Protein 1B9M (pdb70)

Structure (mmCIF, N/CA/C/O backbone):
data_1B9M
#
_entry.id   1B9M
#
_cell.length_a   81.610
_cell.length_b   127.240
_cell.length_c   62.990
_cell.angle_alpha   90.00
_cell.angle_beta   90.00
_cell.angle_gamma   90.00
#
_symmetry.space_group_name_H-M   'P 21 21 2'
#
loop_
_entity.id
_entity.type
_entity.pdbx_description
1 polymer 'PROTEIN (MODE)'
2 non-polymer 'NICKEL (II) ION'
3 water water
#
loop_
_atom_site.group_PDB
_atom_site.id
_atom_site.type_symbol
_atom_site.label_atom_id
_atom_site.label_alt_id
_atom_site.label_comp_id
_atom_site.label_asym_id
_atom_site.label_entity_id
_atom_site.label_seq_id
_atom_site.pdbx_PDB_ins_code
_atom_site.Cartn_x
_atom_site.Cartn_y
_atom_site.Cartn_z
_atom_site.occupancy
_atom_site.B_iso_or_equiv
_atom_site.auth_seq_id
_atom_site.auth_comp_id
_atom_site.auth_asym_id
_atom_site.auth_atom_id
_atom_site.pdbx_PDB_model_num
ATOM 1 N N . HIS A 1 3 ? 37.720 10.702 39.260 1.00 69.16 -1 HIS A N 1
ATOM 2 C CA . HIS A 1 3 ? 37.242 9.953 38.062 1.00 68.76 -1 HIS A CA 1
ATOM 3 C C . HIS A 1 3 ? 37.549 8.474 38.198 1.00 66.75 -1 HIS A C 1
ATOM 4 O O . HIS A 1 3 ? 38.500 8.076 38.870 1.00 70.19 -1 HIS A O 1
ATOM 14 N N . GLN A 1 5 ? 36.876 5.746 35.084 1.00 47.68 2 GLN A N 1
ATOM 15 C CA . GLN A 1 5 ? 36.193 5.663 33.797 1.00 47.90 2 GLN A CA 1
ATOM 16 C C . GLN A 1 5 ? 35.474 4.321 33.654 1.00 42.81 2 GLN A C 1
ATOM 17 O O . GLN A 1 5 ? 35.999 3.293 34.084 1.00 41.00 2 GLN A O 1
ATOM 23 N N . ALA A 1 6 ? 34.228 4.345 33.177 1.00 39.19 3 ALA A N 1
ATOM 24 C CA . ALA A 1 6 ? 33.559 3.060 33.031 1.00 37.65 3 ALA A CA 1
ATOM 25 C C . ALA A 1 6 ? 33.959 2.442 31.689 1.00 38.29 3 ALA A C 1
ATOM 26 O O . ALA A 1 6 ? 34.212 3.169 30.727 1.00 38.78 3 ALA A O 1
ATOM 28 N N . GLU A 1 7 ? 33.943 1.120 31.685 1.00 34.71 4 GLU A N 1
ATOM 29 C CA . GLU A 1 7 ? 34.102 0.334 30.481 1.00 37.11 4 GLU A CA 1
ATOM 30 C C . GLU A 1 7 ? 32.688 0.003 29.950 1.00 34.44 4 GLU A C 1
ATOM 31 O O . GLU A 1 7 ? 31.824 -0.574 30.643 1.00 34.07 4 GLU A O 1
ATOM 37 N N . ILE A 1 8 ? 32.450 0.404 28.708 1.00 34.64 5 ILE A N 1
ATOM 38 C CA . ILE A 1 8 ? 31.130 0.278 28.081 1.00 34.29 5 ILE A CA 1
ATOM 39 C C . ILE A 1 8 ? 31.057 -0.886 27.112 1.00 32.72 5 ILE A C 1
ATOM 40 O O . ILE A 1 8 ? 31.862 -0.978 26.192 1.00 35.34 5 ILE A O 1
ATOM 45 N N . LEU A 1 9 ? 30.097 -1.750 27.305 1.00 30.66 6 LEU A N 1
ATOM 46 C CA . LEU A 1 9 ? 29.813 -2.871 26.441 1.00 30.75 6 LEU A CA 1
ATOM 47 C C . LEU A 1 9 ? 28.395 -2.764 25.910 1.00 29.72 6 LEU A C 1
ATOM 48 O O . LEU A 1 9 ? 27.443 -3.013 26.651 1.00 32.95 6 LEU A O 1
ATOM 53 N N . LEU A 1 10 ? 28.264 -2.501 24.611 1.00 29.06 7 LEU A N 1
ATOM 54 C CA . LEU A 1 10 ? 26.931 -2.479 24.015 1.00 28.61 7 LEU A CA 1
ATOM 55 C C . LEU A 1 10 ? 26.657 -3.718 23.147 1.00 27.01 7 LEU A C 1
ATOM 56 O O . LEU A 1 10 ? 27.558 -4.226 22.474 1.00 27.70 7 LEU A O 1
ATOM 61 N N . THR A 1 11 ? 25.403 -4.103 23.195 1.00 29.15 8 THR A N 1
ATOM 62 C CA . THR A 1 11 ? 24.928 -5.170 22.299 1.00 30.32 8 THR A CA 1
ATOM 63 C C . THR A 1 11 ? 23.791 -4.609 21.452 1.00 31.84 8 THR A C 1
ATOM 64 O O . THR A 1 11 ? 22.738 -4.247 21.978 1.00 32.86 8 THR A O 1
ATOM 68 N N . LEU A 1 12 ? 23.986 -4.585 20.109 1.00 34.02 9 LEU A N 1
ATOM 69 C CA . LEU A 1 12 ? 22.834 -4.113 19.291 1.00 31.51 9 LEU A CA 1
ATOM 70 C C . LEU A 1 12 ? 22.071 -5.359 18.801 1.00 31.34 9 LEU A C 1
ATOM 71 O O . LEU A 1 12 ? 22.715 -6.341 18.464 1.00 30.65 9 LEU A O 1
ATOM 76 N N . LYS A 1 13 ? 20.754 -5.383 18.901 1.00 32.78 10 LYS A N 1
ATOM 77 C CA . LYS A 1 13 ? 19.943 -6.478 18.401 1.00 31.37 10 LYS A CA 1
ATOM 78 C C . LYS A 1 13 ? 19.031 -5.990 17.267 1.00 33.01 10 LYS A C 1
ATOM 79 O O . LYS A 1 13 ? 18.524 -4.873 17.301 1.00 35.91 10 LYS A O 1
ATOM 85 N N . LEU A 1 14 ? 18.870 -6.822 16.250 1.00 32.97 11 LEU A N 1
ATOM 86 C CA . LEU A 1 14 ? 17.983 -6.565 15.123 1.00 34.64 11 LEU A CA 1
ATOM 87 C C . LEU A 1 14 ? 17.113 -7.816 14.937 1.00 36.14 11 LEU A C 1
ATOM 88 O O . LEU A 1 14 ? 17.621 -8.939 14.968 1.00 36.11 11 LEU A O 1
ATOM 93 N N . GLN A 1 15 ? 15.826 -7.618 14.788 1.00 39.89 12 GLN A N 1
ATOM 94 C CA . GLN A 1 15 ? 14.910 -8.765 14.567 1.00 43.90 12 GLN A CA 1
ATOM 95 C C . GLN A 1 15 ? 14.972 -9.761 15.704 1.00 43.90 12 GLN A C 1
ATOM 96 O O . GLN A 1 15 ? 14.949 -10.979 15.511 1.00 44.64 12 GLN A O 1
ATOM 102 N N . GLN A 1 16 ? 15.132 -9.295 16.945 1.00 44.20 13 GLN A N 1
ATOM 103 C CA . GLN A 1 16 ? 15.255 -10.156 18.115 1.00 44.86 13 GLN A CA 1
ATOM 104 C C . GLN A 1 16 ? 16.465 -11.050 18.121 1.00 44.22 13 GLN A C 1
ATOM 105 O O . GLN A 1 16 ? 16.512 -12.084 18.803 1.00 42.80 13 GLN A O 1
ATOM 111 N N . LYS A 1 17 ? 17.544 -10.684 17.379 1.00 41.32 14 LYS A N 1
ATOM 112 C CA . LYS A 1 17 ? 18.731 -11.516 17.320 1.00 38.69 14 LYS A CA 1
ATOM 113 C C . LYS A 1 17 ? 19.960 -10.671 17.626 1.00 36.34 14 LYS A C 1
ATOM 114 O O . LYS A 1 17 ? 19.931 -9.479 17.305 1.00 33.89 14 LYS A O 1
ATOM 122 N N . LEU A 1 18 ? 20.980 -11.273 18.187 1.00 36.20 15 LEU A N 1
ATOM 123 C CA . LEU A 1 18 ? 22.231 -10.502 18.444 1.00 35.32 15 LEU A CA 1
ATOM 124 C C . LEU A 1 18 ? 22.776 -10.079 17.082 1.00 34.15 15 LEU A C 1
ATOM 125 O O . LEU A 1 18 ? 22.996 -10.892 16.178 1.00 32.72 15 LEU A O 1
ATOM 130 N N . PHE A 1 19 ? 23.056 -8.788 16.960 1.00 31.79 16 PHE A N 1
ATOM 131 C CA . PHE A 1 19 ? 23.572 -8.235 15.708 1.00 29.06 16 PHE A CA 1
ATOM 132 C C . PHE A 1 19 ? 25.028 -7.795 15.892 1.00 28.47 16 PHE A C 1
ATOM 133 O O . PHE A 1 19 ? 25.898 -8.278 15.191 1.00 29.91 16 PHE A O 1
ATOM 141 N N . ALA A 1 20 ? 25.222 -6.868 16.851 1.00 28.74 17 ALA A N 1
ATOM 142 C CA . ALA A 1 20 ? 26.620 -6.455 17.044 1.00 29.49 17 ALA A CA 1
ATOM 143 C C . ALA A 1 20 ? 26.952 -6.395 18.524 1.00 30.56 17 ALA A C 1
ATOM 144 O O . ALA A 1 20 ? 26.345 -5.529 19.185 1.00 35.20 17 ALA A O 1
ATOM 146 N N . ASP A 1 21 ? 27.951 -7.087 19.009 1.00 31.23 18 ASP A N 1
ATOM 147 C CA . ASP A 1 21 ? 28.402 -6.965 20.398 1.00 29.86 18 ASP A CA 1
ATOM 148 C C . ASP A 1 21 ? 29.853 -6.559 20.394 1.00 30.40 18 ASP A C 1
ATOM 149 O O . ASP A 1 21 ? 30.454 -6.385 19.322 1.00 28.17 18 ASP A O 1
ATOM 154 N N . PRO A 1 22 ? 30.540 -6.498 21.526 1.00 29.90 19 PRO A N 1
ATOM 155 C CA . PRO A 1 22 ? 31.946 -6.065 21.555 1.00 30.32 19 PRO A CA 1
ATOM 156 C C . PRO A 1 22 ? 32.856 -6.887 20.653 1.00 28.89 19 PRO A C 1
ATOM 157 O O . PRO A 1 22 ? 33.728 -6.352 19.955 1.00 27.86 19 PRO A O 1
ATOM 161 N N . ARG A 1 23 ? 32.661 -8.217 20.691 1.00 29.43 20 ARG A N 1
ATOM 162 C CA . ARG A 1 23 ? 33.522 -9.128 19.919 1.00 30.56 20 ARG A CA 1
ATOM 163 C C . ARG A 1 23 ? 33.316 -8.932 18.422 1.00 28.90 20 ARG A C 1
ATOM 164 O O . ARG A 1 23 ? 34.319 -8.953 17.694 1.00 27.52 20 ARG A O 1
ATOM 179 N N . ARG A 1 24 ? 32.079 -8.723 17.997 1.00 26.92 21 ARG A N 1
ATOM 180 C CA . ARG A 1 24 ? 31.849 -8.573 16.533 1.00 28.76 21 ARG A CA 1
ATOM 181 C C . ARG A 1 24 ? 32.431 -7.251 16.026 1.00 28.98 21 ARG A C 1
ATOM 182 O O . ARG A 1 24 ? 32.976 -7.193 14.936 1.00 26.27 21 ARG A O 1
ATOM 190 N N . ILE A 1 25 ? 32.234 -6.218 16.872 1.00 28.56 22 ILE A N 1
ATOM 191 C CA . ILE A 1 25 ? 32.844 -4.908 16.461 1.00 25.32 22 ILE A CA 1
ATOM 192 C C . ILE A 1 25 ? 34.357 -4.977 16.472 1.00 23.60 22 ILE A C 1
ATOM 193 O O . ILE A 1 25 ? 35.036 -4.494 15.545 1.00 24.89 22 ILE A O 1
ATOM 198 N N . SER A 1 26 ? 34.973 -5.649 17.459 1.00 24.55 23 SER A N 1
ATOM 199 C CA . SER A 1 26 ? 36.403 -5.872 17.449 1.00 25.75 23 SER A CA 1
ATOM 200 C C . SER A 1 26 ? 36.839 -6.592 16.160 1.00 27.01 23 SER A C 1
ATOM 201 O O . SER A 1 26 ? 37.819 -6.261 15.492 1.00 25.93 23 SER A O 1
ATOM 204 N N . LEU A 1 27 ? 36.094 -7.682 15.792 1.00 25.80 24 LEU A N 1
ATOM 205 C CA . LEU A 1 27 ? 36.424 -8.358 14.541 1.00 25.81 24 LEU A CA 1
ATOM 206 C C . LEU A 1 27 ? 36.448 -7.397 13.338 1.00 25.72 24 LEU A C 1
ATOM 207 O O . LEU A 1 27 ? 37.410 -7.431 12.586 1.00 25.91 24 LEU A O 1
ATOM 212 N N . LEU A 1 28 ? 35.389 -6.597 13.176 1.00 25.57 25 LEU A N 1
ATOM 213 C CA . LEU A 1 28 ? 35.308 -5.650 12.081 1.00 26.11 25 LEU A CA 1
ATOM 214 C C . LEU A 1 28 ? 36.493 -4.673 12.143 1.00 27.66 25 LEU A C 1
ATOM 215 O O . LEU A 1 28 ? 37.090 -4.440 11.105 1.00 25.31 25 LEU A O 1
ATOM 220 N N . LYS A 1 29 ? 36.840 -4.172 13.315 1.00 27.39 26 LYS A N 1
ATOM 221 C CA . LYS A 1 29 ? 38.013 -3.280 13.382 1.00 27.35 26 LYS A CA 1
ATOM 222 C C . LYS A 1 29 ? 39.263 -3.962 12.929 1.00 25.87 26 LYS A C 1
ATOM 223 O O . LYS A 1 29 ? 40.064 -3.428 12.192 1.00 25.43 26 LYS A O 1
ATOM 229 N N . HIS A 1 30 ? 39.492 -5.219 13.392 1.00 25.39 27 HIS A N 1
ATOM 230 C CA . HIS A 1 30 ? 40.764 -5.886 13.069 1.00 25.70 27 HIS A CA 1
ATOM 231 C C . HIS A 1 30 ? 40.793 -6.214 11.575 1.00 28.11 27 HIS A C 1
ATOM 232 O O . HIS A 1 30 ? 41.870 -6.349 11.013 1.00 27.94 27 HIS A O 1
ATOM 239 N N . ILE A 1 31 ? 39.628 -6.476 10.977 1.00 26.65 28 ILE A N 1
ATOM 240 C CA . ILE A 1 31 ? 39.526 -6.658 9.534 1.00 27.93 28 ILE A CA 1
ATOM 241 C C . ILE A 1 31 ? 39.966 -5.343 8.822 1.00 28.97 28 ILE A C 1
ATOM 242 O O . ILE A 1 31 ? 40.854 -5.428 7.993 1.00 29.75 28 ILE A O 1
ATOM 247 N N . ALA A 1 32 ? 39.464 -4.222 9.300 1.00 28.39 29 ALA A N 1
ATOM 248 C CA . ALA A 1 32 ? 39.875 -2.907 8.754 1.00 27.29 29 ALA A CA 1
ATOM 249 C C . ALA A 1 32 ? 41.365 -2.710 8.944 1.00 27.99 29 ALA A C 1
ATOM 250 O O . ALA A 1 32 ? 42.022 -2.255 8.008 1.00 31.01 29 ALA A O 1
ATOM 252 N N . LEU A 1 33 ? 41.948 -3.004 10.107 1.00 27.29 30 LEU A N 1
ATOM 253 C CA . LEU A 1 33 ? 43.358 -2.772 10.301 1.00 26.63 30 LEU A CA 1
ATOM 254 C C . LEU A 1 33 ? 44.319 -3.740 9.564 1.00 29.59 30 LEU A C 1
ATOM 255 O O . LEU A 1 33 ? 45.465 -3.388 9.307 1.00 28.42 30 LEU A O 1
ATOM 260 N N . SER A 1 34 ? 43.860 -5.001 9.422 1.00 27.85 31 SER A N 1
ATOM 261 C CA . SER A 1 34 ? 44.762 -6.010 8.861 1.00 28.21 31 SER A CA 1
ATOM 262 C C . SER A 1 34 ? 44.595 -6.253 7.386 1.00 29.10 31 SER A C 1
ATOM 263 O O . SER A 1 34 ? 45.511 -6.773 6.743 1.00 32.50 31 SER A O 1
ATOM 266 N N . GLY A 1 35 ? 43.468 -5.910 6.811 1.00 29.62 32 GLY A N 1
ATOM 267 C CA . GLY A 1 35 ? 43.235 -6.163 5.401 1.00 32.01 32 GLY A CA 1
ATOM 268 C C . GLY A 1 35 ? 42.804 -7.586 5.117 1.00 33.90 32 GLY A C 1
ATOM 269 O O . GLY A 1 35 ? 42.769 -7.913 3.940 1.00 35.14 32 GLY A O 1
ATOM 270 N N . SER A 1 36 ? 42.526 -8.411 6.139 1.00 33.13 33 SER A N 1
ATOM 271 C CA . SER A 1 36 ? 42.042 -9.763 5.750 1.00 33.86 33 SER A CA 1
ATOM 272 C C . SER A 1 36 ? 41.119 -10.326 6.825 1.00 34.20 33 SER A C 1
ATOM 273 O O . SER A 1 36 ? 41.239 -10.079 8.021 1.00 33.61 33 SER A O 1
ATOM 276 N N . ILE A 1 37 ? 40.256 -11.263 6.394 1.00 34.46 34 ILE A N 1
ATOM 277 C CA . ILE A 1 37 ? 39.415 -11.950 7.373 1.00 33.73 34 ILE A CA 1
ATOM 278 C C . ILE A 1 37 ? 40.222 -12.902 8.204 1.00 31.76 34 ILE A C 1
ATOM 279 O O . ILE A 1 37 ? 40.032 -12.942 9.415 1.00 31.90 34 ILE A O 1
ATOM 284 N N . SER A 1 38 ? 41.168 -13.649 7.619 1.00 31.21 35 SER A N 1
ATOM 285 C CA . SER A 1 38 ? 41.921 -14.606 8.451 1.00 34.41 35 SER A CA 1
ATOM 286 C C . SER A 1 38 ? 42.827 -13.934 9.448 1.00 32.33 35 SER A C 1
ATOM 287 O O . SER A 1 38 ? 42.799 -14.301 10.610 1.00 33.15 35 SER A O 1
ATOM 290 N N . GLN A 1 39 ? 43.560 -12.894 9.056 1.00 31.86 36 GLN A N 1
ATOM 291 C CA . GLN A 1 39 ? 44.431 -12.204 10.021 1.00 32.34 36 GLN A CA 1
ATOM 292 C C . GLN A 1 39 ? 43.603 -11.364 10.996 1.00 29.07 36 GLN A C 1
ATOM 293 O O . GLN A 1 39 ? 43.884 -11.402 12.197 1.00 28.85 36 GLN A O 1
ATOM 299 N N . GLY A 1 40 ? 42.521 -10.801 10.554 1.00 29.85 37 GLY A N 1
ATOM 300 C CA . GLY A 1 40 ? 41.623 -10.024 11.412 1.00 30.41 37 GLY A CA 1
ATOM 301 C C . GLY A 1 40 ? 40.962 -10.884 12.498 1.00 29.07 37 GLY A C 1
ATOM 302 O O . GLY A 1 40 ? 40.929 -10.533 13.692 1.00 29.28 37 GLY A O 1
ATOM 303 N N . ALA A 1 41 ? 40.556 -12.101 12.083 1.00 30.25 38 ALA A N 1
ATOM 304 C CA . ALA A 1 41 ? 40.018 -13.028 13.096 1.00 30.20 38 ALA A CA 1
ATOM 305 C C . ALA A 1 41 ? 41.059 -13.389 14.119 1.00 27.41 38 ALA A C 1
ATOM 306 O O . ALA A 1 41 ? 40.755 -13.280 15.331 1.00 30.97 38 ALA A O 1
ATOM 308 N N . LYS A 1 42 ? 42.278 -13.689 13.673 1.00 30.66 39 LYS A N 1
ATOM 309 C CA . LYS A 1 42 ? 43.371 -14.060 14.561 1.00 33.94 39 LYS A CA 1
ATOM 310 C C . LYS A 1 42 ? 43.655 -12.890 15.493 1.00 32.84 39 LYS A C 1
ATOM 311 O O . LYS A 1 42 ? 43.632 -13.053 16.712 1.00 33.25 39 LYS A O 1
ATOM 317 N N . ASP A 1 43 ? 43.735 -11.668 14.913 1.00 31.27 40 ASP A N 1
ATOM 318 C CA . ASP A 1 43 ? 43.991 -10.481 15.740 1.00 32.22 40 ASP A CA 1
ATOM 319 C C . ASP A 1 43 ? 42.880 -10.154 16.731 1.00 32.37 40 ASP A C 1
ATOM 320 O O . ASP A 1 43 ? 43.166 -9.681 17.839 1.00 31.89 40 ASP A O 1
ATOM 325 N N . ALA A 1 44 ? 41.622 -10.523 16.481 1.00 32.53 41 ALA A N 1
ATOM 326 C CA . ALA A 1 44 ? 40.509 -10.283 17.325 1.00 33.07 41 ALA A CA 1
ATOM 327 C C . ALA A 1 44 ? 40.289 -11.462 18.302 1.00 34.75 41 ALA A C 1
ATOM 328 O O . ALA A 1 44 ? 39.464 -11.327 19.192 1.00 37.47 41 ALA A O 1
ATOM 330 N N . GLY A 1 45 ? 41.038 -12.514 18.147 1.00 35.75 42 GLY A N 1
ATOM 331 C CA . GLY A 1 45 ? 40.989 -13.693 19.021 1.00 39.24 42 GLY A CA 1
ATOM 332 C C . GLY A 1 45 ? 39.871 -14.642 18.665 1.00 40.47 42 GLY A C 1
ATOM 333 O O . GLY A 1 45 ? 39.194 -15.128 19.602 1.00 42.70 42 GLY A O 1
ATOM 334 N N . ILE A 1 46 ? 39.474 -14.745 17.395 1.00 39.69 43 ILE A N 1
ATOM 335 C CA . ILE A 1 46 ? 38.287 -15.602 17.129 1.00 40.03 43 ILE A CA 1
ATOM 336 C C . ILE A 1 46 ? 38.646 -16.516 15.971 1.00 39.22 43 ILE A C 1
ATOM 337 O O . ILE A 1 46 ? 39.525 -16.139 15.214 1.00 39.58 43 ILE A O 1
ATOM 342 N N . SER A 1 47 ? 37.978 -17.682 15.850 1.00 38.66 44 SER A N 1
ATOM 343 C CA . SER A 1 47 ? 38.400 -18.571 14.759 1.00 36.48 44 SER A CA 1
ATOM 344 C C . SER A 1 47 ? 37.939 -18.010 13.432 1.00 34.93 44 SER A C 1
ATOM 345 O O . SER A 1 47 ? 36.993 -17.232 13.395 1.00 34.34 44 SER A O 1
ATOM 348 N N . TYR A 1 48 ? 38.556 -18.501 12.367 1.00 35.76 45 TYR A N 1
ATOM 349 C CA . TYR A 1 48 ? 38.113 -18.107 11.028 1.00 37.92 45 TYR A CA 1
ATOM 350 C C . TYR A 1 48 ? 36.678 -18.439 10.783 1.00 37.76 45 TYR A C 1
ATOM 351 O O . TYR A 1 48 ? 35.921 -17.657 10.176 1.00 35.58 45 TYR A O 1
ATOM 360 N N . LYS A 1 49 ? 36.213 -19.634 11.211 1.00 37.84 46 LYS A N 1
ATOM 361 C CA . LYS A 1 49 ? 34.840 -20.040 10.970 1.00 37.00 46 LYS A CA 1
ATOM 362 C C . LYS A 1 49 ? 33.848 -19.156 11.692 1.00 34.81 46 LYS A C 1
ATOM 363 O O . LYS A 1 49 ? 32.824 -18.741 11.167 1.00 33.16 46 LYS A O 1
ATOM 369 N N . SER A 1 50 ? 34.127 -18.927 12.973 1.00 33.23 47 SER A N 1
ATOM 370 C CA . SER A 1 50 ? 33.283 -18.068 13.775 1.00 36.06 47 SER A CA 1
ATOM 371 C C . SER A 1 50 ? 33.314 -16.646 13.216 1.00 33.35 47 SER A C 1
ATOM 372 O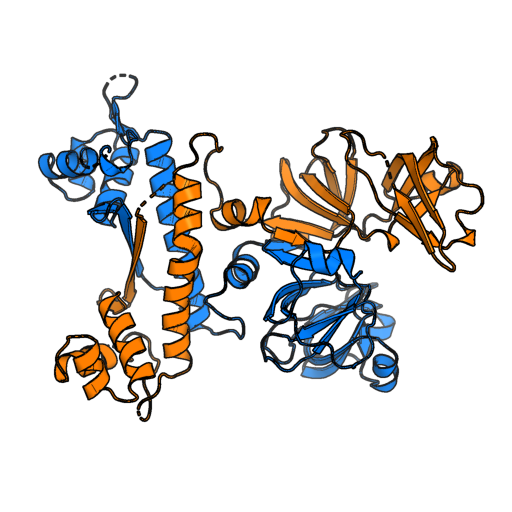 O . SER A 1 50 ? 32.251 -15.992 13.196 1.00 33.38 47 SER A O 1
ATOM 375 N N . ALA A 1 51 ? 34.416 -16.228 12.615 1.00 31.32 48 ALA A N 1
ATOM 376 C CA . ALA A 1 51 ? 34.426 -14.865 12.024 1.00 33.19 48 ALA A CA 1
ATOM 377 C C . ALA A 1 51 ? 33.421 -14.785 10.889 1.00 31.53 48 ALA A C 1
ATOM 378 O O . ALA A 1 51 ? 32.596 -13.886 10.756 1.00 30.70 48 ALA A O 1
ATOM 380 N N . TRP A 1 52 ? 33.490 -15.803 9.987 1.00 34.05 49 TRP A N 1
ATOM 381 C CA . TRP A 1 52 ? 32.544 -15.781 8.852 1.00 33.49 49 TRP A CA 1
ATOM 382 C C . TRP A 1 52 ? 31.108 -16.011 9.287 1.00 33.37 49 TRP A C 1
ATOM 383 O O . TRP A 1 52 ? 30.123 -15.484 8.757 1.00 31.62 49 TRP A O 1
ATOM 394 N N . ASP A 1 53 ? 30.899 -16.811 10.352 1.00 33.42 50 ASP A N 1
ATOM 395 C CA . ASP A 1 53 ? 29.566 -16.996 10.897 1.00 33.85 50 ASP A CA 1
ATOM 396 C C . ASP A 1 53 ? 28.984 -15.643 11.343 1.00 32.31 50 ASP A C 1
ATOM 397 O O . ASP A 1 53 ? 27.832 -15.330 11.045 1.00 32.39 50 ASP A O 1
ATOM 402 N N . ALA A 1 54 ? 29.794 -14.782 11.973 1.00 29.28 51 ALA A N 1
ATOM 403 C CA . ALA A 1 54 ? 29.330 -13.456 12.419 1.00 29.78 51 ALA A CA 1
ATOM 404 C C . ALA A 1 54 ? 29.026 -12.545 11.248 1.00 29.19 51 ALA A C 1
ATOM 405 O O . ALA A 1 54 ? 27.994 -11.860 11.233 1.00 29.60 51 ALA A O 1
ATOM 407 N N . ILE A 1 55 ? 29.984 -12.471 10.335 1.00 28.88 52 ILE A N 1
ATOM 408 C CA . ILE A 1 55 ? 29.862 -11.597 9.159 1.00 30.36 52 ILE A CA 1
ATOM 409 C C . ILE A 1 55 ? 28.621 -11.983 8.344 1.00 31.25 52 ILE A C 1
ATOM 410 O O . ILE A 1 55 ? 27.801 -11.111 8.027 1.00 31.24 52 ILE A O 1
ATOM 415 N N . ASN A 1 56 ? 28.504 -13.295 8.103 1.00 34.23 53 ASN A N 1
ATOM 416 C CA . ASN A 1 56 ? 27.262 -13.698 7.392 1.00 32.57 53 ASN A CA 1
ATOM 417 C C . ASN A 1 56 ? 25.973 -13.350 8.119 1.00 32.64 53 ASN A C 1
ATOM 418 O O . ASN A 1 56 ? 24.989 -12.966 7.544 1.00 31.70 53 ASN A O 1
ATOM 423 N N . GLU A 1 57 ? 25.891 -13.520 9.431 1.00 30.96 54 GLU A N 1
ATOM 424 C CA . GLU A 1 57 ? 24.684 -13.189 10.169 1.00 33.93 54 GLU A CA 1
ATOM 425 C C . GLU A 1 57 ? 24.460 -11.690 10.208 1.00 32.49 54 GLU A C 1
ATOM 426 O O . GLU A 1 57 ? 23.321 -11.215 10.063 1.00 32.47 54 GLU A O 1
ATOM 440 N N . ASN A 1 59 ? 25.347 -9.505 7.948 1.00 32.04 56 ASN A N 1
ATOM 441 C CA . ASN A 1 59 ? 24.868 -9.149 6.622 1.00 33.04 56 ASN A CA 1
ATOM 442 C C . ASN A 1 59 ? 23.366 -9.462 6.467 1.00 33.91 56 ASN A C 1
ATOM 443 O O . ASN A 1 59 ? 22.560 -8.603 6.078 1.00 34.27 56 ASN A O 1
ATOM 448 N N . GLN A 1 60 ? 23.014 -10.680 6.856 1.00 34.91 57 GLN A N 1
ATOM 449 C CA . GLN A 1 60 ? 21.582 -11.059 6.721 1.00 36.08 57 GLN A CA 1
ATOM 450 C C . GLN A 1 60 ? 20.682 -10.157 7.534 1.00 35.81 57 GLN A C 1
ATOM 451 O O . GLN A 1 60 ? 19.666 -9.637 7.055 1.00 35.96 57 GLN A O 1
ATOM 457 N N . LEU A 1 61 ? 20.982 -9.966 8.823 1.00 33.50 58 LEU A N 1
ATOM 458 C CA . LEU A 1 61 ? 20.137 -9.150 9.662 1.00 33.25 58 LEU A CA 1
ATOM 459 C C . LEU A 1 61 ? 19.997 -7.682 9.282 1.00 33.68 58 LEU A C 1
ATOM 460 O O . LEU A 1 61 ? 18.920 -7.057 9.407 1.00 33.89 58 LEU A O 1
ATOM 465 N N . SER A 1 62 ? 21.140 -7.110 8.865 1.00 31.18 59 SER A N 1
ATOM 466 C CA . SER A 1 62 ? 21.109 -5.694 8.538 1.00 33.78 59 SER A CA 1
ATOM 467 C C . SER A 1 62 ? 20.599 -5.489 7.125 1.00 34.07 59 SER A C 1
ATOM 468 O O . SER A 1 62 ? 20.283 -4.329 6.882 1.00 34.20 59 SER A O 1
ATOM 471 N N . GLU A 1 63 ? 20.613 -6.540 6.283 1.00 33.66 60 GLU A N 1
ATOM 472 C CA . GLU A 1 63 ? 20.225 -6.339 4.891 1.00 34.29 60 GLU A CA 1
ATOM 473 C C . GLU A 1 63 ? 21.255 -5.506 4.135 1.00 34.59 60 GLU A C 1
ATOM 474 O O . GLU A 1 63 ? 20.964 -4.919 3.095 1.00 35.98 60 GLU A O 1
ATOM 480 N N . HIS A 1 64 ? 22.497 -5.426 4.592 1.00 31.79 61 HIS A N 1
ATOM 481 C CA . HIS A 1 64 ? 23.583 -4.724 3.934 1.00 35.30 61 HIS A CA 1
ATOM 482 C C . HIS A 1 64 ? 24.799 -5.651 3.872 1.00 35.48 61 HIS A C 1
ATOM 483 O O . HIS A 1 64 ? 24.788 -6.744 4.481 1.00 36.15 61 HIS A O 1
ATOM 490 N N . ILE A 1 65 ? 25.855 -5.275 3.178 1.00 31.35 62 ILE A N 1
ATOM 491 C CA . ILE A 1 65 ? 27.078 -6.093 3.185 1.00 31.99 62 ILE A CA 1
ATOM 492 C C . ILE A 1 65 ? 28.095 -5.356 4.070 1.00 32.11 62 ILE A C 1
ATOM 493 O O . ILE A 1 65 ? 28.341 -4.186 3.732 1.00 31.75 62 ILE A O 1
ATOM 498 N N . LEU A 1 66 ? 28.710 -6.038 5.028 1.00 32.00 63 LEU A N 1
ATOM 499 C CA . LEU A 1 66 ? 29.629 -5.220 5.874 1.00 32.14 63 LEU A CA 1
ATOM 500 C C . LEU A 1 66 ? 31.038 -5.253 5.373 1.00 31.62 63 LEU A C 1
ATOM 501 O O . LEU A 1 66 ? 31.863 -4.398 5.776 1.00 30.41 63 LEU A O 1
ATOM 506 N N . VAL A 1 67 ? 31.494 -6.384 4.812 1.00 29.75 64 VAL A N 1
ATOM 507 C CA . VAL A 1 67 ? 32.875 -6.639 4.464 1.00 30.19 64 VAL A CA 1
ATOM 508 C C . VAL A 1 67 ? 32.908 -7.175 3.030 1.00 36.00 64 VAL A C 1
ATOM 509 O O . VAL A 1 67 ? 32.059 -7.996 2.645 1.00 35.54 64 VAL A O 1
ATOM 513 N N . GLU A 1 68 ? 33.861 -6.735 2.237 1.00 33.57 65 GLU A N 1
ATOM 514 C CA . GLU A 1 68 ? 33.972 -7.127 0.849 1.00 38.51 65 GLU A CA 1
ATOM 515 C C . GLU A 1 68 ? 35.421 -7.366 0.472 1.00 38.74 65 GLU A C 1
ATOM 516 O O . GLU A 1 68 ? 36.317 -6.868 1.166 1.00 35.83 65 GLU A O 1
ATOM 522 N N . ARG A 1 69 ? 35.620 -8.157 -0.599 1.00 39.25 66 ARG A N 1
ATOM 523 C CA . ARG A 1 69 ? 36.989 -8.273 -1.103 1.00 40.05 66 ARG A CA 1
ATOM 524 C C . ARG A 1 69 ? 37.378 -6.950 -1.793 1.00 41.68 66 ARG A C 1
ATOM 525 O O . ARG A 1 69 ? 36.553 -6.345 -2.462 1.00 41.53 66 ARG A O 1
ATOM 533 N N . ALA A 1 70 ? 38.627 -6.595 -1.583 1.00 46.72 67 ALA A N 1
ATOM 534 C CA . ALA A 1 70 ?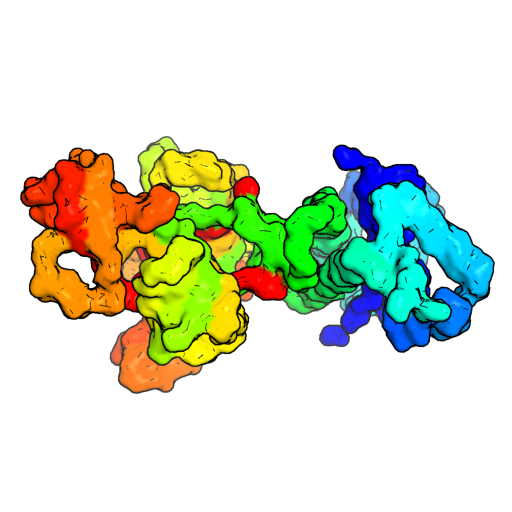 39.187 -5.376 -2.138 1.00 52.90 67 ALA A CA 1
ATOM 535 C C . ALA A 1 70 ? 39.705 -5.589 -3.557 1.00 56.15 67 ALA A C 1
ATOM 536 O O . ALA A 1 70 ? 40.094 -6.680 -3.948 1.00 55.93 67 ALA A O 1
ATOM 538 N N . THR A 1 71 ? 39.715 -4.492 -4.293 1.00 60.85 68 THR A N 1
ATOM 539 C CA . THR A 1 71 ? 40.217 -4.452 -5.654 1.00 63.91 68 THR A CA 1
ATOM 540 C C . THR A 1 71 ? 41.573 -3.754 -5.720 1.00 65.13 68 THR A C 1
ATOM 541 O O . THR A 1 71 ? 42.561 -4.234 -5.149 1.00 66.53 68 THR A O 1
ATOM 545 N N . GLY A 1 77 ? 43.330 -10.904 -3.166 1.00 61.92 74 GLY A N 1
ATOM 546 C CA . GLY A 1 77 ? 42.811 -9.575 -2.832 1.00 60.01 74 GLY A CA 1
ATOM 547 C C . GLY A 1 77 ? 42.521 -9.476 -1.337 1.00 58.88 74 GLY A C 1
ATOM 548 O O . GLY A 1 77 ? 42.244 -10.498 -0.692 1.00 60.41 74 GLY A O 1
ATOM 549 N N . GLY A 1 78 ? 42.509 -8.258 -0.800 1.00 55.37 75 GLY A N 1
ATOM 550 C CA . GLY A 1 78 ? 42.271 -8.119 0.637 1.00 50.22 75 GLY A CA 1
ATOM 551 C C . GLY A 1 78 ? 40.808 -7.898 0.979 1.00 46.35 75 GLY A C 1
ATOM 552 O O . GLY A 1 78 ? 39.968 -7.628 0.114 1.00 49.09 75 GLY A O 1
ATOM 553 N N . ALA A 1 79 ? 40.514 -7.912 2.262 1.00 38.31 76 ALA A N 1
ATOM 554 C CA . ALA A 1 79 ? 39.155 -7.620 2.717 1.00 34.67 76 ALA A CA 1
ATOM 555 C C . ALA A 1 79 ? 39.079 -6.166 3.166 1.00 32.00 76 ALA A C 1
ATOM 556 O O . ALA A 1 79 ? 40.074 -5.703 3.732 1.00 32.54 76 ALA A O 1
ATOM 558 N N . VAL A 1 80 ? 38.008 -5.471 2.849 1.00 32.69 77 VAL A N 1
ATOM 559 C CA . VAL A 1 80 ? 37.858 -4.077 3.303 1.00 32.33 77 VAL A CA 1
ATOM 560 C C . VAL A 1 80 ? 36.441 -4.020 3.868 1.00 33.06 77 VAL A C 1
ATOM 561 O O . VAL A 1 80 ? 35.523 -4.807 3.607 1.00 33.89 77 VAL A O 1
ATOM 565 N N . LEU A 1 81 ? 36.265 -3.065 4.765 1.00 29.46 78 LEU A N 1
ATOM 566 C CA . LEU A 1 81 ? 34.974 -2.661 5.297 1.00 31.89 78 LEU A CA 1
ATOM 567 C C . LEU A 1 81 ? 34.269 -1.797 4.241 1.00 32.20 78 LEU A C 1
ATOM 568 O O . LEU A 1 81 ? 34.896 -1.069 3.490 1.00 31.43 78 LEU A O 1
ATOM 573 N N . THR A 1 82 ? 32.975 -1.997 4.091 1.00 30.92 79 THR A N 1
ATOM 574 C CA . THR A 1 82 ? 32.170 -1.193 3.185 1.00 32.22 79 THR A CA 1
ATOM 575 C C . THR A 1 82 ? 31.761 0.078 3.892 1.00 29.30 79 THR A C 1
ATOM 576 O O . THR A 1 82 ? 32.016 0.203 5.102 1.00 30.21 79 THR A O 1
ATOM 580 N N . ARG A 1 83 ? 31.054 0.957 3.142 1.00 29.82 80 ARG A N 1
ATOM 581 C CA . ARG A 1 83 ? 30.475 2.169 3.730 1.00 31.18 80 ARG A CA 1
ATOM 582 C C . ARG A 1 83 ? 29.644 1.845 4.956 1.00 29.39 80 ARG A C 1
ATOM 583 O O . ARG A 1 83 ? 29.744 2.469 5.994 1.00 29.14 80 ARG A O 1
ATOM 591 N N . TYR A 1 84 ? 28.791 0.805 4.828 1.00 29.13 81 TYR A N 1
ATOM 592 C CA . TYR A 1 84 ? 27.979 0.389 5.949 1.00 30.02 81 TYR A CA 1
ATOM 593 C C . TYR A 1 84 ? 28.791 -0.224 7.093 1.00 27.37 81 TYR A C 1
ATOM 594 O O . TYR A 1 84 ? 28.454 0.103 8.238 1.00 27.84 81 TYR A O 1
ATOM 603 N N . GLY A 1 85 ? 29.783 -1.050 6.821 1.00 28.64 82 GLY A N 1
ATOM 604 C CA . GLY A 1 85 ? 30.672 -1.561 7.867 1.00 27.83 82 GLY A CA 1
ATOM 605 C C . GLY A 1 85 ? 31.302 -0.390 8.663 1.00 29.73 82 GLY A C 1
ATOM 606 O O . GLY A 1 85 ? 31.335 -0.355 9.881 1.00 26.82 82 GLY A O 1
ATOM 607 N N . GLN A 1 86 ? 31.786 0.623 7.942 1.00 28.23 83 GLN A N 1
ATOM 608 C CA . GLN A 1 86 ? 32.411 1.755 8.633 1.00 29.28 83 GLN A CA 1
ATOM 609 C C . GLN A 1 86 ? 31.414 2.595 9.415 1.00 28.45 83 GLN A C 1
ATOM 610 O O . GLN A 1 86 ? 31.706 3.050 10.518 1.00 28.16 83 GLN A O 1
ATOM 616 N N . ARG A 1 87 ? 30.200 2.708 8.921 1.00 28.04 84 ARG A N 1
ATOM 617 C CA . ARG A 1 87 ? 29.116 3.467 9.544 1.00 26.36 84 ARG A CA 1
ATOM 618 C C . ARG A 1 87 ? 28.693 2.723 10.836 1.00 28.04 84 ARG A C 1
ATOM 619 O O . ARG A 1 87 ? 28.446 3.337 11.868 1.00 27.78 84 ARG A O 1
ATOM 627 N N . LEU A 1 88 ? 28.650 1.372 10.784 1.00 27.45 85 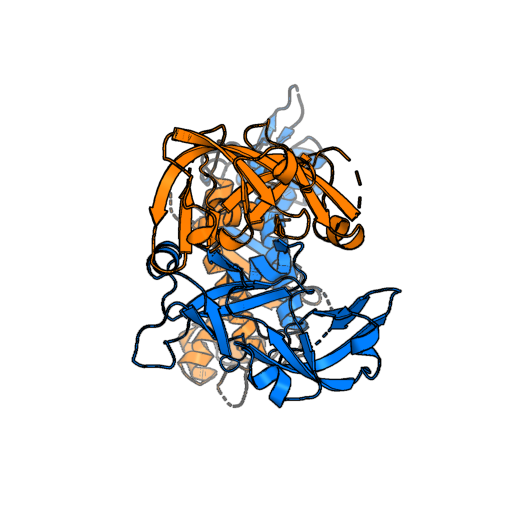LEU A N 1
ATOM 628 C CA . LEU A 1 88 ? 28.292 0.647 11.992 1.00 28.71 85 LEU A CA 1
ATOM 629 C C . LEU A 1 88 ? 29.327 0.847 13.109 1.00 28.58 85 LEU A C 1
ATOM 630 O O . LEU A 1 88 ? 28.915 1.105 14.230 1.00 28.82 85 LEU A O 1
ATOM 635 N N . ILE A 1 89 ? 30.585 0.659 12.803 1.00 28.70 86 ILE A N 1
ATOM 636 C CA . ILE A 1 89 ? 31.644 0.855 13.787 1.00 29.25 86 ILE A CA 1
ATOM 637 C C . ILE A 1 89 ? 31.518 2.267 14.378 1.00 27.59 86 ILE A C 1
ATOM 638 O O . ILE A 1 89 ? 31.586 2.442 15.585 1.00 25.99 86 ILE A O 1
ATOM 643 N N . GLN A 1 90 ? 31.397 3.282 13.510 1.00 27.56 87 GLN A N 1
ATOM 644 C CA . GLN A 1 90 ? 31.263 4.684 13.969 1.00 28.60 87 GLN A CA 1
ATOM 645 C C . GLN A 1 90 ? 30.017 4.909 14.807 1.00 26.94 87 GLN A C 1
ATOM 646 O O . GLN A 1 90 ? 30.153 5.465 15.915 1.00 28.70 87 GLN A O 1
ATOM 652 N N . LEU A 1 91 ? 28.851 4.369 14.404 1.00 27.50 88 LEU A N 1
ATOM 653 C CA . LEU A 1 91 ? 27.663 4.514 15.250 1.00 27.75 88 LEU A CA 1
ATOM 654 C C . LEU A 1 91 ? 27.875 3.860 16.608 1.00 27.96 88 LEU A C 1
ATOM 655 O O . LEU A 1 91 ? 27.556 4.435 17.663 1.00 26.17 88 LEU A O 1
ATOM 660 N N . TYR A 1 92 ? 28.406 2.595 16.560 1.00 26.98 89 TYR A N 1
ATOM 661 C CA . TYR A 1 92 ? 28.627 1.915 17.828 1.00 27.28 89 TYR A CA 1
ATOM 662 C C . TYR A 1 92 ? 29.565 2.673 18.729 1.00 26.51 89 TYR A C 1
ATOM 663 O O . TYR A 1 92 ? 29.251 2.834 19.922 1.00 27.77 89 TYR A O 1
ATOM 672 N N . ASP A 1 93 ? 30.703 3.128 18.270 1.00 25.52 90 ASP A N 1
ATOM 673 C CA . ASP A 1 93 ? 31.720 3.790 19.053 1.00 27.62 90 ASP A CA 1
ATOM 674 C C . ASP A 1 93 ? 31.197 5.166 19.554 1.00 26.18 90 ASP A C 1
ATOM 675 O O . ASP A 1 93 ? 31.462 5.495 20.717 1.00 26.71 90 ASP A O 1
ATOM 680 N N . LEU A 1 94 ? 30.387 5.822 18.723 1.00 27.30 91 LEU A N 1
ATOM 681 C CA . LEU A 1 94 ? 29.832 7.095 19.250 1.00 28.18 91 LEU A CA 1
ATOM 682 C C . LEU A 1 94 ? 28.813 6.906 20.345 1.00 28.30 91 LEU A C 1
ATOM 683 O O . LEU A 1 94 ? 28.660 7.683 21.302 1.00 30.99 91 LEU A O 1
ATOM 688 N N . LEU A 1 95 ? 27.956 5.893 20.207 1.00 27.97 92 LEU A N 1
ATOM 689 C CA . LEU A 1 95 ? 26.975 5.529 21.222 1.00 29.04 92 LEU A CA 1
ATOM 690 C C . LEU A 1 95 ? 27.742 5.145 22.494 1.00 26.06 92 LEU A C 1
ATOM 691 O O . LEU A 1 95 ? 27.343 5.508 23.585 1.00 27.54 92 LEU A O 1
ATOM 696 N N . ALA A 1 96 ? 28.800 4.330 22.369 1.00 27.94 93 ALA A N 1
ATOM 697 C CA . ALA A 1 96 ? 29.587 3.961 23.539 1.00 27.54 93 ALA A CA 1
ATOM 698 C C . ALA A 1 96 ? 30.149 5.236 24.230 1.00 28.62 93 ALA A C 1
ATOM 699 O O . ALA A 1 96 ? 30.136 5.321 25.457 1.00 28.53 93 ALA A O 1
ATOM 701 N N . GLN A 1 97 ? 30.643 6.191 23.444 1.00 25.75 94 GLN A N 1
ATOM 702 C CA . GLN A 1 97 ? 31.188 7.444 23.959 1.00 29.83 94 GLN A CA 1
ATOM 703 C C . GLN A 1 97 ? 30.115 8.256 24.682 1.00 28.47 94 GLN A C 1
ATOM 704 O O . GLN A 1 97 ? 30.400 8.846 25.752 1.00 30.93 94 GLN A O 1
ATOM 710 N N . ILE A 1 98 ? 28.882 8.259 24.191 1.00 28.03 95 ILE A N 1
ATOM 711 C CA . ILE A 1 98 ? 27.780 8.960 24.897 1.00 28.86 95 ILE A CA 1
ATOM 712 C C . ILE A 1 98 ? 27.543 8.320 26.268 1.00 31.26 95 ILE A C 1
ATOM 713 O O . ILE A 1 98 ? 27.431 9.016 27.286 1.00 29.02 95 ILE A O 1
ATOM 718 N N . GLN A 1 99 ? 27.593 6.969 26.352 1.00 31.33 96 GLN A N 1
ATOM 719 C CA . GLN A 1 99 ? 27.405 6.311 27.630 1.00 33.48 96 GLN A CA 1
ATOM 720 C C . GLN A 1 99 ? 28.530 6.569 28.618 1.00 27.48 96 GLN A C 1
ATOM 721 O O . GLN A 1 99 ? 28.299 6.723 29.831 1.00 28.98 96 GLN A O 1
ATOM 727 N N . GLN A 1 100 ? 29.756 6.616 28.100 1.00 29.77 97 GLN A N 1
ATOM 728 C CA . GLN A 1 100 ? 30.902 6.901 28.920 1.00 29.45 97 GLN A CA 1
ATOM 729 C C . GLN A 1 100 ? 30.774 8.340 29.483 1.00 30.61 97 GLN A C 1
ATOM 730 O O . GLN A 1 100 ? 31.033 8.610 30.627 1.00 27.92 97 GLN A O 1
ATOM 736 N N . LYS A 1 101 ? 30.393 9.282 28.609 1.00 28.74 98 LYS A N 1
ATOM 737 C CA . LYS A 1 101 ? 30.219 10.677 29.079 1.00 29.86 98 LYS A CA 1
ATOM 738 C C . LYS A 1 101 ? 29.096 10.764 30.072 1.00 26.99 98 LYS A C 1
ATOM 739 O O . LYS A 1 101 ? 29.188 11.486 31.094 1.00 29.13 98 LYS A O 1
ATOM 745 N N . ALA A 1 102 ? 27.974 10.071 29.832 1.00 27.34 99 ALA A N 1
ATOM 746 C CA . ALA A 1 102 ? 26.832 10.082 30.750 1.00 28.87 99 ALA A CA 1
ATOM 747 C C . ALA A 1 102 ? 27.294 9.499 32.084 1.00 29.48 99 ALA A C 1
ATOM 748 O O . ALA A 1 102 ? 26.918 9.926 33.171 1.00 28.03 99 ALA A O 1
ATOM 750 N N . PHE A 1 103 ? 28.129 8.399 32.039 1.00 30.09 100 PHE A N 1
ATOM 751 C CA . PHE A 1 103 ? 28.619 7.844 33.308 1.00 31.39 100 PHE A CA 1
ATOM 752 C C . PHE A 1 103 ? 29.467 8.874 34.065 1.00 30.98 100 PHE A C 1
ATOM 753 O O . PHE A 1 103 ? 29.397 8.915 35.296 1.00 32.93 100 PHE A O 1
ATOM 761 N N . ASP A 1 104 ? 30.328 9.609 33.385 1.00 29.98 101 ASP A N 1
ATOM 762 C CA . ASP A 1 104 ? 31.101 10.689 34.036 1.00 31.50 101 ASP A CA 1
ATOM 763 C C . ASP A 1 104 ? 30.161 11.666 34.725 1.00 32.06 101 ASP A C 1
ATOM 764 O O . ASP A 1 104 ? 30.465 12.092 35.842 1.00 33.45 101 ASP A O 1
ATOM 769 N N . VAL A 1 105 ? 29.021 11.998 34.119 1.00 31.48 102 VAL A N 1
ATOM 770 C CA . VAL A 1 105 ? 28.057 12.926 34.731 1.00 33.37 102 VAL A CA 1
ATOM 771 C C . VAL A 1 105 ? 27.388 12.339 35.946 1.00 34.22 102 VAL A C 1
ATOM 772 O O . VAL A 1 105 ? 27.147 13.001 36.953 1.00 33.60 102 VAL A O 1
ATOM 776 N N . LEU A 1 106 ? 27.178 11.016 35.959 1.00 33.91 103 LEU A N 1
ATOM 777 C CA . LEU A 1 106 ? 26.629 10.344 37.129 1.00 37.70 103 LEU A CA 1
ATOM 778 C C . LEU A 1 106 ? 27.626 10.501 38.275 1.00 39.61 103 LEU A C 1
ATOM 779 O O . LEU A 1 106 ? 27.329 10.804 39.442 1.00 38.12 103 LEU A O 1
ATOM 784 N N . SER A 1 107 ? 28.890 10.244 37.945 1.00 40.76 104 SER A N 1
ATOM 785 C CA . SER A 1 107 ? 29.987 10.216 38.891 1.00 42.39 104 SER A CA 1
ATOM 786 C C . SER A 1 107 ? 30.218 11.588 39.516 1.00 46.38 104 SER A C 1
ATOM 787 O O . SER A 1 107 ? 30.327 11.662 40.747 1.00 43.75 104 SER A O 1
ATOM 790 N N . ASP A 1 108 ? 30.321 12.655 38.724 1.00 49.81 105 ASP A N 1
ATOM 791 C CA . ASP A 1 108 ? 30.562 13.957 39.339 1.00 51.91 105 ASP A CA 1
ATOM 792 C C . ASP A 1 108 ? 29.272 14.704 39.694 1.00 52.10 105 ASP A C 1
ATOM 793 O O . ASP A 1 108 ? 29.373 15.739 40.343 1.00 51.18 105 ASP A O 1
ATOM 798 N N . ASP A 1 109 ? 28.130 14.264 39.239 1.00 52.69 106 ASP A N 1
ATOM 799 C CA . ASP A 1 109 ? 26.837 14.847 39.466 1.00 50.91 106 ASP A CA 1
ATOM 800 C C . ASP A 1 109 ? 26.555 16.181 38.783 1.00 50.52 106 ASP A C 1
ATOM 801 O O . ASP A 1 109 ? 27.446 16.951 38.462 1.00 50.54 106 ASP A O 1
ATOM 806 N N . ASP A 1 110 ? 25.275 16.472 38.597 1.00 46.94 107 ASP A N 1
ATOM 807 C CA . ASP A 1 110 ? 24.775 17.728 38.025 1.00 44.17 107 ASP A CA 1
ATOM 808 C C . ASP A 1 110 ? 23.273 17.729 38.230 1.00 42.06 107 ASP A C 1
ATOM 809 O O . ASP A 1 110 ? 22.787 16.668 38.668 1.00 42.43 107 ASP A O 1
ATOM 814 N N . ALA A 1 111 ? 22.540 18.849 38.089 1.00 39.24 108 ALA A N 1
ATOM 815 C CA . ALA A 1 111 ? 21.101 18.831 38.343 1.00 39.66 108 ALA A CA 1
ATOM 816 C C . ALA A 1 111 ? 20.235 18.479 37.144 1.00 37.80 108 ALA A C 1
ATOM 817 O O . ALA A 1 111 ? 19.001 18.231 37.283 1.00 38.68 108 ALA A O 1
ATOM 819 N N . LEU A 1 112 ? 20.846 18.377 35.960 1.00 33.95 109 LEU A N 1
ATOM 820 C CA . LEU A 1 112 ? 20.005 18.053 34.797 1.00 34.57 109 LEU A CA 1
ATOM 821 C C . LEU A 1 112 ? 19.607 16.585 34.782 1.00 34.65 109 LEU A C 1
ATOM 822 O O . LEU A 1 112 ? 20.398 15.721 35.208 1.00 33.94 109 LEU A O 1
ATOM 827 N N . PRO A 1 113 ? 18.451 16.265 34.249 1.00 34.20 110 PRO A N 1
ATOM 828 C CA . PRO A 1 113 ? 18.031 14.878 34.120 1.00 34.22 110 PRO A CA 1
ATOM 829 C C . PRO A 1 113 ? 19.042 14.148 33.244 1.00 33.06 110 PRO A C 1
ATOM 830 O O . PRO A 1 113 ? 19.387 14.633 32.156 1.00 29.25 110 PRO A O 1
ATOM 834 N N . LEU A 1 114 ? 19.459 12.935 33.655 1.00 31.69 111 LEU A N 1
ATOM 835 C CA . LEU A 1 114 ? 20.340 12.159 32.790 1.00 30.98 111 LEU A CA 1
ATOM 836 C C . LEU A 1 114 ? 19.599 11.330 31.760 1.00 32.27 111 LEU A C 1
ATOM 837 O O . LEU A 1 114 ? 20.285 10.954 30.812 1.00 35.46 111 LEU A O 1
ATOM 842 N N . ASN A 1 115 ? 18.285 11.173 31.824 1.00 31.09 112 ASN A N 1
ATOM 843 C CA . ASN A 1 115 ? 17.563 10.459 30.796 1.00 33.42 112 ASN A CA 1
ATOM 844 C C . ASN A 1 115 ? 17.170 11.361 29.624 1.00 35.12 112 ASN A C 1
ATOM 845 O O . ASN A 1 115 ? 16.546 10.838 28.716 1.00 39.71 112 ASN A O 1
ATOM 850 N N . SER A 1 116 ? 17.512 12.640 29.696 1.00 32.75 113 SER A N 1
ATOM 851 C CA . SER A 1 116 ? 17.043 13.566 28.657 1.00 32.62 113 SER A CA 1
ATOM 852 C C . SER A 1 116 ? 17.977 13.777 27.478 1.00 30.38 113 SER A C 1
ATOM 853 O O . SER A 1 116 ? 19.159 14.097 27.677 1.00 27.98 113 SER A O 1
ATOM 856 N N . LEU A 1 117 ? 17.404 13.578 26.304 1.00 29.19 114 LEU A N 1
ATOM 857 C CA . LEU A 1 117 ? 18.112 13.808 25.049 1.00 30.65 114 LEU A CA 1
ATOM 858 C C . LEU A 1 117 ? 18.570 15.256 24.937 1.00 29.69 114 LEU A C 1
ATOM 859 O O . LEU A 1 117 ? 19.705 15.481 24.515 1.00 28.55 114 LEU A O 1
ATOM 864 N N . LEU A 1 118 ? 17.663 16.211 25.172 1.00 29.92 115 LEU A N 1
ATOM 865 C CA . LEU A 1 118 ? 18.119 17.615 25.069 1.00 28.31 115 LEU A CA 1
ATOM 866 C C . LEU A 1 118 ? 19.254 17.864 26.037 1.00 29.09 115 LEU A C 1
ATOM 867 O O . LEU A 1 118 ? 20.212 18.595 25.789 1.00 26.99 115 LEU A O 1
ATOM 872 N N . ALA A 1 119 ? 19.149 17.357 27.312 1.00 29.60 116 ALA A N 1
ATOM 873 C CA . ALA A 1 119 ? 20.263 17.607 28.230 1.00 28.11 116 ALA A CA 1
ATOM 874 C C . ALA A 1 119 ? 21.588 16.946 27.775 1.00 27.66 116 ALA A C 1
ATOM 875 O O . ALA A 1 119 ? 22.663 17.529 27.965 1.00 27.32 116 ALA A O 1
ATOM 877 N N . ALA A 1 120 ? 21.500 15.809 27.075 1.00 27.22 117 ALA A N 1
ATOM 878 C CA . ALA A 1 120 ? 22.732 15.171 26.561 1.00 29.13 117 ALA A CA 1
ATOM 879 C C . ALA A 1 120 ? 23.319 16.041 25.451 1.00 27.56 117 ALA A C 1
ATOM 880 O O . ALA A 1 120 ? 24.505 16.259 25.343 1.00 28.93 117 ALA A O 1
ATOM 882 N N . ILE A 1 121 ? 22.380 16.602 24.643 1.00 28.12 118 ILE A N 1
ATOM 883 C CA . ILE A 1 121 ? 22.814 17.440 23.517 1.00 29.70 118 ILE A CA 1
ATOM 884 C C . ILE A 1 121 ? 23.512 18.690 24.060 1.00 29.92 118 ILE A C 1
ATOM 885 O O . ILE A 1 121 ? 24.617 19.091 23.594 1.00 31.08 118 ILE A O 1
ATOM 890 N N . SER A 1 122 ? 22.863 19.294 25.072 1.00 28.89 119 SER A N 1
ATOM 891 C CA . SER A 1 122 ? 23.481 20.455 25.682 1.00 28.44 119 SER A CA 1
ATOM 892 C C . SER A 1 122 ? 24.836 20.180 26.323 1.00 28.91 119 SER A C 1
ATOM 893 O O . SER A 1 122 ? 25.748 20.974 26.199 1.00 29.57 119 SER A O 1
ATOM 896 N N . ARG A 1 123 ? 24.950 19.109 27.110 1.00 29.24 120 ARG A N 1
ATOM 897 C CA . ARG A 1 123 ? 26.220 18.837 27.795 1.00 28.41 120 ARG A CA 1
ATOM 898 C C . ARG A 1 123 ? 27.328 18.399 26.865 1.00 29.47 120 ARG A C 1
ATOM 899 O O . ARG A 1 123 ? 28.490 18.768 27.104 1.00 28.76 120 ARG A O 1
ATOM 907 N N . PHE A 1 124 ? 27.024 17.589 25.859 1.00 29.66 121 PHE A N 1
ATOM 908 C CA . PHE A 1 124 ? 28.080 16.959 25.047 1.00 30.90 121 PHE A CA 1
ATOM 909 C C . PHE A 1 124 ? 28.216 17.364 23.610 1.00 31.27 121 PHE A C 1
ATOM 910 O O . PHE A 1 124 ? 29.132 16.876 22.921 1.00 31.10 121 PHE A O 1
ATOM 918 N N . SER A 1 125 ? 27.309 18.206 23.071 1.00 29.55 122 SER A N 1
ATOM 919 C CA . SER A 1 125 ? 27.416 18.499 21.634 1.00 31.76 122 SER A CA 1
ATOM 920 C C . SER A 1 125 ? 27.294 19.973 21.262 1.00 30.52 122 SER A C 1
ATOM 921 O O . SER A 1 125 ? 28.138 20.530 20.575 1.00 28.64 122 SER A O 1
ATOM 924 N N . LEU A 1 126 ? 26.208 20.556 21.781 1.00 30.26 123 LEU A N 1
ATOM 925 C CA . LEU A 1 126 ? 25.907 21.956 21.429 1.00 30.35 123 LEU A CA 1
ATOM 926 C C . LEU A 1 126 ? 26.782 22.986 22.093 1.00 31.75 123 LEU A C 1
ATOM 927 O O . LEU A 1 126 ? 26.990 23.004 23.303 1.00 30.28 123 LEU A O 1
ATOM 932 N N . GLN A 1 127 ? 27.350 23.871 21.270 1.00 32.14 124 GLN A N 1
ATOM 933 C CA . GLN A 1 127 ? 28.123 25.003 21.783 1.00 31.40 124 GLN A CA 1
ATOM 934 C C . GLN A 1 127 ? 27.579 26.256 21.061 1.00 30.50 124 GLN A C 1
ATOM 935 O O . GLN A 1 127 ? 27.518 26.249 19.834 1.00 33.18 124 GLN A O 1
ATOM 941 N N . THR A 1 128 ? 27.314 27.255 21.858 1.00 31.34 125 THR A N 1
ATOM 942 C CA . THR A 1 128 ? 26.805 28.490 21.243 1.00 31.13 125 THR A CA 1
ATOM 943 C C . THR A 1 128 ? 27.694 29.679 21.570 1.00 30.06 125 THR A C 1
ATOM 944 O O . THR A 1 128 ? 28.264 29.699 22.677 1.00 30.16 125 THR A O 1
ATOM 948 N N . SER A 1 129 ? 27.720 30.732 20.709 1.00 30.00 126 SER A N 1
ATOM 949 C CA . SER A 1 129 ? 28.588 31.896 21.065 1.00 31.62 126 SER A CA 1
ATOM 950 C C . SER A 1 129 ? 28.117 32.627 22.284 1.00 36.28 126 SER A C 1
ATOM 951 O O . SER A 1 129 ? 28.783 33.308 23.087 1.00 41.06 126 SER A O 1
ATOM 954 N N . ALA A 1 130 ? 26.801 32.604 22.547 1.00 35.50 127 ALA A N 1
ATOM 955 C CA . ALA A 1 130 ? 26.191 33.154 23.740 1.00 37.17 127 ALA A CA 1
ATOM 956 C C . ALA A 1 130 ? 26.813 32.300 24.840 1.00 39.04 127 ALA A C 1
ATOM 957 O O . ALA A 1 130 ? 26.864 31.067 24.762 1.00 39.02 127 ALA A O 1
ATOM 959 N N . ARG A 1 131 ? 27.263 32.899 25.925 1.00 40.23 128 ARG A N 1
ATOM 960 C CA . ARG A 1 131 ? 27.955 32.125 26.969 1.00 37.97 128 ARG A CA 1
ATOM 961 C C . ARG A 1 131 ? 27.018 31.512 27.966 1.00 37.58 128 ARG A C 1
ATOM 962 O O . ARG A 1 131 ? 27.453 30.835 28.871 1.00 40.15 128 ARG A O 1
ATOM 970 N N . ASN A 1 132 ? 25.691 31.647 27.915 1.00 32.77 129 ASN A N 1
ATOM 971 C CA . ASN A 1 132 ? 24.723 30.987 28.729 1.00 30.00 129 ASN A CA 1
ATOM 972 C C . ASN A 1 132 ? 23.881 30.031 27.889 1.00 30.44 129 ASN A C 1
ATOM 973 O O . ASN A 1 132 ? 23.329 30.391 26.820 1.00 28.94 129 ASN A O 1
ATOM 978 N N . GLN A 1 133 ? 23.781 28.814 28.354 1.00 29.74 130 GLN A N 1
ATOM 979 C CA . GLN A 1 133 ? 23.013 27.780 27.658 1.00 30.19 130 GLN A CA 1
ATOM 980 C C . GLN A 1 133 ? 22.434 26.955 28.785 1.00 34.10 130 GLN A C 1
ATOM 981 O O . GLN A 1 133 ? 23.129 26.039 29.305 1.00 38.25 130 GLN A O 1
ATOM 987 N N . TRP A 1 134 ? 21.288 27.306 29.330 1.00 29.69 131 TRP A N 1
ATOM 988 C CA . TRP A 1 134 ? 20.748 26.671 30.508 1.00 28.05 131 TRP A CA 1
ATOM 989 C C . TRP A 1 134 ? 19.612 25.726 30.163 1.00 31.24 131 TRP A C 1
ATOM 990 O O . TRP A 1 134 ? 18.640 26.134 29.522 1.00 32.95 131 TRP A O 1
ATOM 1001 N N . PHE A 1 135 ? 19.618 24.557 30.774 1.00 28.32 132 PHE A N 1
ATOM 1002 C CA . PHE A 1 135 ? 18.487 23.626 30.621 1.00 28.17 132 PHE A CA 1
ATOM 1003 C C . PHE A 1 135 ? 17.365 24.029 31.547 1.00 29.22 132 PHE A C 1
ATOM 1004 O O . PHE A 1 135 ? 17.552 24.410 32.720 1.00 29.64 132 PHE A O 1
ATOM 1012 N N . GLY A 1 136 ? 16.126 23.881 31.107 1.00 29.14 133 GLY A N 1
ATOM 1013 C CA . GLY A 1 136 ? 14.980 24.076 31.975 1.00 27.81 133 GLY A CA 1
ATOM 1014 C C . GLY A 1 136 ? 13.740 23.384 31.381 1.00 27.99 133 GLY A C 1
ATOM 1015 O O . GLY A 1 136 ? 13.806 22.726 30.340 1.00 27.77 133 GLY A O 1
ATOM 1016 N N . THR A 1 137 ? 12.574 23.623 31.986 1.00 28.32 134 THR A N 1
ATOM 1017 C CA . THR A 1 137 ? 11.330 23.074 31.463 1.00 28.81 134 THR A CA 1
ATOM 1018 C C . THR A 1 137 ? 10.202 24.139 31.477 1.00 28.15 134 THR A C 1
ATOM 1019 O O . THR A 1 137 ? 10.189 24.886 32.464 1.00 30.85 134 THR A O 1
ATOM 1023 N N . ILE A 1 138 ? 9.376 24.094 30.464 1.00 28.16 135 ILE A N 1
ATOM 1024 C CA . ILE A 1 138 ? 8.194 24.998 30.470 1.00 29.07 135 ILE A CA 1
ATOM 1025 C C . ILE A 1 138 ? 7.312 24.601 31.647 1.00 32.89 135 ILE A C 1
ATOM 1026 O O . ILE A 1 138 ? 7.036 23.397 31.878 1.00 30.77 135 ILE A O 1
ATOM 1031 N N . THR A 1 139 ? 6.782 25.618 32.352 1.00 33.80 136 THR A N 1
ATOM 1032 C CA . THR A 1 139 ? 5.895 25.357 33.483 1.00 33.03 136 THR A CA 1
ATOM 1033 C C . THR A 1 139 ? 4.588 26.136 33.246 1.00 33.59 136 THR A C 1
ATOM 1034 O O . THR A 1 139 ? 4.422 26.756 32.182 1.00 31.69 136 THR A O 1
ATOM 1038 N N . ALA A 1 140 ? 3.614 25.803 34.119 1.00 34.59 137 ALA A N 1
ATOM 1039 C CA . ALA A 1 140 ? 2.291 26.457 33.972 1.00 37.91 137 ALA A CA 1
ATOM 1040 C C . ALA A 1 140 ? 2.439 27.966 34.058 1.00 37.97 137 ALA A C 1
ATOM 1041 O O . ALA A 1 140 ? 3.334 28.407 34.778 1.00 38.58 137 ALA A O 1
ATOM 1043 N N . ARG A 1 141 ? 1.577 28.764 33.378 1.00 37.74 138 ARG A N 1
ATOM 1044 C CA . ARG A 1 141 ? 1.831 30.207 33.524 1.00 38.48 138 ARG A CA 1
ATOM 1045 C C . ARG A 1 141 ? 1.514 30.500 34.990 1.00 38.46 138 ARG A C 1
ATOM 1046 O O . ARG A 1 141 ? 0.623 29.816 35.556 1.00 38.08 138 ARG A O 1
ATOM 1054 N N . ASP A 1 142 ? 2.155 31.497 35.513 1.00 35.79 139 ASP A N 1
ATOM 1055 C CA . ASP A 1 142 ? 2.049 31.931 36.888 1.00 38.58 139 ASP A CA 1
ATOM 1056 C C . ASP A 1 142 ? 1.030 33.043 37.115 1.00 38.64 139 ASP A C 1
ATOM 1057 O O . ASP A 1 142 ? 1.122 33.815 38.074 1.00 40.54 139 ASP A O 1
ATOM 1062 N N . HIS A 1 143 ? 0.073 33.186 36.181 1.00 36.55 140 HIS A N 1
ATOM 1063 C CA . HIS A 1 143 ? -0.977 34.224 36.250 1.00 36.32 140 HIS A CA 1
ATOM 1064 C C . HIS A 1 143 ? -2.148 33.708 35.424 1.00 35.72 140 HIS A C 1
ATOM 1065 O O . HIS A 1 143 ? -1.903 33.105 34.382 1.00 33.00 140 HIS A O 1
ATOM 1072 N N . ASP A 1 144 ? -3.414 33.991 35.752 1.00 32.25 141 ASP A N 1
ATOM 1073 C CA . ASP A 1 144 ? -4.564 33.490 35.037 1.00 34.70 141 ASP A CA 1
ATOM 1074 C C . ASP A 1 144 ? -4.751 34.202 33.715 1.00 35.04 141 ASP A C 1
ATOM 1075 O O . ASP A 1 144 ? -5.383 33.701 32.791 1.00 37.51 141 ASP A O 1
ATOM 1080 N N . ASP A 1 145 ? -4.235 35.443 33.603 1.00 34.14 142 ASP A N 1
ATOM 1081 C CA . ASP A 1 145 ? -4.365 36.133 32.334 1.00 37.89 142 ASP A CA 1
ATOM 1082 C C . ASP A 1 145 ? -3.238 35.642 31.416 1.00 36.60 142 ASP A C 1
ATOM 1083 O O . ASP A 1 145 ? -2.118 35.389 31.858 1.00 37.71 142 ASP A O 1
ATOM 1088 N N . VAL A 1 146 ? -3.529 35.668 30.128 1.00 37.12 143 VAL A N 1
ATOM 1089 C CA . VAL A 1 146 ? -2.530 35.261 29.131 1.00 36.39 143 VAL A CA 1
ATOM 1090 C C . VAL A 1 146 ? -1.639 36.464 28.855 1.00 35.92 143 VAL A C 1
ATOM 1091 O O . VAL A 1 146 ? -2.095 37.585 28.592 1.00 35.15 143 VAL A O 1
ATOM 1095 N N . GLN A 1 147 ? -0.330 36.249 28.879 1.00 34.21 144 GLN A N 1
ATOM 1096 C CA . GLN A 1 147 ? 0.673 37.290 28.606 1.00 35.33 144 GLN A CA 1
ATOM 1097 C C . GLN A 1 147 ? 1.605 36.757 27.524 1.00 34.27 144 GLN A C 1
ATOM 1098 O O . GLN A 1 147 ? 1.651 35.541 27.215 1.00 34.06 144 GLN A O 1
ATOM 1104 N N . GLN A 1 148 ? 2.403 37.613 26.886 1.00 32.32 145 GLN A N 1
ATOM 1105 C CA . GLN A 1 148 ? 3.171 37.180 25.728 1.00 36.32 145 GLN A CA 1
ATOM 1106 C C . GLN A 1 148 ? 4.562 36.653 26.080 1.00 34.42 145 GLN A C 1
ATOM 1107 O O . GLN A 1 148 ? 5.602 37.103 25.566 1.00 34.02 145 GLN A O 1
ATOM 1113 N N . HIS A 1 149 ? 4.563 35.672 26.960 1.00 33.82 146 HIS A N 1
ATOM 1114 C CA . HIS A 1 149 ? 5.835 35.011 27.301 1.00 32.07 146 HIS A CA 1
ATOM 1115 C C . HIS A 1 149 ? 5.518 33.605 27.798 1.00 31.39 146 HIS A C 1
ATOM 1116 O O . HIS A 1 149 ? 4.343 33.305 28.091 1.00 29.97 146 HIS A O 1
ATOM 1123 N N . VAL A 1 150 ? 6.542 32.755 27.869 1.00 30.54 147 VAL A N 1
ATOM 1124 C CA . VAL A 1 150 ? 6.357 31.450 28.510 1.00 31.15 147 VAL A CA 1
ATOM 1125 C C . VAL A 1 150 ? 7.124 31.517 29.822 1.00 33.11 147 VAL A C 1
ATOM 1126 O O . VAL A 1 150 ? 8.141 32.248 29.923 1.00 32.43 147 VAL A O 1
ATOM 1130 N N . ASP A 1 151 ? 6.726 30.719 30.793 1.00 30.64 148 ASP A N 1
ATOM 1131 C CA . ASP A 1 151 ? 7.369 30.588 32.070 1.00 31.30 148 ASP A CA 1
ATOM 1132 C C . ASP A 1 151 ? 8.221 29.294 32.095 1.00 32.43 148 ASP A C 1
ATOM 1133 O O . ASP A 1 151 ? 7.754 28.243 31.594 1.00 32.36 148 ASP A O 1
ATOM 1138 N N . VAL A 1 152 ? 9.458 29.415 32.565 1.00 31.40 149 VAL A N 1
ATOM 1139 C CA . VAL A 1 152 ? 10.418 28.305 32.563 1.00 33.92 149 VAL A CA 1
ATOM 1140 C C . VAL A 1 152 ? 11.014 27.993 33.939 1.00 35.02 149 VAL A C 1
ATOM 1141 O O . VAL A 1 152 ? 11.283 28.948 34.679 1.00 36.62 149 VAL A O 1
ATOM 1145 N N . LEU A 1 153 ? 11.081 26.721 34.344 1.00 33.19 150 LEU A N 1
ATOM 1146 C CA . LEU A 1 153 ? 11.739 26.374 35.587 1.00 32.83 150 LEU A CA 1
ATOM 1147 C C . LEU A 1 153 ? 13.155 25.831 35.266 1.00 33.01 150 LEU A C 1
ATOM 1148 O O . LEU A 1 153 ? 13.265 25.029 34.338 1.00 33.12 150 LEU A O 1
ATOM 1153 N N . LEU A 1 154 ? 14.096 26.234 36.097 1.00 32.87 151 LEU A N 1
ATOM 1154 C CA . LEU A 1 154 ? 15.454 25.677 35.933 1.00 35.38 151 LEU A CA 1
ATOM 1155 C C . LEU A 1 154 ? 15.463 24.256 36.446 1.00 35.82 151 LEU A C 1
ATOM 1156 O O . LEU A 1 154 ? 14.434 23.727 36.861 1.00 36.55 151 LEU A O 1
ATOM 1161 N N . ALA A 1 155 ? 16.668 23.613 36.463 1.00 37.44 152 ALA A N 1
ATOM 1162 C CA . ALA A 1 155 ? 16.716 22.199 36.851 1.00 37.16 152 ALA A CA 1
ATOM 1163 C C . ALA A 1 155 ? 16.504 21.888 38.322 1.00 41.13 152 ALA A C 1
ATOM 1164 O O . ALA A 1 155 ? 16.391 20.693 38.658 1.00 41.79 152 ALA A O 1
ATOM 1166 N N . ASP A 1 156 ? 16.391 22.897 39.188 1.00 39.05 153 ASP A N 1
ATOM 1167 C CA . ASP A 1 156 ? 15.991 22.626 40.566 1.00 41.07 153 ASP A CA 1
ATOM 1168 C C . ASP A 1 156 ? 14.482 22.497 40.655 1.00 41.54 153 ASP A C 1
ATOM 1169 O O . ASP A 1 156 ? 13.907 22.358 41.751 1.00 43.11 153 ASP A O 1
ATOM 1174 N N . GLY A 1 157 ? 13.743 22.750 39.578 1.00 41.25 154 GLY A N 1
ATOM 1175 C CA . GLY A 1 157 ? 12.287 22.747 39.569 1.00 44.13 154 GLY A CA 1
ATOM 1176 C C . GLY A 1 157 ? 11.688 23.877 40.405 1.00 44.45 154 GLY A C 1
ATOM 1177 O O . GLY A 1 157 ? 10.506 23.804 40.768 1.00 44.27 154 GLY A O 1
ATOM 1178 N N . LYS A 1 158 ? 12.476 24.919 40.685 1.00 46.31 155 LYS A N 1
ATOM 1179 C CA . LYS A 1 158 ? 12.044 26.032 41.515 1.00 47.81 155 LYS A CA 1
ATOM 1180 C C . LYS A 1 158 ? 12.354 27.415 40.923 1.00 47.18 155 LYS A C 1
ATOM 1181 O O . LYS A 1 158 ? 11.539 28.321 41.089 1.00 47.98 155 LYS A O 1
ATOM 1187 N N . THR A 1 159 ? 13.559 27.612 40.409 1.00 46.22 156 THR A N 1
ATOM 1188 C CA . THR A 1 159 ? 13.993 28.899 39.899 1.00 45.23 156 THR A CA 1
ATOM 1189 C C . THR A 1 159 ? 13.304 29.259 38.588 1.00 44.58 156 THR A C 1
ATOM 1190 O O . THR A 1 159 ? 13.392 28.593 37.564 1.00 40.64 156 THR A O 1
ATOM 1194 N N . ARG A 1 160 ? 12.511 30.329 38.633 1.00 43.54 157 ARG A N 1
ATOM 1195 C CA . ARG A 1 160 ? 11.712 30.804 37.518 1.00 44.58 157 ARG A CA 1
ATOM 1196 C C . ARG A 1 160 ? 12.310 31.907 36.666 1.00 43.12 157 ARG A C 1
ATOM 1197 O O . ARG A 1 160 ? 13.154 32.752 37.052 1.00 42.46 157 ARG A O 1
ATOM 1205 N N . LEU A 1 161 ? 12.009 31.785 35.360 1.00 39.79 158 LEU A N 1
ATOM 1206 C CA . LEU A 1 161 ? 12.471 32.748 34.368 1.00 38.28 158 LEU A CA 1
ATOM 1207 C C . LEU A 1 161 ? 11.313 33.003 33.397 1.00 35.65 158 LEU A C 1
ATOM 1208 O O . LEU A 1 161 ? 10.522 32.059 33.154 1.00 33.67 158 LEU A O 1
ATOM 1213 N N . LYS A 1 162 ? 11.179 34.198 32.807 1.00 33.73 159 LYS A N 1
ATOM 1214 C CA . LYS A 1 162 ? 10.188 34.385 31.782 1.00 32.59 159 LYS A CA 1
ATOM 1215 C C . LYS A 1 162 ? 10.879 34.718 30.475 1.00 31.18 159 LYS A C 1
ATOM 1216 O O . LYS A 1 162 ? 11.913 35.438 30.485 1.00 32.06 159 LYS A O 1
ATOM 1222 N N . VAL A 1 163 ? 10.336 34.186 29.391 1.00 29.93 160 VAL A N 1
ATOM 1223 C CA . VAL A 1 163 ? 10.889 34.356 28.057 1.00 31.90 160 VAL A CA 1
ATOM 1224 C C . VAL A 1 163 ? 9.805 34.867 27.107 1.00 33.22 160 VAL A C 1
ATOM 1225 O O . VAL A 1 163 ? 8.776 34.226 26.876 1.00 32.03 160 VAL A O 1
ATOM 1229 N N . ALA A 1 164 ? 10.140 35.942 26.405 1.00 33.10 161 ALA A N 1
ATOM 1230 C CA . ALA A 1 164 ? 9.150 36.553 25.507 1.00 33.70 161 ALA A CA 1
ATOM 1231 C C . ALA A 1 164 ? 8.978 35.736 24.251 1.00 33.57 161 ALA A C 1
ATOM 1232 O O . ALA A 1 164 ? 9.967 35.394 23.592 1.00 35.67 161 ALA A O 1
ATOM 1234 N N . ILE A 1 165 ? 7.710 35.438 23.940 1.00 34.19 162 ILE A N 1
ATOM 1235 C CA . ILE A 1 165 ? 7.469 34.648 22.720 1.00 35.14 162 ILE A CA 1
ATOM 1236 C C . ILE A 1 165 ? 5.981 34.773 22.379 1.00 36.53 162 ILE A C 1
ATOM 1237 O O . ILE A 1 165 ? 5.141 34.959 23.260 1.00 35.76 162 ILE A O 1
ATOM 1242 N N . THR A 1 166 ? 5.728 34.560 21.110 1.00 38.05 163 THR A N 1
ATOM 1243 C CA . THR A 1 166 ? 4.328 34.747 20.585 1.00 43.18 163 THR A CA 1
ATOM 1244 C C . THR A 1 166 ? 3.529 33.498 20.788 1.00 42.91 163 THR A C 1
ATOM 1245 O O . THR A 1 166 ? 4.160 32.422 20.899 1.00 41.57 163 THR A O 1
ATOM 1249 N N . ALA A 1 167 ? 2.189 33.480 20.852 1.00 43.03 164 ALA A N 1
ATOM 1250 C CA . ALA A 1 167 ? 1.471 32.224 21.043 1.00 43.49 164 ALA A CA 1
ATOM 1251 C C . ALA A 1 167 ? 1.757 31.258 19.895 1.00 44.09 164 ALA A C 1
ATOM 1252 O O . ALA A 1 167 ? 1.950 30.046 20.005 1.00 44.47 164 ALA A O 1
ATOM 1254 N N . GLN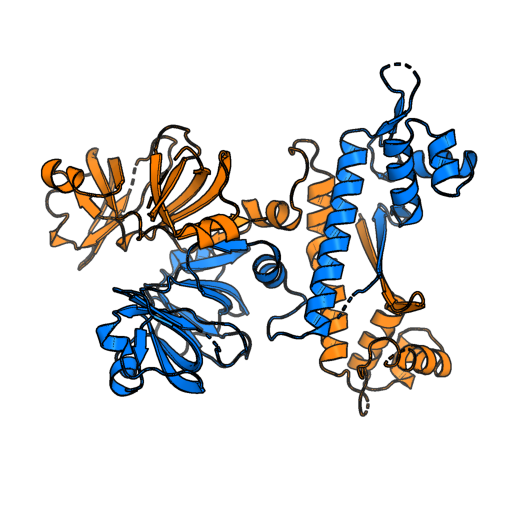 A 1 168 ? 1.769 31.792 18.689 1.00 44.63 165 GLN A N 1
ATOM 1255 C CA . GLN A 1 168 ? 2.058 31.081 17.466 1.00 47.56 165 GLN A CA 1
ATOM 1256 C C . GLN A 1 168 ? 3.446 30.408 17.518 1.00 45.06 165 GLN A C 1
ATOM 1257 O O . GLN A 1 168 ? 3.572 29.239 17.141 1.00 43.76 165 GLN A O 1
ATOM 1263 N N . SER A 1 169 ? 4.449 31.172 17.937 1.00 42.16 166 SER A N 1
ATOM 1264 C CA . SER A 1 169 ? 5.818 30.660 18.037 1.00 42.26 166 SER A CA 1
ATOM 1265 C C . SER A 1 169 ? 5.874 29.530 19.059 1.00 40.46 166 SER A C 1
ATOM 1266 O O . SER A 1 169 ? 6.449 28.463 18.824 1.00 41.09 166 SER A O 1
ATOM 1269 N N . GLY A 1 170 ? 5.252 29.755 20.205 1.00 36.30 167 GLY A N 1
ATOM 1270 C CA . GLY A 1 170 ? 5.151 28.819 21.282 1.00 38.59 167 GLY A CA 1
ATOM 1271 C C . GLY A 1 170 ? 4.461 27.532 20.792 1.00 40.92 167 GLY A C 1
ATOM 1272 O O . GLY A 1 170 ? 4.924 26.426 21.114 1.00 36.07 167 GLY A O 1
ATOM 1273 N N . ALA A 1 171 ? 3.415 27.667 19.970 1.00 39.22 168 ALA A N 1
ATOM 1274 C CA . ALA A 1 171 ? 2.706 26.464 19.494 1.00 41.53 168 ALA A CA 1
ATOM 1275 C C . ALA A 1 171 ? 3.520 25.627 18.529 1.00 41.61 168 ALA A C 1
ATOM 1276 O O . ALA A 1 171 ? 3.554 24.380 18.614 1.00 41.93 168 ALA A O 1
ATOM 1278 N N . ARG A 1 172 ? 4.252 26.266 17.629 1.00 41.72 169 ARG A N 1
ATOM 1279 C CA . ARG A 1 172 ? 5.116 25.599 16.658 1.00 43.05 169 ARG A CA 1
ATOM 1280 C C . ARG A 1 172 ? 6.219 24.788 17.335 1.00 40.78 169 ARG A C 1
ATOM 1281 O O . ARG A 1 172 ? 6.638 23.711 16.898 1.00 41.38 169 ARG A O 1
ATOM 1289 N N . LEU A 1 173 ? 6.734 25.368 18.419 1.00 37.51 170 LEU A N 1
ATOM 1290 C CA . LEU A 1 173 ? 7.830 24.698 19.162 1.00 33.95 170 LEU A CA 1
ATOM 1291 C C . LEU A 1 173 ? 7.316 23.718 20.213 1.00 34.34 170 LEU A C 1
ATOM 1292 O O . LEU A 1 173 ? 8.064 23.094 20.959 1.00 31.25 170 LEU A O 1
ATOM 1297 N N . GLY A 1 174 ? 5.993 23.567 20.386 1.00 34.68 171 GLY A N 1
ATOM 1298 C CA . GLY A 1 174 ? 5.447 22.607 21.345 1.00 34.00 171 GLY A CA 1
ATOM 1299 C C . GLY A 1 174 ? 5.641 23.049 22.773 1.00 33.81 171 GLY A C 1
ATOM 1300 O O . GLY A 1 174 ? 5.792 22.160 23.633 1.00 33.48 171 GLY A O 1
ATOM 1301 N N . LEU A 1 175 ? 5.670 24.340 23.059 1.00 32.53 172 LEU A N 1
ATOM 1302 C CA . LEU A 1 175 ? 5.969 24.809 24.416 1.00 33.64 172 LEU A CA 1
ATOM 1303 C C . LEU A 1 175 ? 4.811 24.708 25.399 1.00 38.78 172 LEU A C 1
ATOM 1304 O O . LEU A 1 175 ? 4.301 25.747 25.899 1.00 41.37 172 LEU A O 1
ATOM 1309 N N . ASP A 1 176 ? 4.409 23.478 25.700 1.00 39.23 173 ASP A N 1
ATOM 1310 C CA . ASP A 1 176 ? 3.410 23.363 26.761 1.00 41.35 173 ASP A CA 1
ATOM 1311 C C . ASP A 1 176 ? 4.105 22.846 28.008 1.00 38.48 173 ASP A C 1
ATOM 1312 O O . ASP A 1 176 ? 5.313 22.596 27.969 1.00 32.80 173 ASP A O 1
ATOM 1317 N N . GLU A 1 177 ? 3.370 22.840 29.116 1.00 35.26 174 GLU A N 1
ATOM 1318 C CA . GLU A 1 177 ? 3.964 22.434 30.377 1.00 34.83 174 GLU A CA 1
ATOM 1319 C C . GLU A 1 177 ? 4.756 21.116 30.287 1.00 32.85 174 GLU A C 1
ATOM 1320 O O . GLU A 1 177 ? 4.244 20.098 29.857 1.00 36.06 174 GLU A O 1
ATOM 1326 N N . GLY A 1 178 ? 5.986 21.128 30.760 1.00 31.01 175 GLY A N 1
ATOM 1327 C CA . GLY A 1 178 ? 6.890 19.992 30.777 1.00 32.96 175 GLY A CA 1
ATOM 1328 C C . GLY A 1 178 ? 7.859 19.889 29.616 1.00 33.08 175 GLY A C 1
ATOM 1329 O O . GLY A 1 178 ? 8.860 19.121 29.674 1.00 31.16 175 GLY A O 1
ATOM 1330 N N . LYS A 1 179 ? 7.602 20.630 28.538 1.00 30.81 176 LYS A N 1
ATOM 1331 C CA . LYS A 1 179 ? 8.543 20.610 27.403 1.00 29.99 176 LYS A CA 1
ATOM 1332 C C . LYS A 1 179 ? 9.920 21.063 27.816 1.00 28.84 176 LYS A C 1
ATOM 1333 O O . LYS A 1 179 ? 10.081 22.090 28.494 1.00 28.31 176 LYS A O 1
ATOM 1339 N N . GLU A 1 180 ? 10.947 20.258 27.495 1.00 28.70 177 GLU A N 1
ATOM 1340 C CA . GLU A 1 180 ? 12.292 20.654 27.878 1.00 27.80 177 GLU A CA 1
ATOM 1341 C C . GLU A 1 180 ? 12.777 21.710 26.896 1.00 25.56 177 GLU A C 1
ATOM 1342 O O . GLU A 1 180 ? 12.623 21.555 25.656 1.00 26.80 177 GLU A O 1
ATOM 1348 N N . VAL A 1 181 ? 13.549 22.678 27.403 1.00 27.42 178 VAL A N 1
ATOM 1349 C CA . VAL A 1 181 ? 14.167 23.705 26.582 1.00 25.10 178 VAL A CA 1
ATOM 1350 C C . VAL A 1 181 ? 15.574 24.072 27.068 1.00 25.50 178 VAL A C 1
ATOM 1351 O O . VAL A 1 181 ? 15.946 23.807 28.224 1.00 26.32 178 VAL A O 1
ATOM 1355 N N . LEU A 1 182 ? 16.316 24.750 26.191 1.00 23.86 179 LEU A N 1
ATOM 1356 C CA . LEU A 1 182 ? 17.558 25.425 26.543 1.00 24.26 179 LEU A CA 1
ATOM 1357 C C . LEU A 1 182 ? 17.332 26.971 26.428 1.00 27.18 179 LEU A C 1
ATOM 1358 O O . LEU A 1 182 ? 16.722 27.403 25.435 1.00 28.91 179 LEU A O 1
ATOM 1363 N N . ILE A 1 183 ? 17.888 27.682 27.363 1.00 26.71 180 ILE A N 1
ATOM 1364 C CA . ILE A 1 183 ? 17.854 29.154 27.416 1.00 28.27 180 ILE A CA 1
ATOM 1365 C C . ILE A 1 183 ? 19.184 29.696 26.910 1.00 28.15 180 ILE A C 1
ATOM 1366 O O . ILE A 1 183 ? 20.228 29.413 27.517 1.00 29.66 180 ILE A O 1
ATOM 1371 N N . LEU A 1 184 ? 19.196 30.345 25.756 1.00 26.82 181 LEU A N 1
ATOM 1372 C CA . LEU A 1 184 ? 20.404 30.893 25.173 1.00 26.71 181 LEU A CA 1
ATOM 1373 C C . LEU A 1 184 ? 20.406 32.407 25.380 1.00 27.69 181 LEU A C 1
ATOM 1374 O O . LEU A 1 184 ? 19.400 33.072 25.044 1.00 30.40 181 LEU A O 1
ATOM 1379 N N . LEU A 1 185 ? 21.438 32.915 26.074 1.00 29.26 182 LEU A N 1
ATOM 1380 C CA . LEU A 1 185 ? 21.387 34.335 26.469 1.00 30.86 182 LEU A CA 1
ATOM 1381 C C . LEU A 1 185 ? 22.760 34.966 26.409 1.00 32.69 182 LEU A C 1
ATOM 1382 O O . LEU A 1 185 ? 23.621 34.363 27.076 1.00 31.69 182 LEU A O 1
ATOM 1387 N N . LYS A 1 186 ? 22.979 36.004 25.607 1.00 32.10 183 LYS A N 1
ATOM 1388 C CA . LYS A 1 186 ? 24.350 36.552 25.555 1.00 35.39 183 LYS A CA 1
ATOM 1389 C C . LYS A 1 186 ? 24.700 37.216 26.869 1.00 36.05 183 LYS A C 1
ATOM 1390 O O . LYS A 1 186 ? 23.980 37.980 27.525 1.00 33.88 183 LYS A O 1
ATOM 1396 N N . ALA A 1 187 ? 25.990 37.075 27.220 1.00 36.37 184 ALA A N 1
ATOM 1397 C CA . ALA A 1 187 ? 26.540 37.607 28.443 1.00 35.16 184 ALA A CA 1
ATOM 1398 C C . ALA A 1 187 ? 26.509 39.117 28.585 1.00 34.10 184 ALA A C 1
ATOM 1399 O O . ALA A 1 187 ? 26.193 39.545 29.695 1.00 33.58 184 ALA A O 1
ATOM 1401 N N . PRO A 1 188 ? 26.669 39.926 27.561 1.00 33.72 185 PRO A N 1
ATOM 1402 C CA . PRO A 1 188 ? 26.637 41.379 27.711 1.00 33.84 185 PRO A CA 1
ATOM 1403 C C . PRO A 1 188 ? 25.225 41.870 28.027 1.00 34.56 185 PRO A C 1
ATOM 1404 O O . PRO A 1 188 ? 24.952 43.033 28.344 1.00 36.52 185 PRO A O 1
ATOM 1408 N N . TRP A 1 189 ? 24.236 40.944 27.940 1.00 33.64 186 TRP A N 1
ATOM 1409 C CA . TRP A 1 189 ? 22.827 41.307 28.160 1.00 38.01 186 TRP A CA 1
ATOM 1410 C C . TRP A 1 189 ? 22.322 40.924 29.521 1.00 35.85 186 TRP A C 1
ATOM 1411 O O . TRP A 1 189 ? 21.115 40.874 29.855 1.00 31.66 186 TRP A O 1
ATOM 1422 N N . VAL A 1 190 ? 23.258 40.519 30.361 1.00 32.14 187 VAL A N 1
ATOM 1423 C CA . VAL A 1 190 ? 22.971 40.104 31.722 1.00 30.69 187 VAL A CA 1
ATOM 1424 C C . VAL A 1 190 ? 23.617 41.105 32.675 1.00 33.20 187 VAL A C 1
ATOM 1425 O O . VAL A 1 190 ? 24.828 41.338 32.608 1.00 32.89 187 VAL A O 1
ATOM 1429 N N . GLY A 1 191 ? 22.823 41.795 33.489 1.00 33.26 188 GLY A N 1
ATOM 1430 C CA . GLY A 1 191 ? 23.440 42.699 34.469 1.00 34.82 188 GLY A CA 1
ATOM 1431 C C . GLY A 1 191 ? 23.714 41.942 35.752 1.00 35.82 188 GLY A C 1
ATOM 1432 O O . GLY A 1 191 ? 23.219 40.832 36.043 1.00 35.89 188 GLY A O 1
ATOM 1433 N N . ILE A 1 192 ? 24.608 42.505 36.581 1.00 33.01 189 ILE A N 1
ATOM 1434 C CA . ILE A 1 192 ? 24.921 41.936 37.879 1.00 34.19 189 ILE A CA 1
ATOM 1435 C C . ILE A 1 192 ? 24.801 43.080 38.901 1.00 36.98 189 ILE A C 1
ATOM 1436 O O . ILE A 1 192 ? 25.514 44.078 38.774 1.00 38.47 189 ILE A O 1
ATOM 1441 N N . THR A 1 193 ? 24.102 42.822 39.988 1.00 37.04 190 THR A N 1
ATOM 1442 C CA . THR A 1 193 ? 23.960 43.871 40.973 1.00 37.04 190 THR A CA 1
ATOM 1443 C C . THR A 1 193 ? 23.898 43.383 42.394 1.00 37.22 190 THR A C 1
ATOM 1444 O O . THR A 1 193 ? 23.529 42.266 42.676 1.00 36.04 190 THR A O 1
ATOM 1448 N N . GLN A 1 194 ? 24.335 44.278 43.300 1.00 37.72 191 GLN A N 1
ATOM 1449 C CA . GLN A 1 194 ? 24.218 44.053 44.728 1.00 41.69 191 GLN A CA 1
ATOM 1450 C C . GLN A 1 194 ? 22.992 44.851 45.206 1.00 42.74 191 GLN A C 1
ATOM 1451 O O . GLN A 1 194 ? 22.684 44.871 46.386 1.00 46.46 191 GLN A O 1
ATOM 1457 N N . ASP A 1 195 ? 22.284 45.472 44.273 1.00 41.07 192 ASP A N 1
ATOM 1458 C CA . ASP A 1 195 ? 21.117 46.314 44.632 1.00 42.03 192 ASP A CA 1
ATOM 1459 C C . ASP A 1 195 ? 19.868 45.649 44.096 1.00 42.49 192 ASP A C 1
ATOM 1460 O O . ASP A 1 195 ? 19.544 45.729 42.921 1.00 43.12 192 ASP A O 1
ATOM 1465 N N . GLU A 1 196 ? 19.183 44.892 44.938 1.00 45.82 193 GLU A N 1
ATOM 1466 C CA . GLU A 1 196 ? 17.935 44.224 44.632 1.00 49.33 193 GLU A CA 1
ATOM 1467 C C . GLU A 1 196 ? 16.931 45.147 43.946 1.00 47.01 193 GLU A C 1
ATOM 1468 O O . GLU A 1 196 ? 16.347 44.654 42.972 1.00 44.55 193 GLU A O 1
ATOM 1474 N N . ALA A 1 197 ? 16.811 46.416 44.342 1.00 45.05 194 ALA A N 1
ATOM 1475 C CA . ALA A 1 197 ? 15.855 47.326 43.704 1.00 44.24 194 ALA A CA 1
ATOM 1476 C C . ALA A 1 197 ? 16.123 47.527 42.227 1.00 42.32 194 ALA A C 1
ATOM 1477 O O . ALA A 1 197 ? 15.212 47.584 41.414 1.00 43.56 194 ALA A O 1
ATOM 1479 N N . VAL A 1 198 ? 17.421 47.587 41.869 1.00 41.76 195 VAL A N 1
ATOM 1480 C CA . VAL A 1 198 ? 17.851 47.703 40.495 1.00 43.24 195 VAL A CA 1
ATOM 1481 C C . VAL A 1 198 ? 17.470 46.446 39.733 1.00 44.52 195 VAL A C 1
ATOM 1482 O O . VAL A 1 198 ? 17.034 46.550 38.592 1.00 46.38 195 VAL A O 1
ATOM 1486 N N . ALA A 1 199 ? 17.644 45.274 40.350 1.00 46.13 196 ALA A N 1
ATOM 1487 C CA . ALA A 1 199 ? 17.300 44.044 39.644 1.00 47.85 196 ALA A CA 1
ATOM 1488 C C . ALA A 1 199 ? 15.771 43.958 39.589 1.00 51.29 196 ALA A C 1
ATOM 1489 O O . ALA A 1 199 ? 15.257 43.501 38.572 1.00 50.24 196 ALA A O 1
ATOM 1491 N N . GLN A 1 200 ? 15.115 44.380 40.671 1.00 54.11 197 GLN A N 1
ATOM 1492 C CA . GLN A 1 200 ? 13.670 44.283 40.783 1.00 57.56 197 GLN A CA 1
ATOM 1493 C C . GLN A 1 200 ? 12.858 45.037 39.761 1.00 57.88 197 GLN A C 1
ATOM 1494 O O . GLN A 1 200 ? 11.661 44.753 39.612 1.00 59.14 197 GLN A O 1
ATOM 1500 N N . ASN A 1 201 ? 13.433 45.878 38.928 1.00 58.47 198 ASN A N 1
ATOM 1501 C CA . ASN A 1 201 ? 12.736 46.535 37.841 1.00 59.78 198 ASN A CA 1
ATOM 1502 C C . ASN A 1 201 ? 13.002 45.818 36.524 1.00 58.45 198 ASN A C 1
ATOM 1503 O O . ASN A 1 201 ? 12.552 46.246 35.449 1.00 59.10 198 ASN A O 1
ATOM 1508 N N . ALA A 1 202 ? 13.671 44.653 36.600 1.00 53.65 199 ALA A N 1
ATOM 1509 C CA . ALA A 1 202 ? 13.948 43.839 35.428 1.00 46.61 199 ALA A CA 1
ATOM 1510 C C . ALA A 1 202 ? 12.916 42.744 35.298 1.00 39.55 199 ALA A C 1
ATOM 1511 O O . ALA A 1 202 ? 12.346 42.279 36.281 1.00 39.09 199 ALA A O 1
ATOM 1513 N N . ASP A 1 203 ? 12.783 42.166 34.108 1.00 38.13 200 ASP A N 1
ATOM 1514 C CA . ASP A 1 203 ? 11.834 41.058 33.957 1.00 36.74 200 ASP A CA 1
ATOM 1515 C C . ASP A 1 203 ? 12.226 39.835 34.772 1.00 39.22 200 ASP A C 1
ATOM 1516 O O . ASP A 1 203 ? 11.419 39.123 35.340 1.00 38.80 200 ASP A O 1
ATOM 1521 N N . ASN A 1 204 ? 13.516 39.469 34.706 1.00 35.19 201 ASN A N 1
ATOM 1522 C CA . ASN A 1 204 ? 14.051 38.284 35.376 1.00 35.68 201 ASN A CA 1
ATOM 1523 C C . ASN A 1 204 ? 15.117 38.580 36.390 1.00 33.42 201 ASN A C 1
ATOM 1524 O O . ASN A 1 204 ? 16.003 39.412 36.125 1.00 33.74 201 ASN A O 1
ATOM 1529 N N . GLN A 1 205 ? 15.094 38.008 37.572 1.00 35.73 202 GLN A N 1
ATOM 1530 C CA . GLN A 1 205 ? 16.079 38.224 38.624 1.00 39.30 202 GLN A CA 1
ATOM 1531 C C . GLN A 1 205 ? 16.614 36.868 39.075 1.00 41.71 202 GLN A C 1
ATOM 1532 O O . GLN A 1 205 ? 15.798 36.023 39.435 1.00 38.80 202 GLN A O 1
ATOM 1538 N N . LEU A 1 206 ? 17.916 36.608 38.985 1.00 40.19 203 LEU A N 1
ATOM 1539 C CA . LEU A 1 206 ? 18.426 35.271 39.339 1.00 42.01 203 LEU A CA 1
ATOM 1540 C C . LEU A 1 206 ? 19.544 35.451 40.349 1.00 43.75 203 LEU A C 1
ATOM 1541 O O . LEU A 1 206 ? 20.606 36.040 40.082 1.00 41.26 203 LEU A O 1
ATOM 1546 N N . PRO A 1 207 ? 19.269 35.100 41.591 1.00 47.17 204 PRO A N 1
ATOM 1547 C CA . PRO A 1 207 ? 20.212 35.236 42.688 1.00 49.53 204 PRO A CA 1
ATOM 1548 C C . PRO A 1 207 ? 21.254 34.115 42.593 1.00 49.89 204 PRO A C 1
ATOM 1549 O O . PRO A 1 207 ? 20.968 33.076 41.989 1.00 48.38 204 PRO A O 1
ATOM 1553 N N . GLY A 1 208 ? 22.437 34.410 43.098 1.00 50.18 205 GLY A N 1
ATOM 1554 C CA . GLY A 1 208 ? 23.543 33.456 43.068 1.00 52.47 205 GLY A CA 1
ATOM 1555 C C . GLY A 1 208 ? 24.744 34.036 43.822 1.00 52.95 205 GLY A C 1
ATOM 1556 O O . GLY A 1 208 ? 24.698 35.049 44.504 1.00 52.49 205 GLY A O 1
ATOM 1557 N N . ILE A 1 209 ? 25.867 33.309 43.687 1.00 54.83 206 ILE A N 1
ATOM 1558 C CA . ILE A 1 209 ? 27.119 33.683 44.328 1.00 54.49 206 ILE A CA 1
ATOM 1559 C C . ILE A 1 209 ? 28.222 33.730 43.269 1.00 53.31 206 ILE A C 1
ATOM 1560 O O . ILE A 1 209 ? 28.326 32.813 42.451 1.00 53.42 206 ILE A O 1
ATOM 1565 N N . ILE A 1 210 ? 29.009 34.787 43.295 1.00 52.14 207 ILE A N 1
ATOM 1566 C CA . ILE A 1 210 ? 30.082 34.881 42.307 1.00 53.65 207 ILE A CA 1
ATOM 1567 C C . ILE A 1 210 ? 31.095 33.751 42.497 1.00 53.28 207 ILE A C 1
ATOM 1568 O O . ILE A 1 210 ? 31.663 33.600 43.570 1.00 53.68 207 ILE A O 1
ATOM 1573 N N . SER A 1 211 ? 31.366 33.069 41.402 1.00 53.61 208 SER A N 1
ATOM 1574 C CA . SER A 1 211 ? 32.355 32.003 41.344 1.00 53.58 208 SER A CA 1
ATOM 1575 C C . SER A 1 211 ? 33.647 32.459 40.687 1.00 53.95 208 SER A C 1
ATOM 1576 O O . SER A 1 211 ? 34.707 31.841 40.925 1.00 55.80 208 SER A O 1
ATOM 1579 N N . HIS A 1 212 ? 33.655 33.541 39.899 1.00 50.32 209 HIS A N 1
ATOM 1580 C CA . HIS A 1 212 ? 34.887 33.944 39.235 1.00 48.30 209 HIS A CA 1
ATOM 1581 C C . HIS A 1 212 ? 34.743 35.324 38.611 1.00 48.00 209 HIS A C 1
ATOM 1582 O O . HIS A 1 212 ? 33.682 35.692 38.080 1.00 42.88 209 HIS A O 1
ATOM 1589 N N . ILE A 1 213 ? 35.805 36.126 38.701 1.00 45.92 210 ILE A N 1
ATOM 1590 C CA . ILE A 1 213 ? 35.805 37.451 38.099 1.00 47.06 210 ILE A CA 1
ATOM 1591 C C . ILE A 1 213 ? 37.062 37.657 37.252 1.00 49.12 210 ILE A C 1
ATOM 1592 O O . ILE A 1 213 ? 38.123 37.224 37.717 1.00 49.61 210 ILE A O 1
ATOM 1597 N N . GLU A 1 214 ? 36.950 38.406 36.156 1.00 47.75 211 GLU A N 1
ATOM 1598 C CA . GLU A 1 214 ? 38.112 38.665 35.318 1.00 48.70 211 GLU A CA 1
ATOM 1599 C C . GLU A 1 214 ? 37.923 40.052 34.707 1.00 49.43 211 GLU A C 1
ATOM 1600 O O . GLU A 1 214 ? 36.917 40.234 33.998 1.00 44.66 211 GLU A O 1
ATOM 1606 N N . ARG A 1 215 ? 38.822 40.995 35.017 1.00 49.48 212 ARG A N 1
ATOM 1607 C CA . ARG A 1 215 ? 38.653 42.326 34.445 1.00 52.43 212 ARG A CA 1
ATOM 1608 C C . ARG A 1 215 ? 39.676 42.639 33.366 1.00 53.91 212 ARG A C 1
ATOM 1609 O O . ARG A 1 215 ? 40.871 42.401 33.508 1.00 52.93 212 ARG A O 1
ATOM 1617 N N . GLY A 1 216 ? 39.185 43.217 32.279 1.00 54.96 213 GLY A N 1
ATOM 1618 C CA . GLY A 1 216 ? 39.959 43.670 31.135 1.00 54.52 213 GLY A CA 1
ATOM 1619 C C . GLY A 1 216 ? 39.898 45.208 31.146 1.00 56.74 213 GLY A C 1
ATOM 1620 O O . GLY A 1 216 ? 39.624 45.770 32.213 1.00 56.55 213 GLY A O 1
ATOM 1621 N N . ALA A 1 217 ? 40.111 45.852 30.007 1.00 55.87 214 ALA A N 1
ATOM 1622 C CA . ALA A 1 217 ? 40.164 47.299 29.984 1.00 58.93 214 ALA A CA 1
ATOM 1623 C C . ALA A 1 217 ? 38.804 47.985 29.947 1.00 60.07 214 ALA A C 1
ATOM 1624 O O . ALA A 1 217 ? 38.669 49.116 30.424 1.00 59.45 214 ALA A O 1
ATOM 1626 N N . GLU A 1 218 ? 37.850 47.369 29.249 1.00 60.42 215 GLU A N 1
ATOM 1627 C CA . GLU A 1 218 ? 36.541 48.000 29.112 1.00 60.54 215 GLU A CA 1
ATOM 1628 C C . GLU A 1 218 ? 35.451 47.170 29.781 1.00 59.20 215 GLU A C 1
ATOM 1629 O O . GLU A 1 218 ? 34.515 47.733 30.364 1.00 57.34 215 GLU A O 1
ATOM 1635 N N . GLN A 1 219 ? 35.602 45.849 29.710 1.00 55.39 216 GLN A N 1
ATOM 1636 C CA . GLN A 1 219 ? 34.592 44.947 30.228 1.00 55.01 216 GLN A CA 1
ATOM 1637 C C . GLN A 1 219 ? 35.060 44.017 31.330 1.00 52.31 216 GLN A C 1
ATOM 1638 O O . GLN A 1 219 ? 36.213 43.587 31.314 1.00 52.29 216 GLN A O 1
ATOM 1644 N N . CYS A 1 220 ? 34.155 43.621 32.224 1.00 47.89 217 CYS A N 1
ATOM 1645 C CA . CYS A 1 220 ? 34.490 42.662 33.274 1.00 42.77 217 CYS A CA 1
ATOM 1646 C C . CYS A 1 220 ? 33.627 41.412 33.190 1.00 43.53 217 CYS A C 1
ATOM 1647 O O . CYS A 1 220 ? 32.398 41.560 33.129 1.00 38.48 217 CYS A O 1
ATOM 1650 N N . GLU A 1 221 ? 34.220 40.236 33.188 1.00 39.76 218 GLU A N 1
ATOM 1651 C CA . GLU A 1 221 ? 33.402 39.022 33.094 1.00 38.59 218 GLU A CA 1
ATOM 1652 C C . GLU A 1 221 ? 33.103 38.468 34.471 1.00 38.32 218 GLU A C 1
ATOM 1653 O O . GLU A 1 221 ? 34.039 38.333 35.242 1.00 39.93 218 GLU A O 1
ATOM 1659 N N . VAL A 1 222 ? 31.858 38.113 34.802 1.00 35.31 219 VAL A N 1
ATOM 1660 C CA . VAL A 1 222 ? 31.446 37.547 36.070 1.00 33.93 219 VAL A CA 1
ATOM 1661 C C . VAL A 1 222 ? 30.828 36.162 35.835 1.00 37.44 219 VAL A C 1
ATOM 1662 O O . VAL A 1 222 ? 29.819 36.090 35.098 1.00 35.59 219 VAL A O 1
ATOM 1666 N N . LEU A 1 223 ? 31.254 35.107 36.504 1.00 38.13 220 LEU A N 1
ATOM 1667 C CA . LEU A 1 223 ? 30.635 33.793 36.407 1.00 39.13 220 LEU A CA 1
ATOM 1668 C C . LEU A 1 223 ? 29.924 33.589 37.740 1.00 40.54 220 LEU A C 1
ATOM 1669 O O . LEU A 1 223 ? 30.542 34.113 38.678 1.00 40.24 220 LEU A O 1
ATOM 1682 N N . ALA A 1 225 ? 27.263 30.833 39.995 1.00 41.63 222 ALA A N 1
ATOM 1683 C CA . ALA A 1 225 ? 26.559 29.583 40.074 1.00 42.38 222 ALA A CA 1
ATOM 1684 C C . ALA A 1 225 ? 25.071 29.915 40.226 1.00 41.40 222 ALA A C 1
ATOM 1685 O O . ALA A 1 225 ? 24.746 30.690 41.117 1.00 41.22 222 ALA A O 1
ATOM 1687 N N . LEU A 1 226 ? 24.230 29.308 39.434 1.00 41.06 223 LEU A N 1
ATOM 1688 C CA . LEU A 1 226 ? 22.783 29.464 39.603 1.00 39.12 223 LEU A CA 1
ATOM 1689 C C . LEU A 1 226 ? 22.412 28.470 40.705 1.00 42.84 223 LEU A C 1
ATOM 1690 O O . LEU A 1 226 ? 23.201 27.580 41.069 1.00 40.60 223 LEU A O 1
ATOM 1695 N N . PRO A 1 227 ? 21.196 28.541 41.237 1.00 43.27 224 PRO A N 1
ATOM 1696 C CA . PRO A 1 227 ? 20.768 27.742 42.354 1.00 44.95 224 PRO A CA 1
ATOM 1697 C C . PRO A 1 227 ? 20.679 26.247 42.075 1.00 46.47 224 PRO A C 1
ATOM 1698 O O . PRO A 1 227 ? 20.552 25.467 43.028 1.00 47.50 224 PRO A O 1
ATOM 1702 N N . ASP A 1 228 ? 20.718 25.857 40.807 1.00 45.34 225 ASP A N 1
ATOM 1703 C CA . ASP A 1 228 ? 20.657 24.482 40.367 1.00 44.05 225 ASP A CA 1
ATOM 1704 C C . ASP A 1 228 ? 22.019 23.987 39.933 1.00 43.61 225 ASP A C 1
ATOM 1705 O O . ASP A 1 228 ? 22.069 22.887 39.382 1.00 44.50 225 ASP A O 1
ATOM 1710 N N . GLY A 1 229 ? 23.110 24.750 40.068 1.00 41.98 226 GLY A N 1
ATOM 1711 C CA . GLY A 1 229 ? 24.428 24.282 39.691 1.00 40.46 226 GLY A CA 1
ATOM 1712 C C . GLY A 1 229 ? 24.876 24.681 38.309 1.00 38.79 226 GLY A C 1
ATOM 1713 O O . GLY A 1 229 ? 26.059 24.612 37.968 1.00 41.23 226 GLY A O 1
ATOM 1714 N N . GLN A 1 230 ? 23.931 25.159 37.468 1.00 36.71 227 GLN A N 1
ATOM 1715 C CA . GLN A 1 230 ? 24.271 25.650 36.142 1.00 34.66 227 GLN A CA 1
ATOM 1716 C C . GLN A 1 230 ? 25.055 26.947 36.265 1.00 33.03 227 GLN A C 1
ATOM 1717 O O . GLN A 1 230 ? 25.036 27.553 37.324 1.00 38.51 227 GLN A O 1
ATOM 1723 N N . THR A 1 231 ? 25.812 27.346 35.264 1.00 33.60 228 THR A N 1
ATOM 1724 C CA . THR A 1 231 ? 26.608 28.559 35.371 1.00 34.53 228 THR A CA 1
ATOM 1725 C C . THR A 1 231 ? 26.080 29.722 34.568 1.00 33.80 228 THR A C 1
ATOM 1726 O O . THR A 1 231 ? 25.852 29.629 33.375 1.00 32.38 228 THR A O 1
ATOM 1730 N N . LEU A 1 232 ? 26.000 30.875 35.223 1.00 34.89 229 LEU A N 1
ATOM 1731 C CA . LEU A 1 232 ? 25.643 32.133 34.484 1.00 33.51 229 LEU A CA 1
ATOM 1732 C C . LEU A 1 232 ? 26.855 32.933 34.126 1.00 33.45 229 LEU A C 1
ATOM 1733 O O . LEU A 1 232 ? 27.817 33.048 34.903 1.00 34.30 229 LEU A O 1
ATOM 1738 N N . CYS A 1 233 ? 26.920 33.521 32.918 1.00 33.82 230 CYS A N 1
ATOM 1739 C CA . CYS A 1 233 ? 28.059 34.358 32.533 1.00 35.03 230 CYS A CA 1
ATOM 1740 C C . CYS A 1 233 ? 27.565 35.739 32.149 1.00 35.62 230 CYS A C 1
ATOM 1741 O O . CYS A 1 233 ? 26.557 35.834 31.406 1.00 34.02 230 CYS A O 1
ATOM 1744 N N . ALA A 1 234 ? 28.083 36.797 32.754 1.00 31.62 231 ALA A N 1
ATOM 1745 C CA . ALA A 1 234 ? 27.678 38.165 32.466 1.00 33.57 231 ALA A CA 1
ATOM 1746 C C . ALA A 1 234 ? 28.921 39.020 32.148 1.00 33.79 231 ALA A C 1
ATOM 1747 O O . ALA A 1 234 ? 29.929 38.752 32.763 1.00 33.73 231 ALA A O 1
ATOM 1749 N N . THR A 1 235 ? 28.788 39.877 31.164 1.00 34.26 232 THR A N 1
ATOM 1750 C CA . THR A 1 235 ? 29.880 40.815 30.859 1.00 38.54 232 THR A CA 1
ATOM 1751 C C . THR A 1 235 ? 29.440 42.195 31.284 1.00 38.24 232 THR A C 1
ATOM 1752 O O . THR A 1 235 ? 28.427 42.621 30.714 1.00 35.49 232 THR A O 1
ATOM 1756 N N . VAL A 1 236 ? 30.108 42.899 32.198 1.00 37.42 233 VAL A N 1
ATOM 1757 C CA . VAL A 1 236 ? 29.625 44.228 32.602 1.00 39.61 233 VAL A CA 1
ATOM 1758 C C . VAL A 1 236 ? 30.721 45.275 32.419 1.00 43.04 233 VAL A C 1
ATOM 1759 O O . VAL A 1 236 ? 31.900 44.906 32.488 1.00 40.69 233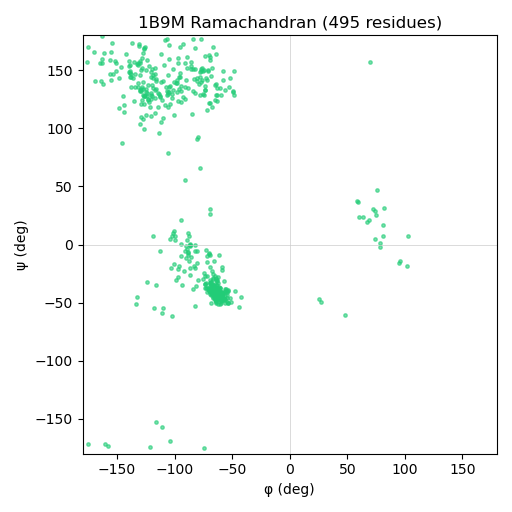 VAL A O 1
ATOM 1763 N N . PRO A 1 237 ? 30.393 46.517 32.151 1.00 47.50 234 PRO A N 1
ATOM 1764 C CA . PRO A 1 237 ? 31.400 47.575 32.002 1.00 51.41 234 PRO A CA 1
ATOM 1765 C C . PRO A 1 237 ? 32.326 47.625 33.199 1.00 55.26 234 PRO A C 1
ATOM 1766 O O . PRO A 1 237 ? 31.820 47.520 34.326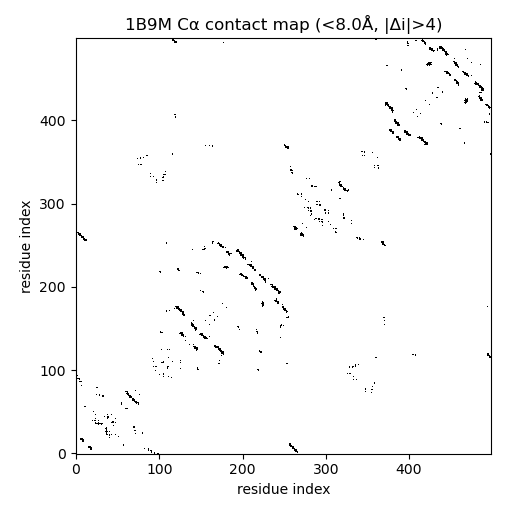 1.00 55.00 234 PRO A O 1
ATOM 1770 N N . VAL A 1 238 ? 33.651 47.757 33.033 1.00 60.07 235 VAL A N 1
ATOM 1771 C CA . VAL A 1 238 ? 34.543 47.757 34.190 1.00 64.86 235 VAL A CA 1
ATOM 1772 C C . VAL A 1 238 ? 34.208 48.769 35.279 1.00 67.80 235 VAL A C 1
ATOM 1773 O O . VAL A 1 238 ? 34.308 48.416 36.461 1.00 67.09 235 VAL A O 1
ATOM 1777 N N . ASN A 1 239 ? 33.796 49.980 34.940 1.00 72.67 236 ASN A N 1
ATOM 1778 C CA . ASN A 1 239 ? 33.423 50.967 35.948 1.00 77.84 236 ASN A CA 1
ATOM 1779 C C . ASN A 1 239 ? 32.328 50.454 36.878 1.00 80.17 236 ASN A C 1
ATOM 1780 O O . ASN A 1 239 ? 32.364 50.747 38.082 1.00 80.31 236 ASN A O 1
ATOM 1785 N N . GLU A 1 240 ? 31.353 49.701 36.364 1.00 81.72 237 GLU A N 1
ATOM 1786 C CA . GLU A 1 240 ? 30.276 49.176 37.182 1.00 83.52 237 GLU A CA 1
ATOM 1787 C C . GLU A 1 240 ? 30.683 47.920 37.944 1.00 84.15 237 GLU A C 1
ATOM 1788 O O . GLU A 1 240 ? 29.973 47.575 38.899 1.00 84.49 237 GLU A O 1
ATOM 1794 N N . ALA A 1 241 ? 31.778 47.262 37.579 1.00 84.27 238 ALA A N 1
ATOM 1795 C CA . ALA A 1 241 ? 32.178 46.058 38.308 1.00 84.61 238 ALA A CA 1
ATOM 1796 C C . ALA A 1 241 ? 33.187 46.361 39.404 1.00 84.79 238 ALA A C 1
ATOM 1797 O O . ALA A 1 241 ? 33.621 45.459 40.122 1.00 84.24 238 ALA A O 1
ATOM 1799 N N . THR A 1 242 ? 33.560 47.619 39.575 1.00 85.78 239 THR A N 1
ATOM 1800 C CA . THR A 1 242 ? 34.549 48.077 40.530 1.00 86.51 239 THR A CA 1
ATOM 1801 C C . THR A 1 242 ? 34.497 47.455 41.912 1.00 86.41 239 THR A C 1
ATOM 1802 O O . THR A 1 242 ? 35.566 47.093 42.422 1.00 86.10 239 THR A O 1
ATOM 1806 N N . SER A 1 243 ? 33.332 47.314 42.529 1.00 86.15 240 SER A N 1
ATOM 1807 C CA . SER A 1 243 ? 33.255 46.707 43.849 1.00 86.33 240 SER A CA 1
ATOM 1808 C C . SER A 1 243 ? 33.149 45.190 43.820 1.00 85.77 240 SER A C 1
ATOM 1809 O O . SER A 1 243 ? 33.433 44.561 44.844 1.00 85.80 240 SER A O 1
ATOM 1812 N N . LEU A 1 244 ? 32.733 44.589 42.713 1.00 85.07 241 LEU A N 1
ATOM 1813 C CA . LEU A 1 244 ? 32.524 43.147 42.646 1.00 84.38 241 LEU A CA 1
ATOM 1814 C C . LEU A 1 244 ? 33.729 42.343 43.117 1.00 84.46 241 LEU A C 1
ATOM 1815 O O . LEU A 1 244 ? 34.879 42.654 42.818 1.00 84.04 241 LEU A O 1
ATOM 1820 N N . GLN A 1 245 ? 33.469 41.230 43.794 1.00 84.76 242 GLN A N 1
ATOM 1821 C CA . GLN A 1 245 ? 34.472 40.315 44.287 1.00 84.72 242 GLN A CA 1
ATOM 1822 C C . GLN A 1 245 ? 33.928 38.896 44.475 1.00 84.46 242 GLN A C 1
ATOM 1823 O O . GLN A 1 245 ? 32.820 38.665 44.940 1.00 83.77 242 GLN A O 1
ATOM 1829 N N . GLN A 1 246 ? 34.769 37.922 44.141 1.00 84.15 243 GLN A N 1
ATOM 1830 C CA . GLN A 1 246 ? 34.489 36.508 44.262 1.00 83.64 243 GLN A CA 1
ATOM 1831 C C . GLN A 1 246 ? 33.925 36.167 45.634 1.00 82.83 243 GLN A C 1
ATOM 1832 O O . GLN A 1 246 ? 34.183 36.819 46.637 1.00 82.90 243 GLN A O 1
ATOM 1838 N N . GLY A 1 247 ? 33.084 35.137 45.664 1.00 81.63 244 GLY A N 1
ATOM 1839 C CA . GLY A 1 247 ? 32.447 34.669 46.871 1.00 80.25 244 GLY A CA 1
ATOM 1840 C C . GLY A 1 247 ? 31.327 35.524 47.430 1.00 78.23 244 GLY A C 1
ATOM 1841 O O . GLY A 1 247 ? 30.819 35.159 48.499 1.00 79.12 244 GLY A O 1
ATOM 1842 N N . GLN A 1 248 ? 30.906 36.598 46.782 1.00 76.27 245 GLN A N 1
ATOM 1843 C CA . GLN A 1 248 ? 29.852 37.427 47.354 1.00 74.32 245 GLN A CA 1
ATOM 1844 C C . GLN A 1 248 ? 28.486 37.278 46.692 1.00 72.22 245 GLN A C 1
ATOM 1845 O O . GLN A 1 248 ? 28.317 36.756 45.594 1.00 71.36 245 GLN A O 1
ATOM 1851 N N . ASN A 1 249 ? 27.466 37.690 47.447 1.00 68.87 246 ASN A N 1
ATOM 1852 C CA . ASN A 1 249 ? 26.070 37.593 47.061 1.00 65.93 246 ASN A CA 1
ATOM 1853 C C . ASN A 1 249 ? 25.712 38.617 45.998 1.00 61.94 246 ASN A C 1
ATOM 1854 O O . ASN A 1 249 ? 26.146 39.767 46.055 1.00 62.41 246 ASN A O 1
ATOM 1859 N N . VAL A 1 250 ? 24.960 38.168 44.997 1.00 56.74 247 VAL A N 1
ATOM 1860 C CA . VAL A 1 250 ? 24.669 39.071 43.857 1.00 51.23 247 VAL A CA 1
ATOM 1861 C C . VAL A 1 250 ? 23.402 38.636 43.169 1.00 47.77 247 VAL A C 1
ATOM 1862 O O . VAL A 1 250 ? 22.963 37.474 43.314 1.00 46.30 247 VAL A O 1
ATOM 1866 N N . THR A 1 251 ? 22.746 39.543 42.422 1.00 43.49 248 THR A N 1
ATOM 1867 C CA . THR A 1 251 ? 21.596 39.083 41.635 1.00 41.21 248 THR A CA 1
ATOM 1868 C C . THR A 1 251 ? 21.826 39.484 40.182 1.00 38.68 248 THR A C 1
ATOM 1869 O O . THR A 1 251 ? 22.272 40.597 39.898 1.00 35.32 248 THR A O 1
ATOM 1873 N N . ALA A 1 252 ? 21.697 38.479 39.300 1.00 33.74 249 ALA A N 1
ATOM 1874 C CA . ALA A 1 252 ? 21.803 38.727 37.882 1.00 32.08 249 ALA A CA 1
ATOM 1875 C C . ALA A 1 252 ? 20.442 39.157 37.351 1.00 32.18 249 ALA A C 1
ATOM 1876 O O . ALA A 1 252 ? 19.442 38.609 37.843 1.00 35.46 249 ALA A O 1
ATOM 1878 N N . TYR A 1 253 ? 20.406 39.974 36.286 1.00 32.57 250 TYR A N 1
ATOM 1879 C CA . TYR A 1 253 ? 19.073 40.357 35.819 1.00 31.81 250 TYR A CA 1
ATOM 1880 C C . TYR A 1 253 ? 19.100 40.631 34.341 1.00 32.53 250 TYR A C 1
ATOM 1881 O O . TYR A 1 253 ? 20.190 40.886 33.799 1.00 36.42 250 TYR A O 1
ATOM 1890 N N . PHE A 1 254 ? 17.971 40.361 33.690 1.00 31.53 251 PHE A N 1
ATOM 1891 C CA . PHE A 1 254 ? 17.907 40.492 32.243 1.00 30.89 251 PHE A CA 1
ATOM 1892 C C . PHE A 1 254 ? 16.446 40.584 31.791 1.00 31.77 251 PHE A C 1
ATOM 1893 O O . PHE A 1 254 ? 15.576 40.256 32.572 1.00 32.20 251 PHE A O 1
ATOM 1901 N N . ASN A 1 255 ? 16.276 41.019 30.568 1.00 31.19 252 ASN A N 1
ATOM 1902 C CA . ASN A 1 255 ? 14.910 41.134 30.057 1.00 34.97 252 ASN A CA 1
ATOM 1903 C C . ASN A 1 255 ? 14.453 39.843 29.405 1.00 34.35 252 ASN A C 1
ATOM 1904 O O . ASN A 1 255 ? 15.165 39.089 28.738 1.00 35.53 252 ASN A O 1
ATOM 1909 N N . ALA A 1 256 ? 13.121 39.649 29.464 1.00 33.06 253 ALA A N 1
ATOM 1910 C CA . ALA A 1 256 ? 12.517 38.463 28.878 1.00 32.56 253 ALA A CA 1
ATOM 1911 C C . ALA A 1 256 ? 12.735 38.380 27.387 1.00 32.17 253 ALA A C 1
ATOM 1912 O O . ALA A 1 256 ? 12.846 37.264 26.856 1.00 32.68 253 ALA A O 1
ATOM 1914 N N . ASP A 1 257 ? 12.897 39.514 26.672 1.00 29.43 254 ASP A N 1
ATOM 1915 C CA . ASP A 1 257 ? 13.105 39.470 25.238 1.00 30.00 254 ASP A CA 1
ATOM 1916 C C . ASP A 1 257 ? 14.563 39.325 24.819 1.00 32.87 254 ASP A C 1
ATOM 1917 O O . ASP A 1 257 ? 14.832 39.307 23.621 1.00 31.23 254 ASP A O 1
ATOM 1922 N N . SER A 1 258 ? 15.465 39.099 25.763 1.00 32.79 255 SER A N 1
ATOM 1923 C CA . SER A 1 258 ? 16.864 38.872 25.463 1.00 33.95 255 SER A CA 1
ATOM 1924 C C . SER A 1 258 ? 17.179 37.392 25.177 1.00 32.45 255 SER A C 1
ATOM 1925 O O . SER A 1 258 ? 18.275 37.102 24.728 1.00 33.23 255 SER A O 1
ATOM 1928 N N . VAL A 1 259 ? 16.269 36.524 25.515 1.00 31.23 256 VAL A N 1
ATOM 1929 C CA . VAL A 1 259 ? 16.497 35.057 25.452 1.00 32.13 256 VAL A CA 1
ATOM 1930 C C . VAL A 1 259 ? 16.002 34.439 24.153 1.00 31.95 256 VAL A C 1
ATOM 1931 O O . VAL A 1 259 ? 14.956 34.843 23.595 1.00 31.40 256 VAL A O 1
ATOM 1935 N N . ILE A 1 260 ? 16.756 33.429 23.682 1.00 29.97 257 ILE A N 1
ATOM 1936 C CA . ILE A 1 260 ? 16.291 32.581 22.614 1.00 30.58 257 ILE A CA 1
ATOM 1937 C C . ILE A 1 260 ? 16.118 31.175 23.227 1.00 31.11 257 ILE A C 1
ATOM 1938 O O . ILE A 1 260 ? 17.062 30.716 23.883 1.00 28.33 257 ILE A O 1
ATOM 1943 N N . ILE A 1 261 ? 14.941 30.570 22.991 1.00 26.70 258 ILE A N 1
ATOM 1944 C CA . ILE A 1 261 ? 14.702 29.197 23.446 1.00 28.43 258 ILE A CA 1
ATOM 1945 C C . ILE A 1 261 ? 15.124 28.273 22.354 1.00 28.22 258 ILE A C 1
ATOM 1946 O O . ILE A 1 261 ? 14.871 28.452 21.141 1.00 27.57 258 ILE A O 1
ATOM 1951 N N . ALA A 1 262 ? 15.737 27.120 22.742 1.00 28.53 259 ALA A N 1
ATOM 1952 C CA . ALA A 1 262 ? 16.007 26.012 21.849 1.00 27.76 259 ALA A CA 1
ATOM 1953 C C . ALA A 1 262 ? 15.287 24.747 22.391 1.00 27.15 259 ALA A C 1
ATOM 1954 O O . ALA A 1 262 ? 15.222 24.626 23.619 1.00 27.27 259 ALA A O 1
ATOM 1956 N N . THR A 1 263 ? 14.787 23.901 21.513 1.00 28.60 260 THR A N 1
ATOM 1957 C CA . THR A 1 263 ? 13.988 22.741 22.047 1.00 27.79 260 THR A CA 1
ATOM 1958 C C . THR A 1 263 ? 13.897 21.723 20.930 1.00 28.90 260 THR A C 1
ATOM 1959 O O . THR A 1 263 ? 14.200 22.087 19.789 1.00 30.04 260 THR A O 1
ATOM 1963 N N . LEU A 1 264 ? 13.612 20.430 21.217 1.00 29.05 261 LEU A N 1
ATOM 1964 C CA . LEU A 1 264 ? 13.539 19.448 20.143 1.00 29.95 261 LEU A CA 1
ATOM 1965 C C . LEU A 1 264 ? 12.097 19.348 19.604 1.00 30.17 261 LEU A C 1
ATOM 1966 O O . LEU A 1 264 ? 11.231 19.158 20.441 1.00 32.42 261 LEU A O 1
ATOM 1971 N N . CYS A 1 265 ? 11.968 19.312 18.308 1.00 31.63 262 CYS A N 1
ATOM 1972 C CA . CYS A 1 265 ? 10.601 19.211 17.756 1.00 35.72 262 CYS A CA 1
ATOM 1973 C C . CYS A 1 265 ? 10.447 17.997 16.832 1.00 39.89 262 CYS A C 1
ATOM 1974 O O . CYS A 1 265 ? 11.530 17.546 16.329 1.00 39.81 262 CYS A O 1
ATOM 1977 N N . HIS B 1 3 ? 10.369 -0.050 9.648 1.00 67.57 -1 HIS B N 1
ATOM 1978 C CA . HIS B 1 3 ? 11.720 -0.485 10.092 1.00 65.71 -1 HIS B CA 1
ATOM 1979 C C . HIS B 1 3 ? 11.603 -1.631 11.098 1.00 64.60 -1 HIS B C 1
ATOM 1980 O O . HIS B 1 3 ? 10.675 -1.773 11.882 1.00 66.07 -1 HIS B O 1
ATOM 1990 N N . GLN B 1 5 ? 12.478 -4.494 14.131 1.00 51.60 2 GLN B N 1
ATOM 1991 C CA . GLN B 1 5 ? 12.533 -4.478 15.590 1.00 50.08 2 GLN B CA 1
ATOM 1992 C C . GLN B 1 5 ? 14.028 -4.293 15.939 1.00 46.69 2 GLN B C 1
ATOM 1993 O O . GLN B 1 5 ? 14.855 -4.955 15.282 1.00 44.35 2 GLN B O 1
ATOM 1999 N N . ALA B 1 6 ? 14.328 -3.358 16.819 1.00 41.62 3 ALA B N 1
ATOM 2000 C CA . ALA B 1 6 ? 15.765 -3.100 17.109 1.00 39.12 3 ALA B CA 1
ATOM 2001 C C . ALA B 1 6 ? 15.929 -2.654 18.549 1.00 37.53 3 ALA B C 1
ATOM 2002 O O . ALA B 1 6 ? 15.097 -1.932 19.085 1.00 38.70 3 ALA B O 1
ATOM 2004 N N . GLU B 1 7 ? 17.022 -3.070 1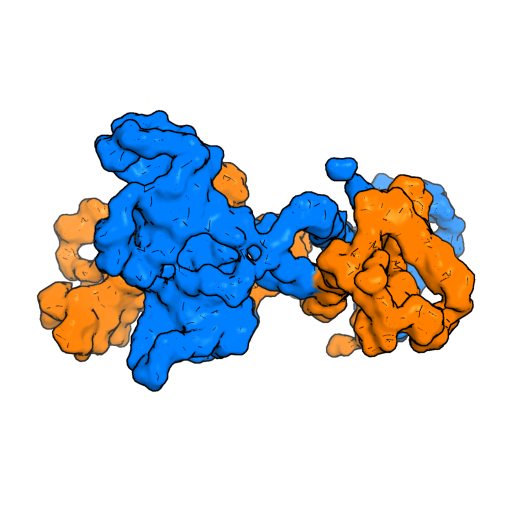9.219 1.00 34.43 4 GLU B N 1
ATOM 2005 C CA . GLU B 1 7 ? 17.176 -2.720 20.626 1.00 35.61 4 GLU B CA 1
ATOM 2006 C C . GLU B 1 7 ? 18.681 -2.665 20.948 1.00 33.01 4 GLU B C 1
ATOM 2007 O O . GLU B 1 7 ? 19.492 -3.235 20.212 1.00 31.80 4 GLU B O 1
ATOM 2013 N N . ILE B 1 8 ? 18.999 -1.928 22.010 1.00 32.28 5 ILE B N 1
ATOM 2014 C CA . ILE B 1 8 ? 20.392 -1.795 22.413 1.00 32.46 5 ILE B CA 1
ATOM 2015 C C . ILE B 1 8 ? 20.474 -2.180 23.893 1.00 33.39 5 ILE B C 1
ATOM 2016 O O . ILE B 1 8 ? 19.592 -1.798 24.678 1.00 34.15 5 ILE B O 1
ATOM 2021 N N . LEU B 1 9 ? 21.378 -3.097 24.226 1.00 30.91 6 LEU B N 1
ATOM 2022 C CA . LEU B 1 9 ? 21.539 -3.514 25.608 1.00 32.44 6 LEU B CA 1
ATOM 2023 C C . LEU B 1 9 ? 22.889 -2.981 26.120 1.00 31.54 6 LEU B C 1
ATOM 2024 O O . LEU B 1 9 ? 23.852 -3.158 25.399 1.00 33.52 6 LEU B O 1
ATOM 2029 N N . LEU B 1 10 ? 22.925 -2.535 27.350 1.00 30.55 7 LEU B N 1
ATOM 2030 C CA . LEU B 1 10 ? 24.129 -1.952 27.903 1.00 30.27 7 LEU B CA 1
ATOM 2031 C C . LEU B 1 10 ? 24.610 -2.642 29.184 1.00 28.69 7 LEU B C 1
ATOM 2032 O O . LEU B 1 10 ? 23.827 -2.823 30.098 1.00 28.06 7 LEU B O 1
ATOM 2037 N N . THR B 1 11 ? 25.910 -2.948 29.139 1.00 30.02 8 THR B N 1
ATOM 2038 C CA . THR B 1 11 ? 26.601 -3.435 30.326 1.00 30.59 8 THR B CA 1
ATOM 2039 C C . THR B 1 11 ? 27.729 -2.470 30.674 1.00 30.68 8 THR B C 1
ATOM 2040 O O . THR B 1 11 ? 28.475 -2.045 29.792 1.00 29.92 8 THR B O 1
ATOM 2044 N N . LEU B 1 12 ? 27.896 -2.160 31.958 1.00 31.04 9 LEU B N 1
ATOM 2045 C CA . LEU B 1 12 ? 28.971 -1.300 32.400 1.00 28.75 9 LEU B CA 1
ATOM 2046 C C . LEU B 1 12 ? 29.929 -2.103 33.320 1.00 29.19 9 LEU B C 1
ATOM 2047 O O . LEU B 1 12 ? 29.377 -2.822 34.140 1.00 29.55 9 LEU B O 1
ATOM 2052 N N . LYS B 1 13 ? 31.213 -1.974 33.075 1.00 31.78 10 LYS B N 1
ATOM 2053 C CA . LYS B 1 13 ? 32.174 -2.603 33.962 1.00 31.95 10 LYS B CA 1
ATOM 2054 C C . LYS B 1 13 ? 33.057 -1.553 34.637 1.00 33.77 10 LYS B C 1
ATOM 2055 O O . LYS B 1 13 ? 33.335 -0.501 34.059 1.00 35.64 10 LYS B O 1
ATOM 2061 N N . LEU B 1 14 ? 33.439 -1.863 35.873 1.00 31.09 11 LEU B N 1
ATOM 2062 C CA . LEU B 1 14 ? 34.317 -0.962 36.616 1.00 33.85 11 LEU B CA 1
ATOM 2063 C C . LEU B 1 14 ? 35.401 -1.830 37.255 1.00 36.51 11 LEU B C 1
ATOM 2064 O O . LEU B 1 14 ? 35.008 -2.901 37.714 1.00 35.07 11 LEU B O 1
ATOM 2069 N N . GLN B 1 15 ? 36.662 -1.406 37.178 1.00 40.37 12 GLN B N 1
ATOM 2070 C CA . GLN B 1 15 ? 37.742 -2.189 37.790 1.00 43.15 12 GLN B CA 1
ATOM 2071 C C . GLN B 1 15 ? 37.822 -3.592 37.236 1.00 42.61 12 GLN B C 1
ATOM 2072 O O . GLN B 1 15 ? 38.016 -4.619 37.900 1.00 40.97 12 GLN B O 1
ATOM 2078 N N . GLN B 1 16 ? 37.572 -3.694 35.933 1.00 42.43 13 GLN B N 1
ATOM 2079 C CA . GLN B 1 16 ? 37.568 -4.942 35.177 1.00 43.77 13 GLN B CA 1
ATOM 2080 C C . GLN B 1 16 ? 36.541 -5.900 35.722 1.00 44.16 13 GLN B C 1
ATOM 2081 O O . GLN B 1 16 ? 36.524 -7.128 35.499 1.00 45.60 13 GLN B O 1
ATOM 2087 N N . LYS B 1 17 ? 35.468 -5.437 36.428 1.00 42.82 14 LYS B N 1
ATOM 2088 C CA . LYS B 1 17 ? 34.408 -6.284 36.930 1.00 39.73 14 LYS B CA 1
ATOM 2089 C C . LYS B 1 17 ? 32.992 -5.800 36.539 1.00 38.37 14 LYS B C 1
ATOM 2090 O O . LYS B 1 17 ? 32.885 -4.580 36.350 1.00 34.86 14 LYS B O 1
ATOM 2096 N N . LEU B 1 18 ? 32.019 -6.705 36.612 1.00 35.21 15 LEU B N 1
ATOM 2097 C CA . LEU B 1 18 ? 30.630 -6.316 36.304 1.00 37.48 15 LEU B CA 1
ATOM 2098 C C . LEU B 1 18 ? 30.026 -5.304 37.274 1.00 35.94 15 LEU B C 1
ATOM 2099 O O . LEU B 1 18 ? 29.959 -5.609 38.464 1.00 35.43 15 LEU B O 1
ATOM 2104 N N . PHE B 1 19 ? 29.541 -4.173 36.739 1.00 34.52 16 PHE B N 1
ATOM 2105 C CA . PHE B 1 19 ? 28.916 -3.150 37.578 1.00 30.88 16 PHE B CA 1
ATOM 2106 C C . PHE B 1 19 ? 27.435 -3.091 37.315 1.00 28.91 16 PHE B C 1
ATOM 2107 O O . PHE B 1 19 ? 26.586 -3.376 38.203 1.00 32.70 16 PHE B O 1
ATOM 2115 N N . ALA B 1 20 ? 27.032 -2.917 36.065 1.00 29.54 17 ALA B N 1
ATOM 2116 C CA . ALA B 1 20 ? 25.608 -2.867 35.722 1.00 31.41 17 ALA B CA 1
ATOM 2117 C C . ALA B 1 20 ? 25.277 -3.616 34.438 1.00 30.47 17 ALA B C 1
ATOM 2118 O O . ALA B 1 20 ? 26.096 -3.616 33.537 1.00 29.20 17 ALA B O 1
ATOM 2120 N N . ASP B 1 21 ? 24.095 -4.205 34.349 1.00 32.85 18 ASP B N 1
ATOM 2121 C CA . ASP B 1 21 ? 23.667 -4.908 33.123 1.00 32.35 18 ASP B CA 1
ATOM 2122 C C . ASP B 1 21 ? 22.169 -4.872 33.150 1.00 31.05 18 ASP B C 1
ATOM 2123 O O . ASP B 1 21 ? 21.618 -4.398 34.160 1.00 30.62 18 ASP B O 1
ATOM 2128 N N . PRO B 1 22 ? 21.449 -5.300 32.128 1.00 31.11 19 PRO B N 1
ATOM 2129 C CA . PRO B 1 22 ? 20.008 -5.166 32.150 1.00 31.12 19 PRO B CA 1
ATOM 2130 C C . PRO B 1 22 ? 19.329 -5.795 33.367 1.00 31.46 19 PRO B C 1
ATOM 2131 O O . PRO B 1 22 ? 18.304 -5.274 33.833 1.00 30.93 19 PRO B O 1
ATOM 2135 N N . ARG B 1 23 ? 19.860 -6.948 33.785 1.00 32.08 20 ARG B N 1
ATOM 2136 C CA . ARG B 1 23 ? 19.263 -7.650 34.917 1.00 32.92 20 ARG B CA 1
ATOM 2137 C C . ARG B 1 23 ? 19.402 -6.867 36.212 1.00 29.68 20 ARG B C 1
ATOM 2138 O O . ARG B 1 23 ? 18.435 -6.799 36.959 1.00 30.12 20 ARG B O 1
ATOM 2146 N N . ARG B 1 24 ? 20.554 -6.233 36.438 1.00 28.37 21 ARG B N 1
ATOM 2147 C CA . ARG B 1 24 ? 20.724 -5.440 37.648 1.00 29.48 21 ARG B CA 1
ATOM 2148 C C . ARG B 1 24 ? 19.860 -4.180 37.586 1.00 31.33 21 ARG B C 1
ATOM 2149 O O . ARG B 1 24 ? 19.329 -3.823 38.634 1.00 30.74 21 ARG B O 1
ATOM 2157 N N . ILE B 1 25 ? 19.732 -3.589 36.397 1.00 30.72 22 ILE B N 1
ATOM 2158 C CA . ILE B 1 25 ? 18.839 -2.404 36.279 1.00 31.10 22 ILE B CA 1
ATOM 2159 C C . ILE B 1 25 ? 17.399 -2.817 36.511 1.00 31.35 22 ILE B C 1
ATOM 2160 O O . ILE B 1 25 ? 16.707 -2.121 37.268 1.00 33.57 22 ILE B O 1
ATOM 2165 N N . SER B 1 26 ? 16.940 -3.973 36.009 1.00 31.48 23 SER B N 1
ATOM 2166 C CA . SER B 1 26 ? 15.598 -4.490 36.326 1.00 32.83 23 SER B CA 1
ATOM 2167 C C . SER B 1 26 ? 15.429 -4.626 37.831 1.00 32.36 23 SER B C 1
ATOM 2168 O O . SER B 1 26 ? 14.392 -4.287 38.420 1.00 32.93 23 SER B O 1
ATOM 2171 N N . LEU B 1 27 ? 16.405 -5.215 38.521 1.00 32.38 24 LEU B N 1
ATOM 2172 C CA . LEU B 1 27 ? 16.354 -5.382 39.970 1.00 32.44 24 LEU B CA 1
ATOM 2173 C C . LEU B 1 27 ? 16.107 -4.028 40.648 1.00 33.22 24 LEU B C 1
ATOM 2174 O O . LEU B 1 27 ? 15.204 -3.848 41.466 1.00 32.76 24 LEU B O 1
ATOM 2179 N N . LEU B 1 28 ? 16.924 -3.034 40.250 1.00 29.86 25 LEU B N 1
ATOM 2180 C CA . LEU B 1 28 ? 16.750 -1.702 40.823 1.00 33.27 25 LEU B CA 1
ATOM 2181 C C . LEU B 1 28 ? 15.363 -1.150 40.597 1.00 33.87 25 LEU B C 1
ATOM 2182 O O . LEU B 1 28 ? 14.728 -0.611 41.543 1.00 36.35 25 LEU B O 1
ATOM 2187 N N . LYS B 1 29 ? 14.847 -1.255 39.385 1.00 34.26 26 LYS B N 1
ATOM 2188 C CA . LYS B 1 29 ? 13.502 -0.752 39.100 1.00 37.54 26 LYS B CA 1
ATOM 2189 C C . LYS B 1 29 ? 12.450 -1.506 39.932 1.00 38.60 26 LYS B C 1
ATOM 2190 O O . LYS B 1 29 ? 11.503 -0.865 40.379 1.00 38.89 26 LYS B O 1
ATOM 2196 N N . HIS B 1 30 ? 12.613 -2.819 40.062 1.00 36.74 27 HIS B N 1
ATOM 2197 C CA . HIS B 1 30 ? 11.620 -3.552 40.853 1.00 38.24 27 HIS B CA 1
ATOM 2198 C C . HIS B 1 30 ? 11.751 -3.170 42.319 1.00 38.61 27 HIS B C 1
ATOM 2199 O O . HIS B 1 30 ? 10.721 -3.188 43.007 1.00 42.31 27 HIS B O 1
ATOM 2206 N N . ILE B 1 31 ? 12.935 -2.878 42.823 1.00 36.86 28 ILE B N 1
ATOM 2207 C CA . ILE B 1 31 ? 13.107 -2.485 44.208 1.00 37.68 28 ILE B CA 1
ATOM 2208 C C . ILE B 1 31 ? 12.350 -1.164 44.406 1.00 40.15 28 ILE B C 1
ATOM 2209 O O . ILE B 1 31 ? 11.579 -1.037 45.364 1.00 40.95 28 ILE B O 1
ATOM 2214 N N . ALA B 1 32 ? 12.556 -0.223 43.477 1.00 39.78 29 ALA B N 1
ATOM 2215 C CA . ALA B 1 32 ? 11.851 1.057 43.608 1.00 41.35 29 ALA B CA 1
ATOM 2216 C C . ALA B 1 32 ? 10.340 0.880 43.651 1.00 42.36 29 ALA B C 1
ATOM 2217 O O . ALA B 1 32 ? 9.657 1.581 44.431 1.00 43.90 29 ALA B O 1
ATOM 2219 N N . LEU B 1 33 ? 9.795 0.078 42.747 1.00 40.40 30 LEU B N 1
ATOM 2220 C CA . LEU B 1 33 ? 8.364 -0.106 42.652 1.00 42.77 30 LEU B CA 1
ATOM 2221 C C . LEU B 1 33 ? 7.727 -0.827 43.833 1.00 44.35 30 LEU B C 1
ATOM 2222 O O . LEU B 1 33 ? 6.598 -0.520 44.218 1.00 43.55 30 LEU B O 1
ATOM 2227 N N . SER B 1 34 ? 8.373 -1.885 44.307 1.00 44.12 31 SER B N 1
ATOM 2228 C CA . SER B 1 34 ? 7.828 -2.749 45.340 1.00 45.22 31 SER B CA 1
ATOM 2229 C C . SER B 1 34 ? 8.158 -2.222 46.719 1.00 45.89 31 SER B C 1
ATOM 2230 O O . SER B 1 34 ? 7.440 -2.544 47.655 1.00 49.17 31 SER B O 1
ATOM 2233 N N . GLY B 1 35 ? 9.225 -1.475 46.858 1.00 47.05 32 GLY B N 1
ATOM 2234 C CA . GLY B 1 35 ? 9.665 -0.895 48.116 1.00 46.18 32 GLY B CA 1
ATOM 2235 C C . GLY B 1 35 ? 10.428 -1.886 48.983 1.00 45.49 32 GLY B C 1
ATOM 2236 O O . GLY B 1 35 ? 10.688 -1.609 50.154 1.00 45.30 32 GLY B O 1
ATOM 2237 N N . SER B 1 36 ? 10.896 -2.996 48.378 1.00 43.14 33 SER B N 1
ATOM 2238 C CA . SER B 1 36 ? 11.663 -3.945 49.171 1.00 41.43 33 SER B CA 1
ATOM 2239 C C . SER B 1 36 ? 12.639 -4.756 48.300 1.00 38.57 33 SER B C 1
ATOM 2240 O O . SER B 1 36 ? 12.356 -5.043 47.151 1.00 37.23 33 SER B O 1
ATOM 2243 N N . ILE B 1 37 ? 13.762 -5.085 48.912 1.00 39.33 34 ILE B N 1
ATOM 2244 C CA . ILE B 1 37 ? 14.796 -5.902 48.251 1.00 38.29 34 ILE B CA 1
ATOM 2245 C C . ILE B 1 37 ? 14.271 -7.307 48.001 1.00 38.10 34 ILE B C 1
ATOM 2246 O O . ILE B 1 37 ? 14.369 -7.910 46.915 1.00 38.62 34 ILE B O 1
ATOM 2251 N N . SER B 1 38 ? 13.620 -7.894 49.006 1.00 39.51 35 SER B N 1
ATOM 2252 C CA . SER B 1 38 ? 13.136 -9.279 48.784 1.00 39.26 35 SER B CA 1
ATOM 2253 C C . SER B 1 38 ? 12.057 -9.347 47.745 1.00 38.28 35 SER B C 1
ATOM 2254 O O . SER B 1 38 ? 12.084 -10.221 46.863 1.00 39.51 35 SER B O 1
ATOM 2257 N N . GLN B 1 39 ? 11.069 -8.420 47.716 1.00 39.35 36 GLN B N 1
ATOM 2258 C CA . GLN B 1 39 ? 10.037 -8.479 46.691 1.00 39.69 36 GLN B CA 1
ATOM 2259 C C . GLN B 1 39 ? 10.631 -8.074 45.352 1.00 38.50 36 GLN B C 1
ATOM 2260 O O . GLN B 1 39 ? 10.298 -8.646 44.326 1.00 37.43 36 GLN B O 1
ATOM 2266 N N . GLY B 1 40 ? 11.539 -7.093 45.385 1.00 38.22 37 GLY B N 1
ATOM 2267 C CA . GLY B 1 40 ? 12.206 -6.676 44.154 1.00 38.85 37 GLY B CA 1
ATOM 2268 C C . GLY B 1 40 ? 12.962 -7.836 43.500 1.00 38.29 37 GLY B C 1
ATOM 2269 O O . GLY B 1 40 ? 12.973 -7.917 42.266 1.00 38.24 37 GLY B O 1
ATOM 2270 N N . ALA B 1 41 ? 13.635 -8.642 44.321 1.00 37.63 38 ALA B N 1
ATOM 2271 C CA . ALA B 1 41 ? 14.372 -9.797 43.772 1.00 37.18 38 ALA B CA 1
ATOM 2272 C C . ALA B 1 41 ? 13.348 -10.774 43.156 1.00 38.77 38 ALA B C 1
ATOM 2273 O O . ALA B 1 41 ? 13.578 -11.188 42.027 1.00 38.41 38 ALA B O 1
ATOM 2275 N N . LYS B 1 42 ? 12.261 -11.034 43.872 1.00 39.67 39 LYS B N 1
ATOM 2276 C CA . LYS B 1 42 ? 11.222 -11.939 43.374 1.00 43.61 39 LYS B CA 1
ATOM 2277 C C . LYS B 1 42 ? 10.652 -11.429 42.061 1.00 45.95 39 LYS B C 1
ATOM 2278 O O . LYS B 1 42 ? 10.665 -12.122 41.041 1.00 45.75 39 LYS B O 1
ATOM 2284 N N . ASP B 1 43 ? 10.304 -10.122 42.078 1.00 45.23 40 ASP B N 1
ATOM 2285 C CA . ASP B 1 43 ? 9.765 -9.522 40.855 1.00 46.80 40 ASP B CA 1
ATOM 2286 C C . ASP B 1 43 ? 10.752 -9.545 39.714 1.00 47.35 40 ASP B C 1
ATOM 2287 O O . ASP B 1 43 ? 10.340 -9.644 38.555 1.00 50.71 40 ASP B O 1
ATOM 2292 N N . ALA B 1 44 ? 12.057 -9.427 39.963 1.00 46.03 41 ALA B N 1
ATOM 2293 C CA . ALA B 1 44 ? 13.043 -9.434 38.899 1.00 45.20 41 ALA B CA 1
ATOM 2294 C C . ALA B 1 44 ? 13.486 -10.849 38.528 1.00 43.52 41 ALA B C 1
ATOM 2295 O O . ALA B 1 44 ? 14.285 -11.003 37.616 1.00 44.87 41 ALA B O 1
ATOM 2297 N N . GLY B 1 45 ? 12.970 -11.870 39.169 1.00 44.52 42 GLY B N 1
ATOM 2298 C CA . GLY B 1 45 ? 13.316 -13.254 38.863 1.00 43.29 42 GLY B CA 1
ATOM 2299 C C . GLY B 1 45 ? 14.701 -13.686 39.338 1.00 44.92 42 GLY B C 1
ATOM 2300 O O . GLY B 1 45 ? 15.289 -14.610 38.741 1.00 44.05 42 GLY B O 1
ATOM 2301 N N . ILE B 1 46 ? 15.239 -13.098 40.409 1.00 41.14 43 ILE B N 1
ATOM 2302 C CA . ILE B 1 46 ? 16.542 -13.525 40.945 1.00 41.07 43 ILE B CA 1
ATOM 2303 C C . ILE B 1 46 ? 16.378 -13.895 42.415 1.00 37.60 43 ILE B C 1
ATOM 2304 O O . ILE B 1 46 ? 15.397 -13.512 43.073 1.00 36.59 43 ILE B O 1
ATOM 2309 N N . SER B 1 47 ? 17.310 -14.703 42.947 1.00 36.44 44 SER B N 1
ATOM 2310 C CA . SER B 1 47 ? 17.203 -15.043 44.358 1.00 34.83 44 SER B CA 1
ATOM 2311 C C . SER B 1 47 ? 17.489 -13.851 45.270 1.00 34.82 44 SER B C 1
ATOM 2312 O O . SER B 1 47 ? 18.123 -12.882 44.911 1.00 32.97 44 SER B O 1
ATOM 2315 N N . TYR B 1 48 ? 17.053 -13.944 46.518 1.00 35.00 45 TYR B N 1
ATOM 2316 C CA . TYR B 1 48 ? 17.258 -12.880 47.505 1.00 34.82 45 TYR B CA 1
ATOM 2317 C C . TYR B 1 48 ? 18.753 -12.685 47.724 1.00 35.99 45 TYR B C 1
ATOM 2318 O O . TYR B 1 48 ? 19.274 -11.569 47.617 1.00 35.94 45 TYR B O 1
ATOM 2327 N N . LYS B 1 49 ? 19.489 -13.790 47.999 1.00 32.47 46 LYS B N 1
ATOM 2328 C CA . LYS B 1 49 ? 20.954 -13.582 48.192 1.00 34.17 46 LYS B CA 1
ATOM 2329 C C . LYS B 1 49 ? 21.634 -13.069 46.953 1.00 35.38 46 LYS B C 1
ATOM 2330 O O . LYS B 1 49 ? 22.573 -12.245 47.068 1.00 34.67 46 LYS B O 1
ATOM 2336 N N . SER B 1 50 ? 21.195 -13.404 45.741 1.00 33.99 47 SER B N 1
ATOM 2337 C CA . SER B 1 50 ? 21.762 -12.818 44.528 1.00 36.93 47 SER B CA 1
ATOM 2338 C C . SER B 1 50 ? 21.457 -11.323 44.410 1.00 34.67 47 SER B C 1
ATOM 2339 O O . SER B 1 50 ? 22.315 -10.579 43.908 1.00 30.98 47 SER B O 1
ATOM 2342 N N . ALA B 1 51 ? 20.293 -10.919 44.861 1.00 34.70 48 ALA B N 1
ATOM 2343 C CA . ALA B 1 51 ? 19.987 -9.468 44.888 1.00 34.67 48 ALA B CA 1
ATOM 2344 C C . ALA B 1 51 ? 20.903 -8.693 45.821 1.00 36.65 48 ALA B C 1
ATOM 2345 O O . ALA B 1 51 ? 21.450 -7.613 45.466 1.00 36.08 48 ALA B O 1
ATOM 2347 N N . TRP B 1 52 ? 21.171 -9.242 47.021 1.00 34.38 49 TRP B N 1
ATOM 2348 C CA . TRP B 1 52 ? 22.163 -8.580 47.888 1.00 36.77 49 TRP B CA 1
ATOM 2349 C C . TRP B 1 52 ? 23.561 -8.623 47.305 1.00 35.42 49 TRP B C 1
ATOM 2350 O O . TRP B 1 52 ? 24.360 -7.678 47.478 1.00 37.38 49 TRP B O 1
ATOM 2361 N N . ASP B 1 53 ? 23.971 -9.745 46.666 1.00 37.16 50 ASP B N 1
ATOM 2362 C CA . ASP B 1 53 ? 25.294 -9.799 46.060 1.00 36.64 50 ASP B CA 1
ATOM 2363 C C . ASP B 1 53 ? 25.453 -8.652 45.047 1.00 36.28 50 ASP B C 1
ATOM 2364 O O . ASP B 1 53 ? 26.507 -7.991 45.055 1.00 35.94 50 ASP B O 1
ATOM 2369 N N . ALA B 1 54 ? 24.443 -8.491 44.195 1.00 33.82 51 ALA B N 1
ATOM 2370 C CA . ALA B 1 54 ? 24.501 -7.438 43.167 1.00 35.17 51 ALA B CA 1
ATOM 2371 C C . ALA B 1 54 ? 24.530 -6.061 43.827 1.00 34.65 51 ALA B C 1
ATOM 2372 O O . ALA B 1 54 ? 25.402 -5.245 43.481 1.00 33.47 51 ALA B O 1
ATOM 2374 N N . ILE B 1 55 ? 23.637 -5.822 44.797 1.00 36.07 52 ILE B N 1
ATOM 2375 C CA . ILE B 1 55 ? 23.661 -4.478 45.438 1.00 36.91 52 ILE B CA 1
ATOM 2376 C C . ILE B 1 55 ? 24.978 -4.183 46.107 1.00 35.73 52 ILE B C 1
ATOM 2377 O O . ILE B 1 55 ? 25.593 -3.080 46.001 1.00 34.04 52 ILE B O 1
ATOM 2382 N N . ASN B 1 56 ? 25.515 -5.180 46.850 1.00 35.46 53 ASN B N 1
ATOM 2383 C CA . ASN B 1 56 ? 26.773 -4.963 47.525 1.00 37.06 53 ASN B CA 1
ATOM 2384 C C . ASN B 1 56 ? 27.920 -4.707 46.555 1.00 36.47 53 ASN B C 1
ATOM 2385 O O . ASN B 1 56 ? 28.788 -3.861 46.848 1.00 36.87 53 ASN B O 1
ATOM 2390 N N . GLU B 1 57 ? 27.955 -5.403 45.438 1.00 36.32 54 GLU B N 1
ATOM 2391 C CA . GLU B 1 57 ? 29.014 -5.227 44.449 1.00 37.27 54 GLU B CA 1
ATOM 2392 C C . GLU B 1 57 ? 28.899 -3.853 43.760 1.00 35.85 54 GLU B C 1
ATOM 2393 O O . GLU B 1 57 ? 29.928 -3.192 43.565 1.00 35.90 54 GLU B O 1
ATOM 2407 N N . ASN B 1 59 ? 27.531 -1.107 45.025 1.00 35.15 56 ASN B N 1
ATOM 2408 C CA . ASN B 1 59 ? 27.990 -0.139 46.021 1.00 37.96 56 ASN B CA 1
ATOM 2409 C C . ASN B 1 59 ? 29.508 -0.083 46.124 1.00 38.68 56 ASN B C 1
ATOM 2410 O O . ASN B 1 59 ? 30.150 0.994 46.169 1.00 39.32 56 ASN B O 1
ATOM 2415 N N . GLN B 1 60 ? 30.129 -1.269 46.190 1.00 37.67 57 GLN B N 1
ATOM 2416 C CA . GLN B 1 60 ? 31.586 -1.303 46.363 1.00 39.50 57 GLN B CA 1
ATOM 2417 C C . GLN B 1 60 ? 32.333 -0.753 45.161 1.00 37.98 57 GLN B C 1
ATOM 2418 O O . GLN B 1 60 ? 33.312 -0.033 45.312 1.00 36.78 57 GLN B O 1
ATOM 2424 N N . LEU B 1 61 ? 31.974 -1.141 43.935 1.00 37.80 58 LEU B N 1
ATOM 2425 C CA . LEU B 1 61 ? 32.730 -0.749 42.759 1.00 37.89 58 LEU B CA 1
ATOM 2426 C C . LEU B 1 61 ? 32.497 0.731 42.420 1.00 39.17 58 LEU B C 1
ATOM 2427 O O . LEU B 1 61 ? 33.428 1.373 41.934 1.00 39.94 58 LEU B O 1
ATOM 2432 N N . SER B 1 62 ? 31.295 1.210 42.681 1.00 38.51 59 SER B N 1
ATOM 2433 C CA . SER B 1 62 ? 30.964 2.590 42.373 1.00 40.80 59 SER B CA 1
ATOM 2434 C C . SER B 1 62 ? 31.483 3.568 43.425 1.00 43.09 59 SER B C 1
ATOM 2435 O O . SER B 1 62 ? 31.693 4.736 43.092 1.00 40.84 59 SER B O 1
ATOM 2438 N N . GLU B 1 63 ? 31.573 3.109 44.683 1.00 43.34 60 GLU B N 1
ATOM 2439 C CA . GLU B 1 63 ? 31.938 3.942 45.812 1.00 45.48 60 GLU B CA 1
ATOM 2440 C C . GLU B 1 63 ? 30.773 4.837 46.190 1.00 45.04 60 GLU B C 1
ATOM 2441 O O . GLU B 1 63 ? 30.920 5.912 46.770 1.00 44.21 60 GLU B O 1
ATOM 2447 N N . HIS B 1 64 ? 29.531 4.469 45.894 1.00 44.18 61 HIS B N 1
ATOM 2448 C CA . HIS B 1 64 ? 28.301 5.136 46.220 1.00 43.78 61 HIS B CA 1
ATOM 2449 C C . HIS B 1 64 ? 27.332 4.106 46.829 1.00 44.90 61 HIS B C 1
ATOM 2450 O O . HIS B 1 64 ? 27.654 2.921 46.817 1.00 46.28 61 HIS B O 1
ATOM 2457 N N . ILE B 1 65 ? 26.220 4.554 47.361 1.00 42.64 62 ILE B N 1
ATOM 2458 C CA . ILE B 1 65 ? 25.182 3.666 47.878 1.00 43.72 62 ILE B CA 1
ATOM 2459 C C . ILE B 1 65 ? 24.037 3.710 46.884 1.00 42.88 62 ILE B C 1
ATOM 2460 O O . ILE B 1 65 ? 23.601 4.817 46.541 1.00 43.59 62 ILE B O 1
ATOM 2465 N N . LEU B 1 66 ? 23.524 2.576 46.406 1.00 41.33 63 LEU B N 1
ATOM 2466 C CA . LEU B 1 66 ? 22.448 2.645 45.427 1.00 40.59 63 LEU B CA 1
ATOM 2467 C C . LEU B 1 66 ? 21.051 2.489 46.008 1.00 41.15 63 LEU B C 1
ATOM 2468 O O . LEU B 1 66 ? 20.058 2.898 45.409 1.00 39.00 63 LEU B O 1
ATOM 2473 N N . VAL B 1 67 ? 20.975 1.768 47.118 1.00 40.95 64 VAL B N 1
ATOM 2474 C CA . VAL B 1 67 ? 19.735 1.441 47.799 1.00 44.17 64 VAL B CA 1
ATOM 2475 C C . VAL B 1 67 ? 19.855 1.824 49.274 1.00 44.96 64 VAL B C 1
ATOM 2476 O O . VAL B 1 67 ? 20.877 1.600 49.904 1.00 44.90 64 VAL B O 1
ATOM 2480 N N . GLU B 1 68 ? 18.798 2.446 49.785 1.00 48.33 65 GLU B N 1
ATOM 2481 C CA . GLU B 1 68 ? 18.747 2.927 51.156 1.00 52.10 65 GLU B CA 1
ATOM 2482 C C . GLU B 1 68 ? 17.506 2.374 51.863 1.00 53.66 65 GLU B C 1
ATOM 2483 O O . GLU B 1 68 ? 16.541 1.935 51.239 1.00 52.43 65 GLU B O 1
ATOM 2489 N N . ARG B 1 69 ? 17.497 2.578 53.169 1.00 56.61 66 ARG B N 1
ATOM 2490 C CA . ARG B 1 69 ? 16.336 2.224 53.995 1.00 58.83 66 ARG B CA 1
ATOM 2491 C C . ARG B 1 69 ? 15.346 3.388 53.945 1.00 60.08 66 ARG B C 1
ATOM 2492 O O . ARG B 1 69 ? 15.793 4.550 53.845 1.00 61.55 66 ARG B O 1
ATOM 2494 N N . ALA B 1 79 ? 12.685 -0.197 51.382 1.00 45.56 76 ALA B N 1
ATOM 2495 C CA . ALA B 1 79 ? 13.828 0.306 50.624 1.00 45.24 76 ALA B CA 1
ATOM 2496 C C . ALA B 1 79 ? 13.429 1.327 49.566 1.00 43.62 76 ALA B C 1
ATOM 2497 O O . ALA B 1 79 ? 12.347 1.303 49.003 1.00 42.70 76 ALA B O 1
ATOM 2499 N N . VAL B 1 80 ? 14.343 2.237 49.253 1.00 43.77 77 VAL B N 1
ATOM 2500 C CA . VAL B 1 80 ? 14.195 3.224 48.203 1.00 42.59 77 VAL B CA 1
ATOM 2501 C C . VAL B 1 80 ? 15.542 3.329 47.476 1.00 40.95 77 VAL B C 1
ATOM 2502 O O . VAL B 1 80 ? 16.585 3.083 48.071 1.00 41.57 77 VAL B O 1
ATOM 2506 N N . LEU B 1 81 ? 15.522 3.743 46.214 1.00 39.88 78 LEU B N 1
ATOM 2507 C CA . LEU B 1 81 ? 16.799 4.009 45.537 1.00 39.14 78 LEU B CA 1
ATOM 2508 C C . LEU B 1 81 ? 17.336 5.349 46.023 1.00 39.67 78 LEU B C 1
ATOM 2509 O O . LEU B 1 81 ? 16.495 6.248 46.244 1.00 40.22 78 LEU B O 1
ATOM 2514 N N . THR B 1 82 ? 18.638 5.477 46.053 1.00 38.34 79 THR B N 1
ATOM 2515 C CA . THR B 1 82 ? 19.265 6.770 46.330 1.00 39.36 79 THR B CA 1
ATOM 2516 C C . THR B 1 82 ? 19.155 7.604 45.051 1.00 37.67 79 THR B C 1
ATOM 2517 O O . THR B 1 82 ? 18.748 7.117 43.986 1.00 35.29 79 THR B O 1
ATOM 2521 N N . ARG B 1 83 ? 19.630 8.859 45.140 1.00 38.99 80 ARG B N 1
ATOM 2522 C CA . ARG B 1 83 ? 19.621 9.675 43.929 1.00 39.01 80 ARG B CA 1
ATOM 2523 C C . ARG B 1 83 ? 20.579 9.065 42.908 1.00 36.57 80 ARG B C 1
ATOM 2524 O O . ARG B 1 83 ? 20.318 9.174 41.713 1.00 36.08 80 ARG B O 1
ATOM 2532 N N . TYR B 1 84 ? 21.715 8.550 43.363 1.00 34.95 81 TYR B N 1
ATOM 2533 C CA . TYR B 1 84 ? 22.711 7.949 42.480 1.00 32.78 81 TYR B CA 1
ATOM 2534 C C . TYR B 1 84 ? 22.065 6.736 41.795 1.00 32.58 81 TYR B C 1
ATOM 2535 O O . TYR B 1 84 ? 22.174 6.542 40.569 1.00 32.19 81 TYR B O 1
ATOM 2544 N N . GLY B 1 85 ? 21.358 5.911 42.580 1.00 31.25 82 GLY B N 1
ATOM 2545 C CA . GLY B 1 85 ? 20.653 4.770 41.935 1.00 33.09 82 GLY B CA 1
ATOM 2546 C C . GLY B 1 85 ? 19.621 5.210 40.915 1.00 32.17 82 GLY B C 1
ATOM 2547 O O . GLY B 1 85 ? 19.434 4.603 39.833 1.00 31.63 82 GLY B O 1
ATOM 2548 N N . GLN B 1 86 ? 18.832 6.248 41.241 1.00 32.69 83 GLN B N 1
ATOM 2549 C CA . GLN B 1 86 ? 17.814 6.730 40.315 1.00 33.55 83 GLN B CA 1
ATOM 2550 C C . GLN B 1 86 ? 18.516 7.267 39.035 1.00 31.00 83 GLN B C 1
ATOM 2551 O O . GLN B 1 86 ? 17.995 7.087 37.937 1.00 31.75 83 GLN B O 1
ATOM 2557 N N . ARG B 1 87 ? 19.654 7.904 39.264 1.00 30.63 84 ARG B N 1
ATOM 2558 C CA . ARG B 1 87 ? 20.343 8.496 38.121 1.00 31.26 84 ARG B CA 1
ATOM 2559 C C . ARG B 1 87 ? 20.998 7.423 37.251 1.00 31.51 84 ARG B C 1
ATOM 2560 O O . ARG B 1 87 ? 21.171 7.616 36.042 1.00 29.87 84 ARG B O 1
ATOM 2571 N N . LEU B 1 88 ? 21.350 6.277 37.860 1.00 30.25 85 LEU B N 1
ATOM 2572 C CA . LEU B 1 88 ? 21.907 5.194 37.026 1.00 28.50 85 LEU B CA 1
ATOM 2573 C C . LEU B 1 88 ? 20.841 4.610 36.126 1.00 29.07 85 LEU B C 1
ATOM 2574 O O . LEU B 1 88 ? 21.018 4.352 34.927 1.00 27.42 85 LEU B O 1
ATOM 2579 N N . ILE B 1 89 ? 19.605 4.456 36.631 1.00 28.96 86 ILE B N 1
ATOM 2580 C CA . ILE B 1 89 ? 18.448 4.074 35.859 1.00 30.01 86 ILE B CA 1
ATOM 2581 C C . ILE B 1 89 ? 18.228 5.151 34.775 1.00 31.14 86 ILE B C 1
ATOM 2582 O O . ILE B 1 89 ? 18.018 4.781 33.608 1.00 30.19 86 ILE B O 1
ATOM 2587 N N . GLN B 1 90 ? 18.376 6.448 35.115 1.00 30.49 87 GLN B N 1
ATOM 2588 C CA . GLN B 1 90 ? 18.208 7.463 34.041 1.00 31.13 87 GLN B CA 1
ATOM 2589 C C . GLN B 1 90 ? 19.216 7.315 32.910 1.00 29.56 87 GLN B C 1
ATOM 2590 O O . GLN B 1 90 ? 18.868 7.433 31.754 1.00 29.96 87 GLN B O 1
ATOM 2596 N N . LEU B 1 91 ? 20.449 6.937 33.276 1.00 30.30 88 LEU B N 1
ATOM 2597 C CA . LEU B 1 91 ? 21.467 6.696 32.219 1.00 32.19 88 LEU B CA 1
ATOM 2598 C C . LEU B 1 91 ? 21.001 5.566 31.331 1.00 31.56 88 LEU B C 1
ATOM 2599 O O . LEU B 1 91 ? 21.130 5.743 30.103 1.00 29.71 88 LEU B O 1
ATOM 2604 N N . TYR B 1 92 ? 20.429 4.485 31.865 1.00 31.08 89 TYR B N 1
ATOM 2605 C CA . TYR B 1 92 ? 19.889 3.403 31.044 1.00 32.38 89 TYR B CA 1
ATOM 2606 C C . TYR B 1 92 ? 18.704 3.901 30.196 1.00 32.39 89 TYR B C 1
ATOM 2607 O O . TYR B 1 92 ? 18.535 3.520 29.036 1.00 31.32 89 TYR B O 1
ATOM 2616 N N . ASP B 1 93 ? 17.852 4.752 30.808 1.00 32.52 90 ASP B N 1
ATOM 2617 C CA . ASP B 1 93 ? 16.717 5.298 30.084 1.00 33.77 90 ASP B CA 1
ATOM 2618 C C . ASP B 1 93 ? 17.155 6.244 28.941 1.00 32.72 90 ASP B C 1
ATOM 2619 O O . ASP B 1 93 ? 16.491 6.146 27.911 1.00 32.92 90 ASP B O 1
ATOM 2624 N N . LEU B 1 94 ? 18.273 6.948 29.008 1.00 34.77 91 LEU B N 1
ATOM 2625 C CA . LEU B 1 94 ? 18.773 7.802 27.911 1.00 32.62 91 LEU B CA 1
ATOM 2626 C C . LEU B 1 94 ? 18.984 6.934 26.670 1.00 33.17 91 LEU B C 1
ATOM 2627 O O . LEU B 1 94 ? 18.617 7.231 25.538 1.00 31.55 91 LEU B O 1
ATOM 2632 N N . LEU B 1 95 ? 19.637 5.785 26.882 1.00 31.95 92 LEU B N 1
ATOM 2633 C CA . LEU B 1 95 ? 19.897 4.878 25.768 1.00 31.37 92 LEU B CA 1
ATOM 2634 C C . LEU B 1 95 ? 18.647 4.312 25.168 1.00 31.09 92 LEU B C 1
ATOM 2635 O O . LEU B 1 95 ? 18.501 4.246 23.930 1.00 31.83 92 LEU B O 1
ATOM 2640 N N . ALA B 1 96 ? 17.654 3.996 25.967 1.00 32.75 93 ALA B N 1
ATOM 2641 C CA . ALA B 1 96 ? 16.365 3.465 25.472 1.00 35.36 93 ALA B CA 1
ATOM 2642 C C . ALA B 1 96 ? 15.695 4.580 24.661 1.00 37.67 93 ALA B C 1
ATOM 2643 O O . ALA B 1 96 ? 15.046 4.290 23.666 1.00 40.20 93 ALA B O 1
ATOM 2645 N N . GLN B 1 97 ? 15.862 5.819 25.079 1.00 39.58 94 GLN B N 1
ATOM 2646 C CA . GLN B 1 97 ? 15.314 6.964 24.369 1.00 43.24 94 GLN B CA 1
ATOM 2647 C C . GLN B 1 97 ? 15.920 7.278 23.006 1.00 41.74 94 GLN B C 1
ATOM 2648 O O . GLN B 1 97 ? 15.200 7.832 22.170 1.00 43.40 94 GLN B O 1
ATOM 2654 N N . ILE B 1 98 ? 17.211 7.094 22.838 1.00 39.81 95 ILE B N 1
ATOM 2655 C CA . ILE B 1 98 ? 17.912 7.448 21.616 1.00 38.93 95 ILE B CA 1
ATOM 2656 C C . ILE B 1 98 ? 18.000 6.234 20.693 1.00 37.15 95 ILE B C 1
ATOM 2657 O O . ILE B 1 98 ? 18.338 6.416 19.537 1.00 36.61 95 ILE B O 1
ATOM 2662 N N . GLN B 1 99 ? 17.656 5.036 21.148 1.00 34.17 96 GLN B N 1
ATOM 2663 C CA . GLN B 1 99 ? 17.938 3.851 20.327 1.00 35.64 96 GLN B CA 1
ATOM 2664 C C . GLN B 1 99 ? 17.307 3.849 18.957 1.00 35.69 96 GLN B C 1
ATOM 2665 O O . GLN B 1 99 ? 18.006 3.573 17.998 1.00 31.80 96 GLN B O 1
ATOM 2671 N N . GLN B 1 100 ? 16.012 4.191 18.832 1.00 35.51 97 GLN B N 1
ATOM 2672 C CA . GLN B 1 100 ? 15.426 4.168 17.499 1.00 35.98 97 GLN B CA 1
ATOM 2673 C C . GLN B 1 100 ? 16.059 5.226 16.615 1.00 36.15 97 GLN B C 1
ATOM 2674 O O . GLN B 1 100 ? 16.372 4.958 15.446 1.00 37.59 97 GLN B O 1
ATOM 2680 N N . LYS B 1 101 ? 16.322 6.408 17.163 1.00 33.26 98 LYS B N 1
ATOM 2681 C CA . LYS B 1 101 ? 16.990 7.431 16.373 1.00 35.46 98 LYS B CA 1
ATOM 2682 C C . LYS B 1 101 ? 18.378 6.970 15.911 1.00 35.38 98 LYS B C 1
ATOM 2683 O O . LYS B 1 101 ? 18.743 7.302 14.775 1.00 35.21 98 LYS B O 1
ATOM 2689 N N . ALA B 1 102 ? 19.079 6.235 16.768 1.00 32.05 99 ALA B N 1
ATOM 2690 C CA . ALA B 1 102 ? 20.428 5.789 16.373 1.00 32.80 99 ALA B CA 1
ATOM 2691 C C . ALA B 1 102 ? 20.324 4.750 15.262 1.00 31.21 99 ALA B C 1
ATOM 2692 O O . ALA B 1 102 ? 21.087 4.784 14.318 1.00 31.36 99 ALA B O 1
ATOM 2694 N N . PHE B 1 103 ? 19.359 3.807 15.390 1.00 30.36 100 PHE B N 1
ATOM 2695 C CA . PHE B 1 103 ? 19.182 2.816 14.313 1.00 31.25 100 PHE B CA 1
ATOM 2696 C C . PHE B 1 103 ? 18.725 3.489 13.019 1.00 32.07 100 PHE B C 1
ATOM 2697 O O . PHE B 1 103 ? 19.154 3.030 11.961 1.00 31.21 100 PHE B O 1
ATOM 2705 N N . ASP B 1 104 ? 17.933 4.551 13.121 1.00 31.86 101 ASP B N 1
ATOM 2706 C CA . ASP B 1 104 ? 17.524 5.290 11.908 1.00 34.31 101 ASP B CA 1
ATOM 2707 C C . ASP B 1 104 ? 18.717 6.018 11.264 1.00 34.10 101 ASP B C 1
ATOM 2708 O O . ASP B 1 104 ? 18.829 6.032 10.041 1.00 33.69 101 ASP B O 1
ATOM 2713 N N . VAL B 1 105 ? 19.640 6.525 12.061 1.00 33.16 102 VAL B N 1
ATOM 2714 C CA . VAL B 1 105 ? 20.877 7.114 11.538 1.00 34.03 102 VAL B CA 1
ATOM 2715 C C . VAL B 1 105 ? 21.698 6.019 10.885 1.00 32.89 102 VAL B C 1
ATOM 2716 O O . VAL B 1 105 ? 22.198 6.202 9.776 1.00 32.15 102 VAL B O 1
ATOM 2720 N N . LEU B 1 106 ? 21.848 4.826 11.480 1.00 33.13 103 LEU B N 1
ATOM 2721 C CA . LEU B 1 106 ? 22.660 3.767 10.862 1.00 32.51 103 LEU B CA 1
ATOM 2722 C C . LEU B 1 106 ? 22.085 3.360 9.516 1.00 31.52 103 LEU B C 1
ATOM 2723 O O . LEU B 1 106 ? 22.816 3.043 8.596 1.00 31.36 103 LEU B O 1
ATOM 2728 N N . SER B 1 107 ? 20.742 3.263 9.425 1.00 32.43 104 SER B N 1
ATOM 2729 C CA . SER B 1 107 ? 20.089 2.729 8.252 1.00 32.23 104 SER B CA 1
ATOM 2730 C C . SER B 1 107 ? 19.917 3.729 7.108 1.00 33.36 104 SER B C 1
ATOM 2731 O O . SER B 1 107 ? 19.425 3.289 6.046 1.00 33.71 104 SER B O 1
ATOM 2734 N N . ASP B 1 108 ? 20.363 4.968 7.290 1.00 32.71 105 ASP B N 1
ATOM 2735 C CA . ASP B 1 108 ? 20.199 6.013 6.281 1.00 34.62 105 ASP B CA 1
ATOM 2736 C C . ASP B 1 108 ? 21.233 5.913 5.188 1.00 34.84 105 ASP B C 1
ATOM 2737 O O . ASP B 1 108 ? 22.351 6.397 5.318 1.00 33.83 105 ASP B O 1
ATOM 2742 N N . ASP B 1 109 ? 20.916 5.173 4.134 1.00 37.93 106 ASP B N 1
ATOM 2743 C CA . ASP B 1 109 ? 21.888 4.887 3.078 1.00 39.93 106 ASP B CA 1
ATOM 2744 C C . ASP B 1 109 ? 22.294 6.105 2.254 1.00 40.41 106 ASP B C 1
ATOM 2745 O O . ASP B 1 109 ? 23.291 6.059 1.557 1.00 39.48 106 ASP B O 1
ATOM 2750 N N . ASP B 1 110 ? 21.420 7.128 2.260 1.00 40.17 107 ASP B N 1
ATOM 2751 C CA . ASP B 1 110 ? 21.725 8.338 1.512 1.00 43.52 107 ASP B CA 1
ATOM 2752 C C . ASP B 1 110 ? 22.529 9.368 2.310 1.00 42.48 107 ASP B C 1
ATOM 2753 O O . ASP B 1 110 ? 22.959 10.357 1.701 1.00 41.26 107 ASP B O 1
ATOM 2758 N N . ALA B 1 111 ? 22.759 9.161 3.606 1.00 39.56 108 ALA B N 1
ATOM 2759 C CA . ALA B 1 111 ? 23.499 10.145 4.383 1.00 38.88 108 ALA B CA 1
ATOM 2760 C C . ALA B 1 111 ? 24.993 10.126 4.170 1.00 38.49 108 ALA B C 1
ATOM 2761 O O . ALA B 1 111 ? 25.575 9.099 3.835 1.00 37.69 108 ALA B O 1
ATOM 2763 N N . LEU B 1 112 ? 25.647 11.287 4.341 1.00 36.73 109 LEU B N 1
ATOM 2764 C CA . LEU B 1 112 ? 27.102 11.356 4.301 1.00 35.23 109 LEU B CA 1
ATOM 2765 C C . LEU B 1 112 ? 27.674 10.590 5.504 1.00 34.35 109 LEU B C 1
ATOM 2766 O O . LEU B 1 112 ? 26.951 10.241 6.454 1.00 33.06 109 LEU B O 1
ATOM 2771 N N . PRO B 1 113 ? 28.981 10.395 5.489 1.00 35.07 110 PRO B N 1
ATOM 2772 C CA . PRO B 1 113 ? 29.590 9.590 6.571 1.00 35.09 110 PRO B CA 1
ATOM 2773 C C . PRO B 1 113 ? 29.285 10.218 7.906 1.00 34.90 110 PRO B C 1
ATOM 2774 O O . PRO B 1 113 ? 29.242 11.446 8.038 1.00 32.92 110 PRO B O 1
ATOM 2778 N N . LEU B 1 114 ? 29.019 9.368 8.908 1.00 30.92 111 LEU B N 1
ATOM 2779 C CA . LEU B 1 114 ? 28.709 9.817 10.225 1.00 31.19 111 LEU B CA 1
ATOM 2780 C C . LEU B 1 114 ? 29.870 10.451 10.979 1.00 32.06 111 LEU B C 1
ATOM 2781 O O . LEU B 1 114 ? 30.925 9.876 11.229 1.00 30.01 111 LEU B O 1
ATOM 2786 N N . ASN B 1 115 ? 29.591 11.735 11.356 1.00 29.20 112 ASN B N 1
ATOM 2787 C CA . ASN B 1 115 ? 30.654 12.459 12.126 1.00 32.86 112 ASN B CA 1
ATOM 2788 C C . ASN B 1 115 ? 30.276 12.472 13.588 1.00 32.89 112 ASN B C 1
ATOM 2789 O O . ASN B 1 115 ? 30.918 11.841 14.428 1.00 34.50 112 ASN B O 1
ATOM 2794 N N . SER B 1 116 ? 29.165 13.051 14.009 1.00 30.16 113 SER B N 1
ATOM 2795 C CA . SER B 1 116 ? 28.677 13.053 15.384 1.00 29.63 113 SER B CA 1
ATOM 2796 C C . SER B 1 116 ? 27.246 12.499 15.435 1.00 30.75 113 SER B C 1
ATOM 2797 O O . SER B 1 116 ? 26.332 12.951 14.722 1.00 30.20 113 SER B O 1
ATOM 2800 N N . LEU B 1 117 ? 27.026 11.562 16.360 1.00 28.20 114 LEU B N 1
ATOM 2801 C CA . LEU B 1 117 ? 25.681 10.970 16.463 1.00 31.54 114 LEU B CA 1
ATOM 2802 C C . LEU B 1 117 ? 24.715 11.976 17.096 1.00 29.94 114 LEU B C 1
ATOM 2803 O O . LEU B 1 117 ? 23.595 12.059 16.654 1.00 32.66 114 LEU B O 1
ATOM 2808 N N . LEU B 1 118 ? 25.186 12.748 18.082 1.00 30.16 115 LEU B N 1
ATOM 2809 C CA . LEU B 1 118 ? 24.261 13.766 18.664 1.00 32.65 115 LEU B CA 1
ATOM 2810 C C . LEU B 1 118 ? 23.944 14.882 17.703 1.00 33.88 115 LEU B C 1
ATOM 2811 O O . LEU B 1 118 ? 22.802 15.416 17.713 1.00 34.76 115 LEU B O 1
ATOM 2816 N N . ALA B 1 119 ? 24.892 15.260 16.855 1.00 35.01 116 ALA B N 1
ATOM 2817 C CA . ALA B 1 119 ? 24.614 16.265 15.784 1.00 33.70 116 ALA B CA 1
ATOM 2818 C C . ALA B 1 119 ? 23.607 15.743 14.780 1.00 36.80 116 ALA B C 1
ATOM 2819 O O . ALA B 1 119 ? 22.585 16.410 14.448 1.00 36.56 116 ALA B O 1
ATOM 2821 N N . ALA B 1 120 ? 23.756 14.514 14.286 1.00 35.36 117 ALA B N 1
ATOM 2822 C CA . ALA B 1 120 ? 22.848 13.873 13.358 1.00 38.22 117 ALA B CA 1
ATOM 2823 C C . ALA B 1 120 ? 21.437 13.854 13.931 1.00 42.31 117 ALA B C 1
ATOM 2824 O O . ALA B 1 120 ? 20.499 14.262 13.248 1.00 45.96 117 ALA B O 1
ATOM 2826 N N . ILE B 1 121 ? 21.281 13.399 15.169 1.00 45.08 118 ILE B N 1
ATOM 2827 C CA . ILE B 1 121 ? 19.953 13.317 15.778 1.00 50.18 118 ILE B CA 1
ATOM 2828 C C . ILE B 1 121 ? 19.397 14.685 16.128 1.00 51.19 118 ILE B C 1
ATOM 2829 O O . ILE B 1 121 ? 18.179 14.847 16.289 1.00 54.45 118 ILE B O 1
ATOM 2834 N N . SER B 1 122 ? 20.184 15.740 16.164 1.00 51.47 119 SER B N 1
ATOM 2835 C CA . SER B 1 122 ? 19.781 17.088 16.487 1.00 52.48 119 SER B CA 1
ATOM 2836 C C . SER B 1 122 ? 19.538 17.985 15.271 1.00 54.49 119 SER B C 1
ATOM 2837 O O . SER B 1 122 ? 18.825 18.997 15.346 1.00 53.43 119 SER B O 1
ATOM 2840 N N . ARG B 1 123 ? 20.270 17.700 14.202 1.00 53.85 120 ARG B N 1
ATOM 2841 C CA . ARG B 1 123 ? 20.232 18.572 13.038 1.00 57.23 120 ARG B CA 1
ATOM 2842 C C . ARG B 1 123 ? 18.833 19.032 12.628 1.00 55.66 120 ARG B C 1
ATOM 2843 O O . ARG B 1 123 ? 18.651 20.245 12.472 1.00 56.39 120 ARG B O 1
ATOM 2851 N N . PHE B 1 124 ? 17.892 18.129 12.418 1.00 52.97 121 PHE B N 1
ATOM 2852 C CA . PHE B 1 124 ? 16.577 18.572 11.934 1.00 53.20 121 PHE B CA 1
ATOM 2853 C C . PHE B 1 124 ? 15.584 18.756 13.055 1.00 49.45 121 PHE B C 1
ATOM 2854 O O . PHE B 1 124 ? 14.602 19.510 12.949 1.00 52.96 121 PHE B O 1
ATOM 2862 N N . SER B 1 125 ? 15.829 18.175 14.217 1.00 42.49 122 SER B N 1
ATOM 2863 C CA . SER B 1 125 ? 14.914 18.329 15.347 1.00 37.93 122 SER B CA 1
ATOM 2864 C C . SER B 1 125 ? 15.109 19.583 16.179 1.00 35.16 122 SER B C 1
ATOM 2865 O O . SER B 1 125 ? 14.132 20.195 16.665 1.00 34.55 122 SER B O 1
ATOM 2868 N N . LEU B 1 126 ? 16.329 20.026 16.426 1.00 34.00 123 LEU B N 1
ATOM 2869 C CA . LEU B 1 126 ? 16.526 21.252 17.235 1.00 34.14 123 LEU B CA 1
ATOM 2870 C C . LEU B 1 126 ? 15.942 22.498 16.591 1.00 35.65 123 LEU B C 1
ATOM 2871 O O . LEU B 1 126 ? 16.275 22.768 15.448 1.00 39.11 123 LEU B O 1
ATOM 2876 N N . GLN B 1 127 ? 15.052 23.233 17.242 1.00 31.05 124 GLN B N 1
ATOM 2877 C CA . GLN B 1 127 ? 14.414 24.425 16.677 1.00 31.95 124 GLN B CA 1
ATOM 2878 C C . GLN B 1 127 ? 14.546 25.489 17.749 1.00 30.16 124 GLN B C 1
ATOM 2879 O O . GLN B 1 127 ? 14.567 25.189 18.969 1.00 30.97 124 GLN B O 1
ATOM 2885 N N . THR B 1 128 ? 14.542 26.763 17.293 1.00 31.89 125 THR B N 1
ATOM 2886 C CA . THR B 1 128 ? 14.621 27.848 18.250 1.00 27.11 125 THR B CA 1
ATOM 2887 C C . THR B 1 128 ? 13.452 28.834 18.020 1.00 29.06 125 THR B C 1
ATOM 2888 O O . THR B 1 128 ? 12.748 28.813 16.999 1.00 29.98 125 THR B O 1
ATOM 2892 N N . SER B 1 129 ? 13.337 29.684 19.014 1.00 27.07 126 SER B N 1
ATOM 2893 C CA . SER B 1 129 ? 12.347 30.797 18.986 1.00 30.07 126 SER B CA 1
ATOM 2894 C C . SER B 1 129 ? 12.843 31.984 18.177 1.00 32.42 126 SER B C 1
ATOM 2895 O O . SER B 1 129 ? 12.045 32.952 18.029 1.00 33.18 126 SER B O 1
ATOM 2898 N N . ALA B 1 130 ? 14.068 32.003 17.686 1.00 31.54 127 ALA B N 1
ATOM 2899 C CA . ALA B 1 130 ? 14.463 33.140 16.833 1.00 31.65 127 ALA B CA 1
ATOM 2900 C C . ALA B 1 130 ? 13.769 32.980 15.481 1.00 33.31 127 ALA B C 1
ATOM 2901 O O . ALA B 1 130 ? 13.809 31.934 14.834 1.00 33.24 127 ALA B O 1
ATOM 2903 N N . ARG B 1 131 ? 13.147 34.102 14.994 1.00 32.07 128 ARG B N 1
ATOM 2904 C CA . ARG B 1 131 ? 12.496 34.004 13.690 1.00 34.40 128 ARG B CA 1
ATOM 2905 C C . ARG B 1 131 ? 13.459 33.859 12.529 1.00 33.76 128 ARG B C 1
ATOM 2906 O O . ARG B 1 131 ? 13.068 33.411 11.442 1.00 34.32 128 ARG B O 1
ATOM 2914 N N . ASN B 1 132 ? 14.748 34.229 12.705 1.00 31.26 129 ASN B N 1
ATOM 2915 C CA . ASN B 1 132 ? 15.728 34.080 11.675 1.00 31.36 129 ASN B CA 1
ATOM 2916 C C . ASN B 1 132 ? 16.707 32.998 12.163 1.00 32.10 129 ASN B C 1
ATOM 2917 O O . ASN B 1 132 ? 17.385 33.230 13.162 1.00 30.74 129 ASN B O 1
ATOM 2922 N N . GLN B 1 133 ? 16.526 31.826 11.515 1.00 33.13 130 GLN B N 1
ATOM 2923 C CA . GLN B 1 133 ? 17.371 30.673 11.884 1.00 36.48 130 GLN B CA 1
ATOM 2924 C C . GLN B 1 133 ? 17.962 30.078 10.615 1.00 37.68 130 GLN B C 1
ATOM 2925 O O . GLN B 1 133 ? 17.239 29.469 9.787 1.00 38.99 130 GLN B O 1
ATOM 2931 N N . TRP B 1 134 ? 19.221 30.345 10.353 1.00 37.98 131 TRP B N 1
ATOM 2932 C CA . TRP B 1 134 ? 19.875 29.996 9.111 1.00 41.93 131 TRP B CA 1
ATOM 2933 C C . TRP B 1 134 ? 21.087 29.077 9.307 1.00 43.61 131 TRP B C 1
ATOM 2934 O O . TRP B 1 134 ? 21.851 29.157 10.262 1.00 42.54 131 TRP B O 1
ATOM 2945 N N . PHE B 1 135 ? 21.285 28.236 8.287 1.00 45.15 132 PHE B N 1
ATOM 2946 C CA . PHE B 1 135 ? 22.504 27.432 8.268 1.00 47.00 132 PHE B CA 1
ATOM 2947 C C . PHE B 1 135 ? 23.537 28.153 7.416 1.00 45.58 132 PHE B C 1
ATOM 2948 O O . PHE B 1 135 ? 23.163 28.784 6.429 1.00 43.85 132 PHE B O 1
ATOM 2956 N N . GLY B 1 136 ? 24.803 27.997 7.773 1.00 44.53 133 GLY B N 1
ATOM 2957 C CA . GLY B 1 136 ? 25.880 28.549 6.974 1.00 45.62 133 GLY B CA 1
ATOM 2958 C C . GLY B 1 136 ? 27.162 27.766 7.295 1.00 46.84 133 GLY B C 1
ATOM 2959 O O . GLY B 1 136 ? 27.108 26.770 8.013 1.00 46.38 133 GLY B O 1
ATOM 2960 N N . THR B 1 137 ? 28.274 28.231 6.758 1.00 47.82 134 THR B N 1
ATOM 2961 C CA . THR B 1 137 ? 29.587 27.663 6.962 1.00 48.17 134 THR B CA 1
ATOM 2962 C C . THR B 1 137 ? 30.600 28.800 7.113 1.00 47.59 134 THR B C 1
ATOM 2963 O O . THR B 1 137 ? 30.473 29.858 6.496 1.00 47.81 134 THR B O 1
ATOM 2967 N N . ILE B 1 138 ? 31.621 28.553 7.899 1.00 46.15 135 ILE B N 1
ATOM 2968 C CA . ILE B 1 138 ? 32.679 29.501 8.175 1.00 48.84 135 ILE B CA 1
ATOM 2969 C C . ILE B 1 138 ? 33.591 29.623 6.955 1.00 52.88 135 ILE B C 1
ATOM 2970 O O . ILE B 1 138 ? 33.985 28.580 6.424 1.00 51.80 135 ILE B O 1
ATOM 2975 N N . THR B 1 139 ? 33.897 30.860 6.591 1.00 56.14 136 THR B N 1
ATOM 2976 C CA . THR B 1 139 ? 34.832 31.128 5.503 1.00 60.63 136 THR B CA 1
ATOM 2977 C C . THR B 1 139 ? 36.045 31.855 6.092 1.00 61.58 136 THR B C 1
ATOM 2978 O O . THR B 1 139 ? 36.319 31.755 7.281 1.00 60.83 136 THR B O 1
ATOM 2982 N N . ALA B 1 140 ? 36.717 32.653 5.276 1.00 65.36 137 ALA B N 1
ATOM 2983 C CA . ALA B 1 140 ? 37.814 33.492 5.757 1.00 67.39 137 ALA B CA 1
ATOM 2984 C C . ALA B 1 140 ? 37.803 34.810 4.982 1.00 69.12 137 ALA B C 1
ATOM 2985 O O . ALA B 1 140 ? 36.909 34.986 4.135 1.00 71.05 137 ALA B O 1
ATOM 2987 N N . GLN B 1 148 ? 37.967 39.274 17.519 1.00 58.66 145 GLN B N 1
ATOM 2988 C CA . GLN B 1 148 ? 36.899 40.096 16.998 1.00 57.36 145 GLN B CA 1
ATOM 2989 C C . GLN B 1 148 ? 35.864 39.285 16.210 1.00 54.71 145 GLN B C 1
ATOM 2990 O O . GLN B 1 148 ? 34.743 39.399 16.720 1.00 53.81 145 GLN B O 1
ATOM 2996 N N . HIS B 1 149 ? 36.121 38.577 15.116 1.00 51.47 146 HIS B N 1
ATOM 2997 C CA . HIS B 1 149 ? 34.984 37.925 14.454 1.00 51.02 146 HIS B CA 1
ATOM 2998 C C . HIS B 1 149 ? 35.265 36.816 13.460 1.00 47.94 146 HIS B C 1
ATOM 2999 O O . HIS B 1 149 ? 36.413 36.534 13.102 1.00 48.94 146 HIS B O 1
ATOM 3006 N N . VAL B 1 150 ? 34.196 36.253 12.892 1.00 44.62 147 VAL B N 1
ATOM 3007 C CA . VAL B 1 150 ? 34.272 35.273 11.831 1.00 42.38 147 VAL B CA 1
ATOM 3008 C C . VAL B 1 150 ? 33.347 35.671 10.674 1.00 43.79 147 VAL B C 1
ATOM 3009 O O . VAL B 1 150 ? 32.389 36.410 10.878 1.00 44.66 147 VAL B O 1
ATOM 3013 N N . ASP B 1 151 ? 33.618 35.165 9.475 1.00 44.00 148 ASP B N 1
ATOM 3014 C CA . ASP B 1 151 ? 32.789 35.381 8.320 1.00 46.34 148 ASP B CA 1
ATOM 3015 C C . ASP B 1 151 ? 32.010 34.085 8.062 1.00 46.54 148 ASP B C 1
ATOM 3016 O O . ASP B 1 151 ? 32.558 32.987 8.177 1.00 43.57 148 ASP B O 1
ATOM 3021 N N . VAL B 1 152 ? 30.722 34.258 7.784 1.00 44.27 149 VAL B N 1
ATOM 3022 C CA . VAL B 1 152 ? 29.855 33.128 7.523 1.00 45.60 149 VAL B CA 1
ATOM 3023 C C . VAL B 1 152 ? 29.180 33.258 6.161 1.00 45.72 149 VAL B C 1
ATOM 3024 O O . VAL B 1 152 ? 28.700 34.315 5.757 1.00 46.10 149 VAL B O 1
ATOM 3028 N N . LEU B 1 153 ? 29.148 32.137 5.448 1.00 47.66 150 LEU B N 1
ATOM 3029 C CA . LEU B 1 153 ? 28.486 32.053 4.160 1.00 49.14 150 LEU B CA 1
ATOM 3030 C C . LEU B 1 153 ? 27.189 31.283 4.309 1.00 49.79 150 LEU B C 1
ATOM 3031 O O . LEU B 1 153 ? 27.281 30.122 4.713 1.00 49.89 150 LEU B O 1
ATOM 3036 N N . LEU B 1 154 ? 26.027 31.853 4.039 1.00 49.62 151 LEU B N 1
ATOM 3037 C CA . LEU B 1 154 ? 24.769 31.141 4.206 1.00 50.76 151 LEU B CA 1
ATOM 3038 C C . LEU B 1 154 ? 24.663 29.950 3.262 1.00 51.50 151 LEU B C 1
ATOM 3039 O O . LEU B 1 154 ? 25.383 29.887 2.256 1.00 51.00 151 LEU B O 1
ATOM 3044 N N . ALA B 1 155 ? 23.736 29.029 3.524 1.00 52.69 152 ALA B N 1
ATOM 3045 C CA . ALA B 1 155 ? 23.594 27.837 2.686 1.00 55.45 152 ALA B CA 1
ATOM 3046 C C . ALA B 1 155 ? 23.295 28.169 1.233 1.00 57.27 152 ALA B C 1
ATOM 3047 O O . ALA B 1 155 ? 23.676 27.377 0.356 1.00 56.91 152 ALA B O 1
ATOM 3049 N N . ASP B 1 156 ? 22.774 29.347 0.899 1.00 57.09 153 ASP B N 1
ATOM 3050 C CA . ASP B 1 156 ? 22.593 29.758 -0.487 1.00 58.10 153 ASP B CA 1
ATOM 3051 C C . ASP B 1 156 ? 23.903 30.015 -1.207 1.00 58.63 153 ASP B C 1
ATOM 3052 O O . ASP B 1 156 ? 23.877 30.326 -2.402 1.00 61.07 153 ASP B O 1
ATOM 3057 N N . GLY B 1 157 ? 25.038 30.035 -0.544 1.00 58.92 154 GLY B N 1
ATOM 3058 C CA . GLY B 1 157 ? 26.339 30.214 -1.104 1.00 60.66 154 GLY B CA 1
ATOM 3059 C C . GLY B 1 157 ? 26.721 31.633 -1.464 1.00 62.39 154 GLY B C 1
ATOM 3060 O O . GLY B 1 157 ? 27.876 31.842 -1.842 1.00 62.84 154 GLY B O 1
ATOM 3061 N N . LYS B 1 158 ? 25.816 32.591 -1.280 1.00 62.17 155 LYS B N 1
ATOM 3062 C CA . LYS B 1 158 ? 26.090 33.965 -1.650 1.00 62.92 155 LYS B CA 1
ATOM 3063 C C . LYS B 1 158 ? 26.064 34.943 -0.481 1.00 63.06 155 LYS B C 1
ATOM 3064 O O . LYS B 1 158 ? 27.070 35.641 -0.301 1.00 63.68 155 LYS B O 1
ATOM 3066 N N . THR B 1 159 ? 24.972 34.991 0.286 1.00 62.25 156 THR B N 1
ATOM 3067 C CA . THR B 1 159 ? 24.938 35.970 1.379 1.00 61.68 156 THR B CA 1
ATOM 3068 C C . THR B 1 159 ? 25.939 35.672 2.485 1.00 60.20 156 THR B C 1
ATOM 3069 O O . THR B 1 159 ? 25.948 34.646 3.151 1.00 59.75 156 THR B O 1
ATOM 3073 N N . ARG B 1 160 ? 26.846 36.638 2.637 1.00 58.13 157 ARG B N 1
ATOM 3074 C CA . ARG B 1 160 ? 27.910 36.622 3.628 1.00 56.28 157 ARG B CA 1
ATOM 3075 C C . ARG B 1 160 ? 27.489 37.449 4.838 1.00 53.84 157 ARG B C 1
ATOM 3076 O O . ARG B 1 160 ? 26.743 38.423 4.708 1.00 51.88 157 ARG B O 1
ATOM 3084 N N . LEU B 1 161 ? 27.834 37.001 6.028 1.00 50.73 158 LEU B N 1
ATOM 3085 C CA . LEU B 1 161 ? 27.549 37.665 7.281 1.00 49.48 158 LEU B CA 1
ATOM 3086 C C . LEU B 1 161 ? 28.859 37.775 8.077 1.00 47.59 158 LEU B C 1
ATOM 3087 O O . LEU B 1 161 ? 29.699 36.881 8.005 1.00 45.62 158 LEU B O 1
ATOM 3092 N N . LYS B 1 162 ? 28.955 38.787 8.916 1.00 44.57 159 LYS B N 1
ATOM 3093 C CA . LYS B 1 162 ? 30.082 38.927 9.829 1.00 41.84 159 LYS B CA 1
ATOM 3094 C C . LYS B 1 162 ? 29.519 38.746 11.223 1.00 41.04 159 LYS B C 1
ATOM 3095 O O . LYS B 1 162 ? 28.501 39.325 11.619 1.00 36.87 159 LYS B O 1
ATOM 3101 N N . VAL B 1 163 ? 30.102 37.845 12.001 1.00 38.67 160 VAL B N 1
ATOM 3102 C CA . VAL B 1 163 ? 29.601 37.492 13.322 1.00 37.87 160 VAL B CA 1
ATOM 3103 C C . VAL B 1 163 ? 30.675 37.791 14.350 1.00 36.83 160 VAL B C 1
ATOM 3104 O O . VAL B 1 163 ? 31.793 37.294 14.212 1.00 39.13 160 VAL B O 1
ATOM 3108 N N . ALA B 1 164 ? 30.376 38.585 15.379 1.00 37.88 161 ALA B N 1
ATOM 3109 C CA . ALA B 1 164 ? 31.368 38.926 16.395 1.00 37.77 161 ALA B CA 1
ATOM 3110 C C . ALA B 1 164 ? 31.509 37.732 17.353 1.00 37.80 161 ALA B C 1
ATOM 3111 O O . ALA B 1 164 ? 30.517 37.108 17.772 1.00 35.58 161 ALA B O 1
ATOM 3113 N N . ILE B 1 165 ? 32.766 37.320 17.560 1.00 36.35 162 ILE B N 1
ATOM 3114 C CA . ILE B 1 165 ? 32.983 36.168 18.480 1.00 37.17 162 ILE B CA 1
ATOM 3115 C C . ILE B 1 165 ? 34.463 36.209 18.885 1.00 35.85 162 ILE B C 1
ATOM 3116 O O . ILE B 1 165 ? 35.320 36.570 18.067 1.00 37.35 162 ILE B O 1
ATOM 3121 N N . THR B 1 166 ? 34.735 35.960 20.161 1.00 34.13 163 THR B N 1
ATOM 3122 C CA . THR B 1 166 ? 36.159 36.006 20.576 1.00 35.29 163 THR B CA 1
ATOM 3123 C C . THR B 1 166 ? 36.896 34.824 19.971 1.00 35.81 163 THR B C 1
ATOM 3124 O O . THR B 1 166 ? 36.329 33.767 19.620 1.00 38.00 163 THR B O 1
ATOM 3128 N N . ALA B 1 167 ? 38.251 34.924 19.964 1.00 34.73 164 ALA B N 1
ATOM 3129 C CA . ALA B 1 167 ? 38.981 33.753 19.471 1.00 34.54 164 ALA B CA 1
ATOM 3130 C C . ALA B 1 167 ? 38.716 32.575 20.415 1.00 33.40 164 ALA B C 1
ATOM 3131 O O . ALA B 1 167 ? 38.672 31.429 19.944 1.00 35.12 164 ALA B O 1
ATOM 3133 N N . GLN B 1 168 ? 38.622 32.814 21.719 1.00 32.60 165 GLN B N 1
ATOM 3134 C CA . GLN B 1 168 ? 38.365 31.718 22.643 1.00 32.64 165 GLN B CA 1
ATOM 3135 C C . GLN B 1 168 ? 37.064 30.953 22.371 1.00 31.31 165 GLN B C 1
ATOM 3136 O O . GLN B 1 168 ? 36.932 29.700 22.428 1.00 32.08 165 GLN B O 1
ATOM 3142 N N . SER B 1 169 ? 35.993 31.764 22.139 1.00 30.15 166 SER B N 1
ATOM 3143 C CA . SER B 1 169 ? 34.711 31.049 21.892 1.00 31.36 166 SER B CA 1
ATOM 3144 C C . SER B 1 169 ? 34.740 30.396 20.546 1.00 31.64 166 SER B C 1
ATOM 3145 O O . SER B 1 169 ? 34.016 29.437 20.283 1.00 31.17 166 SER B O 1
ATOM 3148 N N . GLY B 1 170 ? 35.494 30.903 19.579 1.00 32.51 167 GLY B N 1
ATOM 3149 C CA . GLY B 1 170 ? 35.549 30.317 18.236 1.00 33.68 167 GLY B CA 1
ATOM 3150 C C . GLY B 1 170 ? 36.224 28.940 18.346 1.00 35.46 167 GLY B C 1
ATOM 3151 O O . GLY B 1 170 ? 35.820 27.950 17.720 1.00 37.24 167 GLY B O 1
ATOM 3152 N N . ALA B 1 171 ? 37.203 28.832 19.232 1.00 35.81 168 ALA B N 1
ATOM 3153 C CA . ALA B 1 171 ? 37.873 27.535 19.484 1.00 37.66 168 ALA B CA 1
ATOM 3154 C C . ALA B 1 171 ? 36.915 26.593 20.202 1.00 39.30 168 ALA B C 1
ATOM 3155 O O . ALA B 1 171 ? 36.826 25.417 19.814 1.00 38.12 168 ALA B O 1
ATOM 3157 N N . ARG B 1 172 ? 36.103 27.081 21.152 1.00 36.80 169 ARG B N 1
ATOM 3158 C CA . ARG B 1 172 ? 35.148 26.222 21.844 1.00 37.94 169 ARG B CA 1
ATOM 3159 C C . ARG B 1 172 ? 34.090 25.673 20.883 1.00 36.92 169 ARG B C 1
ATOM 3160 O O . ARG B 1 172 ? 33.655 24.503 21.004 1.00 37.22 169 ARG B O 1
ATOM 3168 N N . LEU B 1 173 ? 33.685 26.466 19.879 1.00 35.29 170 LEU B N 1
ATOM 3169 C CA . LEU B 1 173 ? 32.693 25.999 18.917 1.00 35.74 170 LEU B CA 1
ATOM 3170 C C . LEU B 1 173 ? 33.326 25.139 17.809 1.00 36.32 170 LEU B C 1
ATOM 3171 O O . LEU B 1 173 ? 32.635 24.541 16.996 1.00 35.70 170 LEU B O 1
ATOM 3176 N N . GLY B 1 174 ? 34.636 25.288 17.641 1.00 37.13 171 GLY B N 1
ATOM 3177 C CA . GLY B 1 174 ? 35.395 24.634 16.609 1.00 39.35 171 GLY B CA 1
ATOM 3178 C C . GLY B 1 174 ? 35.190 25.266 15.253 1.00 40.58 171 GLY B C 1
ATOM 3179 O O . GLY B 1 174 ? 35.053 24.552 14.268 1.00 42.20 171 GLY B O 1
ATOM 3180 N N . LEU B 1 175 ? 35.271 26.593 15.206 1.00 40.49 172 LEU B N 1
ATOM 3181 C CA . LEU B 1 175 ? 35.023 27.277 13.938 1.00 43.80 172 LEU B CA 1
ATOM 3182 C C . LEU B 1 175 ? 36.241 27.212 13.029 1.00 47.85 172 LEU B C 1
ATOM 3183 O O . LEU B 1 175 ? 37.090 28.085 13.173 1.00 49.56 172 LEU B O 1
ATOM 3188 N N . ASP B 1 176 ? 36.298 26.208 12.162 1.00 49.57 173 ASP B N 1
ATOM 3189 C CA . ASP B 1 176 ? 37.422 26.113 11.231 1.00 51.48 173 ASP B CA 1
ATOM 3190 C C . ASP B 1 176 ? 36.812 26.377 9.855 1.00 51.01 173 ASP B C 1
ATOM 3191 O O . ASP B 1 176 ? 35.596 26.260 9.704 1.00 50.07 173 ASP B O 1
ATOM 3196 N N . GLU B 1 177 ? 37.628 26.671 8.852 1.00 51.16 174 GLU B N 1
ATOM 3197 C CA . GLU B 1 177 ? 37.082 26.877 7.515 1.00 51.60 174 GLU B CA 1
ATOM 3198 C C . GLU B 1 177 ? 36.153 25.739 7.132 1.00 51.27 174 GLU B C 1
ATOM 3199 O O . GLU B 1 177 ? 36.430 24.543 7.295 1.00 50.73 174 GLU B O 1
ATOM 3205 N N . GLY B 1 178 ? 34.968 26.074 6.647 1.00 49.90 175 GLY B N 1
ATOM 3206 C CA . GLY B 1 178 ? 33.944 25.123 6.243 1.00 49.19 175 GLY B CA 1
ATOM 3207 C C . GLY B 1 178 ? 33.147 24.507 7.381 1.00 48.42 175 GLY B C 1
ATOM 3208 O O . GLY B 1 178 ? 32.305 23.638 7.114 1.00 49.34 175 GLY B O 1
ATOM 3209 N N . LYS B 1 179 ? 33.377 24.847 8.643 1.00 47.70 176 LYS B N 1
ATOM 3210 C CA . LYS B 1 179 ? 32.574 24.264 9.721 1.00 48.46 176 LYS B CA 1
ATOM 3211 C C . LYS B 1 179 ? 31.114 24.711 9.574 1.00 48.37 176 LYS B C 1
ATOM 3212 O O . LYS B 1 179 ? 30.884 25.886 9.237 1.00 45.11 176 LYS B O 1
ATOM 3218 N N . GLU B 1 180 ? 30.197 23.775 9.765 1.00 46.46 177 GLU B N 1
ATOM 3219 C CA . GLU B 1 180 ? 28.774 24.112 9.608 1.00 47.75 177 GLU B CA 1
ATOM 3220 C C . GLU B 1 180 ? 28.344 24.825 10.876 1.00 43.34 177 GLU B C 1
ATOM 3221 O O . GLU B 1 180 ? 28.703 24.401 11.966 1.00 40.53 177 GLU B O 1
ATOM 3227 N N . VAL B 1 181 ? 27.552 25.893 10.726 1.00 41.41 178 VAL B N 1
ATOM 3228 C CA . VAL B 1 181 ? 27.117 26.638 11.887 1.00 37.45 178 VAL B CA 1
ATOM 3229 C C . VAL B 1 181 ? 25.627 26.945 11.782 1.00 38.71 178 VAL B C 1
ATOM 3230 O O . VAL B 1 181 ? 25.080 26.970 10.685 1.00 37.17 178 VAL B O 1
ATOM 3234 N N . LEU B 1 182 ? 24.995 27.177 12.919 1.00 36.47 179 LEU B N 1
ATOM 3235 C CA . LEU B 1 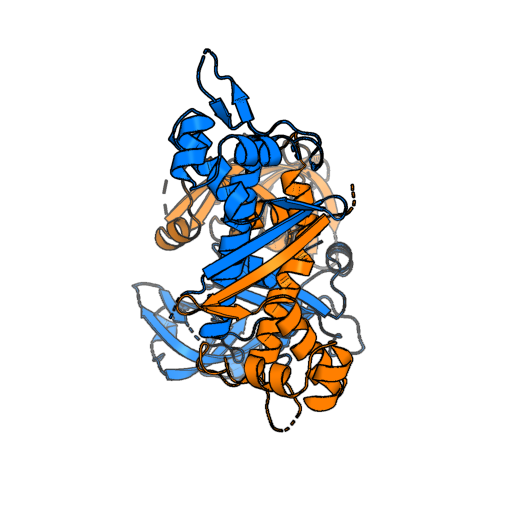182 ? 23.606 27.612 12.962 1.00 37.22 179 LEU B CA 1
ATOM 3236 C C . LEU B 1 182 ? 23.638 29.108 13.344 1.00 36.38 179 LEU B C 1
ATOM 3237 O O . LEU B 1 182 ? 24.366 29.465 14.283 1.00 34.52 179 LEU B O 1
ATOM 3242 N N . ILE B 1 183 ? 22.913 29.928 12.589 1.00 34.46 180 ILE B N 1
ATOM 3243 C CA . ILE B 1 183 ? 22.945 31.380 12.801 1.00 34.59 180 ILE B CA 1
ATOM 3244 C C . ILE B 1 183 ? 21.574 31.799 13.313 1.00 33.76 180 ILE B C 1
ATOM 3245 O O . ILE B 1 183 ? 20.557 31.435 12.719 1.00 33.26 180 ILE B O 1
ATOM 3250 N N . LEU B 1 184 ? 21.553 32.515 14.425 1.00 31.07 181 LEU B N 1
ATOM 3251 C CA . LEU B 1 184 ? 20.302 32.897 15.082 1.00 32.84 181 LEU B CA 1
ATOM 3252 C C . LEU B 1 184 ? 20.185 34.407 15.260 1.00 31.54 181 LEU B C 1
ATOM 3253 O O . LEU B 1 184 ? 21.052 35.049 15.830 1.00 33.22 181 LEU B O 1
ATOM 3258 N N . LEU B 1 185 ? 19.050 34.998 14.814 1.00 33.60 182 LEU B N 1
ATOM 3259 C CA . LEU B 1 185 ? 18.931 36.465 14.878 1.00 33.79 182 LEU B CA 1
ATOM 3260 C C . LEU B 1 185 ? 17.504 36.814 15.209 1.00 34.62 182 LEU B C 1
ATOM 3261 O O . LEU B 1 185 ? 16.660 36.415 14.374 1.00 35.46 182 LEU B O 1
ATOM 3266 N N . LYS B 1 186 ? 17.172 37.403 16.367 1.00 33.34 183 LYS B N 1
ATOM 3267 C CA . LYS B 1 186 ? 15.755 37.676 16.589 1.00 33.63 183 LYS B CA 1
ATOM 3268 C C . LYS B 1 186 ? 15.350 38.833 15.644 1.00 31.31 183 LYS B C 1
ATOM 3269 O O . LYS B 1 186 ? 16.171 39.712 15.409 1.00 33.97 183 LYS B O 1
ATOM 3275 N N . ALA B 1 187 ? 14.087 38.807 15.258 1.00 33.36 184 ALA B N 1
ATOM 3276 C CA . ALA B 1 187 ? 13.524 39.859 14.414 1.00 31.87 184 ALA B CA 1
ATOM 3277 C C . ALA B 1 187 ? 13.698 41.283 14.953 1.00 32.08 184 ALA B C 1
ATOM 3278 O O . ALA B 1 187 ? 14.007 42.190 14.146 1.00 30.00 184 ALA B O 1
ATOM 3280 N N . PRO B 1 188 ? 13.489 41.570 16.221 1.00 33.59 185 PRO B N 1
ATOM 3281 C CA . PRO B 1 188 ? 13.681 42.921 16.753 1.00 34.15 185 PRO B CA 1
ATOM 3282 C C . PRO B 1 188 ? 15.121 43.356 16.809 1.00 34.59 185 PRO B C 1
ATOM 3283 O O . PRO B 1 188 ? 15.359 44.479 17.206 1.00 34.15 185 PRO B O 1
ATOM 3287 N N . TRP B 1 189 ? 16.142 42.537 16.545 1.00 32.51 186 TRP B N 1
ATOM 3288 C CA . TRP B 1 189 ? 17.540 42.979 16.522 1.00 33.17 186 TRP B CA 1
ATOM 3289 C C . TRP B 1 189 ? 17.887 43.440 15.110 1.00 31.67 186 TRP B C 1
ATOM 3290 O O . TRP B 1 189 ? 19.025 43.736 14.776 1.00 34.54 186 TRP B O 1
ATOM 3301 N N . VAL B 1 190 ? 16.935 43.296 14.153 1.00 32.98 187 VAL B N 1
ATOM 3302 C CA . VAL B 1 190 ? 17.195 43.645 12.776 1.00 32.34 187 VAL B CA 1
ATOM 3303 C C . VAL B 1 190 ? 16.577 44.997 12.375 1.00 32.07 187 VAL B C 1
ATOM 3304 O O . VAL B 1 190 ? 15.381 45.185 12.617 1.00 34.13 187 VAL B O 1
ATOM 3308 N N . GLY B 1 191 ? 17.369 45.868 11.774 1.00 33.04 188 GLY B N 1
ATOM 3309 C CA . GLY B 1 191 ? 16.876 47.170 11.325 1.00 34.48 188 GLY B CA 1
ATOM 3310 C C . GLY B 1 191 ? 16.540 47.049 9.837 1.00 34.60 188 GLY B C 1
ATOM 3311 O O . GLY B 1 191 ? 17.042 46.177 9.133 1.00 31.59 188 GLY B O 1
ATOM 3312 N N . ILE B 1 192 ? 15.634 47.938 9.381 1.00 34.07 189 ILE B N 1
ATOM 3313 C CA . ILE B 1 192 ? 15.261 48.005 7.995 1.00 36.34 189 ILE B CA 1
ATOM 3314 C C . ILE B 1 192 ? 15.449 49.456 7.544 1.00 39.02 189 ILE B C 1
ATOM 3315 O O . ILE B 1 192 ? 14.858 50.379 8.134 1.00 38.34 189 ILE B O 1
ATOM 3320 N N . THR B 1 193 ? 16.169 49.635 6.466 1.00 36.85 190 THR B N 1
ATOM 3321 C CA . THR B 1 193 ? 16.364 50.992 5.958 1.00 41.49 190 THR B CA 1
ATOM 3322 C C . THR B 1 193 ? 16.262 51.051 4.456 1.00 41.56 190 THR B C 1
ATOM 3323 O O . THR B 1 193 ? 16.707 50.186 3.727 1.00 40.41 190 THR B O 1
ATOM 3327 N N . GLN B 1 194 ? 15.684 52.159 3.951 1.00 44.61 191 GLN B N 1
ATOM 3328 C CA . GLN B 1 194 ? 15.630 52.355 2.494 1.00 45.99 191 GLN B CA 1
ATOM 3329 C C . GLN B 1 194 ? 16.709 53.349 2.088 1.00 48.18 191 GLN B C 1
ATOM 3330 O O . GLN B 1 194 ? 16.879 53.842 0.969 1.00 47.68 191 GLN B O 1
ATOM 3336 N N . ASP B 1 195 ? 17.536 53.697 3.068 1.00 49.30 192 ASP B N 1
ATOM 3337 C CA . ASP B 1 195 ? 18.601 54.681 2.888 1.00 51.22 192 ASP B CA 1
ATOM 3338 C C . ASP B 1 195 ? 19.983 54.088 2.918 1.00 51.92 192 ASP B C 1
ATOM 3339 O O . ASP B 1 195 ? 20.526 53.700 3.965 1.00 50.45 192 ASP B O 1
ATOM 3344 N N . GLU B 1 196 ? 20.671 54.026 1.769 1.00 53.93 193 GLU B N 1
ATOM 3345 C CA . GLU B 1 196 ? 22.018 53.476 1.695 1.00 57.62 193 GLU B CA 1
ATOM 3346 C C . GLU B 1 196 ? 23.011 54.162 2.616 1.00 56.94 193 GLU B C 1
ATOM 3347 O O . GLU B 1 196 ? 23.941 53.527 3.107 1.00 56.37 193 GLU B O 1
ATOM 3353 N N . ALA B 1 197 ? 22.857 55.454 2.899 1.00 56.74 194 ALA B N 1
ATOM 3354 C CA . ALA B 1 197 ? 23.717 56.152 3.840 1.00 54.40 194 ALA B CA 1
ATOM 3355 C C . ALA B 1 197 ? 23.507 55.629 5.263 1.00 53.18 194 ALA B C 1
ATOM 3356 O O . ALA B 1 197 ? 24.411 55.780 6.084 1.00 52.88 194 ALA B O 1
ATOM 3358 N N . VAL B 1 198 ? 22.353 55.060 5.604 1.00 48.79 195 VAL B N 1
ATOM 3359 C CA . VAL B 1 198 ? 22.193 54.454 6.912 1.00 48.42 195 VAL B CA 1
ATOM 3360 C C . VAL B 1 198 ? 22.805 53.039 6.837 1.00 46.59 195 VAL B C 1
ATOM 3361 O O . VAL B 1 198 ? 23.640 52.637 7.643 1.00 46.22 195 VAL B O 1
ATOM 3365 N N . ALA B 1 199 ? 22.342 52.288 5.829 1.00 46.09 196 ALA B N 1
ATOM 3366 C CA . ALA B 1 199 ? 22.838 50.898 5.720 1.00 46.76 196 ALA B CA 1
ATOM 3367 C C . ALA B 1 199 ? 24.342 50.782 5.635 1.00 46.51 196 ALA B C 1
ATOM 3368 O O . ALA B 1 199 ? 24.940 49.884 6.277 1.00 46.12 196 ALA B O 1
ATOM 3370 N N . GLN B 1 200 ? 25.046 51.656 4.909 1.00 45.58 197 GLN B N 1
ATOM 3371 C CA . GLN B 1 200 ? 26.487 51.540 4.749 1.00 42.70 197 GLN B CA 1
ATOM 3372 C C . GLN B 1 200 ? 27.351 51.558 5.984 1.00 42.32 197 GLN B C 1
ATOM 3373 O O . GLN B 1 200 ? 28.513 51.118 5.945 1.00 42.38 197 GLN B O 1
ATOM 3375 N N . ASN B 1 201 ? 26.893 52.039 7.129 1.00 40.70 198 ASN B N 1
ATOM 3376 C CA . ASN B 1 201 ? 27.717 52.065 8.329 1.00 41.65 198 ASN B CA 1
ATOM 3377 C C . ASN B 1 201 ? 27.364 50.912 9.266 1.00 41.46 198 ASN B C 1
ATOM 3378 O O . ASN B 1 201 ? 27.804 50.914 10.415 1.00 43.08 198 ASN B O 1
ATOM 3383 N N . ALA B 1 202 ? 26.586 49.945 8.791 1.00 40.03 199 ALA B N 1
ATOM 3384 C CA . ALA B 1 202 ? 26.236 48.797 9.634 1.00 38.14 199 ALA B CA 1
ATOM 3385 C C . ALA B 1 202 ? 27.269 47.687 9.437 1.00 38.62 199 ALA B C 1
ATOM 3386 O O . ALA B 1 202 ? 27.805 47.533 8.334 1.00 40.60 199 ALA B O 1
ATOM 3388 N N . ASP B 1 203 ? 27.422 46.804 10.420 1.00 37.17 200 ASP B N 1
ATOM 3389 C CA . ASP B 1 203 ? 28.339 45.674 10.229 1.00 37.80 200 ASP B CA 1
ATOM 3390 C C . ASP B 1 203 ? 27.825 44.738 9.143 1.00 37.86 200 ASP B C 1
ATOM 3391 O O . ASP B 1 203 ? 28.656 44.128 8.461 1.00 38.71 200 ASP B O 1
ATOM 3396 N N . ASN B 1 204 ? 26.527 44.480 9.066 1.00 36.02 201 ASN B N 1
ATOM 3397 C CA . ASN B 1 204 ? 25.950 43.552 8.109 1.00 38.13 201 ASN B CA 1
ATOM 3398 C C . ASN B 1 204 ? 24.795 44.205 7.359 1.00 36.88 201 ASN B C 1
ATOM 3399 O O . ASN B 1 204 ? 23.983 44.898 7.975 1.00 35.20 201 ASN B O 1
ATOM 3404 N N . GLN B 1 205 ? 24.798 44.028 6.054 1.00 38.63 202 GLN B N 1
ATOM 3405 C CA . GLN B 1 205 ? 23.810 44.649 5.185 1.00 41.03 202 GLN B CA 1
ATOM 3406 C C . GLN B 1 205 ? 23.239 43.540 4.304 1.00 41.92 202 GLN B C 1
ATOM 3407 O O . GLN B 1 205 ? 24.009 42.875 3.596 1.00 42.75 202 GLN B O 1
ATOM 3413 N N . LEU B 1 206 ? 21.944 43.330 4.375 1.00 39.19 203 LEU B N 1
ATOM 3414 C CA . LEU B 1 206 ? 21.286 42.342 3.541 1.00 39.96 203 LEU B CA 1
ATOM 3415 C C . LEU B 1 206 ? 20.116 42.954 2.783 1.00 40.17 203 LEU B C 1
ATOM 3416 O O . LEU B 1 206 ? 18.999 43.078 3.286 1.00 38.68 203 LEU B O 1
ATOM 3421 N N . PRO B 1 207 ? 20.358 43.296 1.510 1.00 41.00 204 PRO B N 1
ATOM 3422 C CA . PRO B 1 207 ? 19.319 43.856 0.658 1.00 38.00 204 PRO B CA 1
ATOM 3423 C C . PRO B 1 207 ? 18.288 42.805 0.281 1.00 39.40 204 PRO B C 1
ATOM 3424 O O . PRO B 1 207 ? 18.680 41.625 0.172 1.00 35.53 204 PRO B O 1
ATOM 3428 N N . GLY B 1 208 ? 17.043 43.184 0.070 1.00 38.71 205 GLY B N 1
ATOM 3429 C CA . GLY B 1 208 ? 16.012 42.241 -0.350 1.00 37.50 205 GLY B CA 1
ATOM 3430 C C . GLY B 1 208 ? 14.718 43.001 -0.624 1.00 39.39 205 GLY B C 1
ATOM 3431 O O . GLY B 1 208 ? 14.547 44.158 -0.240 1.00 38.28 205 GLY B O 1
ATOM 3432 N N . ILE B 1 209 ? 13.750 42.322 -1.200 1.00 36.12 206 ILE B N 1
ATOM 3433 C CA . ILE B 1 209 ? 12.454 42.946 -1.505 1.00 37.43 206 ILE B CA 1
ATOM 3434 C C . ILE B 1 209 ? 11.500 42.655 -0.363 1.00 37.02 206 ILE B C 1
ATOM 3435 O O . ILE B 1 209 ? 11.359 41.513 0.161 1.00 37.34 206 ILE B O 1
ATOM 3440 N N . ILE B 1 210 ? 10.749 43.671 0.063 1.00 35.69 207 ILE B N 1
ATOM 3441 C CA . ILE B 1 210 ? 9.744 43.458 1.089 1.00 35.65 207 ILE B CA 1
ATOM 3442 C C . ILE B 1 210 ? 8.594 42.633 0.490 1.00 38.77 207 ILE B C 1
ATOM 3443 O O . ILE B 1 210 ? 7.900 43.074 -0.438 1.00 37.13 207 ILE B O 1
ATOM 3448 N N . SER B 1 211 ? 8.325 41.482 1.097 1.00 39.74 208 SER B N 1
ATOM 3449 C CA . SER B 1 211 ? 7.252 40.607 0.638 1.00 39.64 208 SER B CA 1
ATOM 3450 C C . SER B 1 211 ? 5.994 40.736 1.457 1.00 40.69 208 SER B C 1
ATOM 3451 O O . SER B 1 211 ? 4.870 40.372 1.012 1.00 42.72 208 SER B O 1
ATOM 3454 N N . HIS B 1 212 ? 6.016 41.303 2.649 1.00 41.37 209 HIS B N 1
ATOM 3455 C CA . HIS B 1 212 ? 4.858 41.515 3.489 1.00 42.76 209 HIS B CA 1
ATOM 3456 C C . HIS B 1 212 ? 5.122 42.512 4.600 1.00 41.61 209 HIS B C 1
ATOM 3457 O O . HIS B 1 212 ? 6.232 42.544 5.125 1.00 37.28 209 HIS B O 1
ATOM 3464 N N . ILE B 1 213 ? 4.153 43.383 4.905 1.00 40.99 210 ILE B N 1
ATOM 3465 C CA . ILE B 1 213 ? 4.278 44.327 5.998 1.00 43.54 210 ILE B CA 1
ATOM 3466 C C . ILE B 1 213 ? 2.990 44.256 6.834 1.00 45.98 210 ILE B C 1
ATOM 3467 O O . ILE B 1 213 ? 1.866 44.258 6.305 1.00 46.18 210 ILE B O 1
ATOM 3472 N N . GLU B 1 214 ? 3.127 44.230 8.136 1.00 45.58 211 GLU B N 1
ATOM 3473 C CA . GLU B 1 214 ? 1.977 44.160 9.047 1.00 48.66 211 GLU B CA 1
ATOM 3474 C C . GLU B 1 214 ? 2.132 45.253 10.084 1.00 49.29 211 GLU B C 1
ATOM 3475 O O . GLU B 1 214 ? 3.073 45.135 10.890 1.00 49.60 211 GLU B O 1
ATOM 3481 N N . ARG B 1 215 ? 1.312 46.294 10.057 1.00 47.79 212 ARG B N 1
ATOM 3482 C CA . ARG B 1 215 ? 1.498 47.391 11.001 1.00 50.18 212 ARG B CA 1
ATOM 3483 C C . ARG B 1 215 ? 0.585 47.271 12.211 1.00 50.90 212 ARG B C 1
ATOM 3484 O O . ARG B 1 215 ? -0.634 47.162 12.073 1.00 49.78 212 ARG B O 1
ATOM 3492 N N . GLY B 1 216 ? 1.192 47.247 13.389 1.00 50.53 213 GLY B N 1
ATOM 3493 C CA . GLY B 1 216 ? 0.457 47.128 14.646 1.00 49.57 213 GLY B CA 1
ATOM 3494 C C . GLY B 1 216 ? 0.448 48.504 15.281 1.00 50.43 213 GLY B C 1
ATOM 3495 O O . GLY B 1 216 ? 0.871 49.472 14.626 1.00 51.38 213 GLY B O 1
ATOM 3496 N N . ALA B 1 217 ? 0.034 48.598 16.544 1.00 51.41 214 ALA B N 1
ATOM 3497 C CA . ALA B 1 217 ? -0.028 49.918 17.170 1.00 52.55 214 ALA B CA 1
ATOM 3498 C C . ALA B 1 217 ? 1.338 50.465 17.546 1.00 52.35 214 ALA B C 1
ATOM 3499 O O . ALA B 1 217 ? 1.519 51.700 17.527 1.00 51.97 214 ALA B O 1
ATOM 3501 N N . GLU B 1 218 ? 2.296 49.592 17.856 1.00 52.32 215 GLU B N 1
ATOM 3502 C CA . GLU B 1 218 ? 3.635 50.051 18.239 1.00 50.98 215 GLU B CA 1
ATOM 3503 C C . GLU B 1 218 ? 4.741 49.451 17.376 1.00 49.35 215 GLU B C 1
ATOM 3504 O O . GLU B 1 218 ? 5.759 50.083 17.094 1.00 45.31 215 GLU B O 1
ATOM 3510 N N . GLN B 1 219 ? 4.548 48.226 16.921 1.00 46.95 216 GLN B N 1
ATOM 3511 C CA . GLN B 1 219 ? 5.497 47.462 16.136 1.00 46.79 216 GLN B CA 1
ATOM 3512 C C . GLN B 1 219 ? 5.030 47.105 14.733 1.00 43.98 216 GLN B C 1
ATOM 3513 O O . GLN B 1 219 ? 3.835 46.998 14.458 1.00 43.03 216 GLN B O 1
ATOM 3519 N N . CYS B 1 220 ? 5.962 46.942 13.807 1.00 41.19 217 CYS B N 1
ATOM 3520 C CA . CYS B 1 220 ? 5.607 46.580 12.432 1.00 40.43 217 CYS B CA 1
ATOM 3521 C C . CYS B 1 220 ? 6.440 45.358 12.032 1.00 38.79 217 CYS B C 1
ATOM 3522 O O . CYS B 1 220 ? 7.660 45.428 12.134 1.00 36.20 217 CYS B O 1
ATOM 3525 N N . GLU B 1 221 ? 5.784 44.284 11.606 1.00 39.97 218 GLU B N 1
ATOM 3526 C CA . GLU B 1 221 ? 6.585 43.131 11.182 1.00 41.45 218 GLU B CA 1
ATOM 3527 C C . GLU B 1 221 ? 6.859 43.242 9.690 1.00 39.76 218 GLU B C 1
ATOM 3528 O O . GLU B 1 221 ? 5.921 43.354 8.905 1.00 41.14 218 GLU B O 1
ATOM 3539 N N . VAL B 1 222 ? 8.116 43.201 9.323 1.00 38.10 219 VAL B N 1
ATOM 3540 C CA . VAL B 1 222 ? 8.551 43.235 7.941 1.00 37.05 219 VAL B CA 1
ATOM 3541 C C . VAL B 1 222 ? 9.149 41.880 7.550 1.00 36.65 219 VAL B C 1
ATOM 3542 O O . VAL B 1 222 ? 10.127 41.429 8.150 1.00 38.73 219 VAL B O 1
ATOM 3546 N N . LEU B 1 223 ? 8.615 41.268 6.492 1.00 36.11 220 LEU B N 1
ATOM 3547 C CA . LEU B 1 223 ? 9.181 40.024 5.974 1.00 34.44 220 LEU B CA 1
ATOM 3548 C C . LEU B 1 223 ? 9.870 40.409 4.684 1.00 35.63 220 LEU B C 1
ATOM 3549 O O . LEU B 1 223 ? 9.265 41.156 3.900 1.00 36.24 220 LEU B O 1
ATOM 3562 N N . ALA B 1 225 ? 12.332 39.133 1.263 1.00 41.75 222 ALA B N 1
ATOM 3563 C CA . ALA B 1 225 ? 12.802 37.940 0.564 1.00 45.47 222 ALA B CA 1
ATOM 3564 C C . ALA B 1 225 ? 14.312 37.766 0.592 1.00 49.03 222 ALA B C 1
ATOM 3565 O O . ALA B 1 225 ? 15.036 38.682 0.217 1.00 50.53 222 ALA B O 1
ATOM 3567 N N . LEU B 1 226 ? 14.787 36.603 1.037 1.00 54.23 223 LEU B N 1
ATOM 3568 C CA . LEU B 1 226 ? 16.217 36.272 0.984 1.00 58.50 223 LEU B CA 1
ATOM 3569 C C . LEU B 1 226 ? 16.419 35.477 -0.302 1.00 63.15 223 LEU B C 1
ATOM 3570 O O . LEU B 1 226 ? 15.425 35.098 -0.929 1.00 63.14 223 LEU B O 1
ATOM 3575 N N . PRO B 1 227 ? 17.645 35.213 -0.725 1.00 67.55 224 PRO B N 1
ATOM 3576 C CA . PRO B 1 227 ? 17.943 34.581 -1.988 1.00 70.81 224 PRO B CA 1
ATOM 3577 C C . PRO B 1 227 ? 17.269 33.293 -2.376 1.00 74.24 224 PRO B C 1
ATOM 3578 O O . PRO B 1 227 ? 16.790 33.201 -3.519 1.00 76.16 224 PRO B O 1
ATOM 3582 N N . ASP B 1 228 ? 17.232 32.281 -1.529 1.00 77.04 225 ASP B N 1
ATOM 3583 C CA . ASP B 1 228 ? 16.699 30.964 -1.837 1.00 79.30 225 ASP B CA 1
ATOM 3584 C C . ASP B 1 228 ? 15.211 30.786 -1.566 1.00 79.43 225 ASP B C 1
ATOM 3585 O O . ASP B 1 228 ? 14.727 29.647 -1.598 1.00 80.03 225 ASP B O 1
ATOM 3590 N N . GLY B 1 229 ? 14.528 31.850 -1.159 1.00 78.57 226 GLY B N 1
ATOM 3591 C CA . GLY B 1 229 ? 13.131 31.683 -0.731 1.00 76.19 226 GLY B CA 1
ATOM 3592 C C . GLY B 1 229 ? 13.193 31.715 0.802 1.00 73.62 226 GLY B C 1
ATOM 3593 O O . GLY B 1 229 ? 12.209 31.440 1.474 1.00 74.73 226 GLY B O 1
ATOM 3594 N N . GLN B 1 230 ? 14.382 32.026 1.317 1.00 70.77 227 GLN B N 1
ATOM 3595 C CA . GLN B 1 230 ? 14.543 32.216 2.754 1.00 67.62 227 GLN B CA 1
ATOM 3596 C C . GLN B 1 230 ? 13.849 33.567 2.970 1.00 63.78 227 GLN B C 1
ATOM 3597 O O . GLN B 1 230 ? 13.890 34.386 2.047 1.00 64.00 227 GLN B O 1
ATOM 3603 N N . THR B 1 231 ? 13.151 33.791 4.055 1.00 60.09 228 THR B N 1
ATOM 3604 C CA . THR B 1 231 ? 12.559 35.106 4.256 1.00 54.92 228 THR B CA 1
ATOM 3605 C C . THR B 1 231 ? 13.109 35.622 5.596 1.00 51.65 228 THR B C 1
ATOM 3606 O O . THR B 1 231 ? 12.970 34.928 6.604 1.00 52.05 228 THR B O 1
ATOM 3610 N N . LEU B 1 232 ? 13.707 36.798 5.518 1.00 44.38 229 LEU B N 1
ATOM 3611 C CA . LEU B 1 232 ? 14.196 37.467 6.724 1.00 39.70 229 LEU B CA 1
ATOM 3612 C C . LEU B 1 232 ? 13.018 38.153 7.384 1.00 38.35 229 LEU B C 1
ATOM 3613 O O . LEU B 1 232 ? 12.098 38.678 6.723 1.00 37.52 229 LEU B O 1
ATOM 3618 N N . CYS B 1 233 ? 12.959 38.107 8.710 1.00 36.02 230 CYS B N 1
ATOM 3619 C CA . CYS B 1 233 ? 11.883 38.710 9.466 1.00 36.09 230 CYS B CA 1
ATOM 3620 C C . CYS B 1 233 ? 12.533 39.807 10.336 1.00 33.42 230 CYS B C 1
ATOM 3621 O O . CYS B 1 233 ? 13.560 39.561 10.904 1.00 34.21 230 CYS B O 1
ATOM 3624 N N . ALA B 1 234 ? 11.920 40.987 10.328 1.00 33.86 231 ALA B N 1
ATOM 3625 C CA . ALA B 1 234 ? 12.377 42.082 11.152 1.00 33.98 231 ALA B CA 1
ATOM 3626 C C . ALA B 1 234 ? 11.160 42.708 11.821 1.00 34.39 231 ALA B C 1
ATOM 3627 O O . ALA B 1 234 ? 10.063 42.733 11.276 1.00 37.61 231 ALA B O 1
ATOM 3629 N N . THR B 1 235 ? 11.348 43.199 13.016 1.00 35.64 232 THR B N 1
ATOM 3630 C CA . THR B 1 235 ? 10.273 43.815 13.803 1.00 38.22 232 THR B CA 1
ATOM 3631 C C . THR B 1 235 ? 10.783 45.197 14.161 1.00 38.93 232 THR B C 1
ATOM 3632 O O . THR B 1 235 ? 11.754 45.323 14.889 1.00 38.98 232 THR B O 1
ATOM 3636 N N . VAL B 1 236 ? 10.134 46.187 13.551 1.00 38.87 233 VAL B N 1
ATOM 3637 C CA . VAL B 1 236 ? 10.569 47.582 13.638 1.00 41.57 233 VAL B CA 1
ATOM 3638 C C . VAL B 1 236 ? 9.520 48.466 14.267 1.00 41.04 233 VAL B C 1
ATOM 3639 O O . VAL B 1 236 ? 8.328 48.269 14.010 1.00 40.32 233 VAL B O 1
ATOM 3643 N N . PRO B 1 237 ? 9.918 49.445 15.065 1.00 41.31 234 PRO B N 1
ATOM 3644 C CA . PRO B 1 237 ? 8.997 50.457 15.608 1.00 42.06 234 PRO B CA 1
ATOM 3645 C C . PRO B 1 237 ? 8.135 51.041 14.514 1.00 42.13 234 PRO B C 1
ATOM 3646 O O . PRO B 1 237 ? 8.646 51.376 13.452 1.00 42.25 234 PRO B O 1
ATOM 3650 N N . VAL B 1 238 ? 6.800 51.143 14.687 1.00 43.68 235 VAL B N 1
ATOM 3651 C CA . VAL B 1 238 ? 5.912 51.563 13.641 1.00 45.65 235 VAL B CA 1
ATOM 3652 C C . VAL B 1 238 ? 6.243 52.890 12.986 1.00 46.52 235 VAL B C 1
ATOM 3653 O O . VAL B 1 238 ? 6.047 52.971 11.770 1.00 46.30 235 VAL B O 1
ATOM 3657 N N . ASN B 1 239 ? 6.651 53.914 13.732 1.00 49.58 236 ASN B N 1
ATOM 3658 C CA . ASN B 1 239 ? 6.894 55.202 13.054 1.00 51.10 236 ASN B CA 1
ATOM 3659 C C . ASN B 1 239 ? 8.151 55.159 12.210 1.00 51.43 236 ASN B C 1
ATOM 3660 O O . ASN B 1 239 ? 8.334 56.053 11.375 1.00 50.40 236 ASN B O 1
ATOM 3665 N N . GLU B 1 240 ? 8.978 54.105 12.320 1.00 49.66 237 GLU B N 1
ATOM 3666 C CA . GLU B 1 240 ? 10.134 53.998 11.446 1.00 50.05 237 GLU B CA 1
ATOM 3667 C C . GLU B 1 240 ? 9.845 53.243 10.160 1.00 48.58 237 GLU B C 1
ATOM 3668 O O . GLU B 1 240 ? 10.796 53.080 9.393 1.00 47.97 237 GLU B O 1
ATOM 3674 N N . ALA B 1 241 ? 8.625 52.747 9.949 1.00 47.34 238 ALA B N 1
ATOM 3675 C CA . ALA B 1 241 ? 8.248 51.968 8.796 1.00 45.43 238 ALA B CA 1
ATOM 3676 C C . ALA B 1 241 ? 7.141 52.643 7.988 1.00 46.23 238 ALA B C 1
ATOM 3677 O O . ALA B 1 241 ? 6.581 52.044 7.080 1.00 43.16 238 ALA B O 1
ATOM 3679 N N . THR B 1 242 ? 6.834 53.882 8.389 1.00 45.87 239 THR B N 1
ATOM 3680 C CA . THR B 1 242 ? 5.751 54.630 7.769 1.00 47.30 239 THR B CA 1
ATOM 3681 C C . THR B 1 242 ? 5.845 54.747 6.264 1.00 44.96 239 THR B C 1
ATOM 3682 O O . THR B 1 242 ? 4.814 54.660 5.598 1.00 47.34 239 THR B O 1
ATOM 3686 N N . SER B 1 243 ? 7.023 54.951 5.716 1.00 43.86 240 SER B N 1
ATOM 3687 C CA . SER B 1 243 ? 7.177 55.139 4.277 1.00 44.13 240 SER B CA 1
ATOM 3688 C C . SER B 1 243 ? 7.368 53.881 3.458 1.00 42.45 240 SER B C 1
ATOM 3689 O O . SER B 1 243 ? 7.348 53.958 2.219 1.00 41.89 240 SER B O 1
ATOM 3692 N N . LEU B 1 244 ? 7.559 52.744 4.123 1.00 39.28 241 LEU B N 1
ATOM 3693 C CA . LEU B 1 244 ? 7.804 51.475 3.448 1.00 40.01 241 LEU B CA 1
ATOM 3694 C C . LEU B 1 244 ? 6.595 50.786 2.848 1.00 39.99 241 LEU B C 1
ATOM 3695 O O . LEU B 1 244 ? 5.496 50.872 3.383 1.00 40.00 241 LEU B O 1
ATOM 3700 N N . GLN B 1 245 ? 6.853 50.064 1.753 1.00 37.53 242 GLN B N 1
ATOM 3701 C CA . GLN B 1 245 ? 5.817 49.429 0.972 1.00 40.13 242 GLN B CA 1
ATOM 3702 C C . GLN B 1 245 ? 6.180 48.007 0.511 1.00 40.38 242 GLN B C 1
ATOM 3703 O O . GLN B 1 245 ? 7.303 47.654 0.142 1.00 39.65 242 GLN B O 1
ATOM 3709 N N . GLN B 1 246 ? 5.154 47.155 0.492 1.00 38.79 243 GLN B N 1
ATOM 3710 C CA . GLN B 1 246 ? 5.338 45.835 -0.080 1.00 39.28 243 GLN B CA 1
ATOM 3711 C C . GLN B 1 246 ? 5.839 46.015 -1.509 1.00 38.12 243 GLN B C 1
ATOM 3712 O O . GLN B 1 246 ? 5.354 46.871 -2.274 1.00 37.63 243 GLN B O 1
ATOM 3718 N N . GLY B 1 247 ? 6.883 45.274 -1.870 1.00 34.71 244 GLY B N 1
ATOM 3719 C CA . GLY B 1 247 ? 7.505 45.326 -3.164 1.00 33.84 244 GLY B CA 1
ATOM 3720 C C . GLY B 1 247 ? 8.791 46.091 -3.302 1.00 32.84 244 GLY B C 1
ATOM 3721 O O . GLY B 1 247 ? 9.565 46.005 -4.264 1.00 33.62 244 GLY B O 1
ATOM 3722 N N . GLN B 1 248 ? 9.047 46.952 -2.344 1.00 33.05 245 GLN B N 1
ATOM 3723 C CA . GLN B 1 248 ? 10.213 47.828 -2.330 1.00 31.25 245 GLN B CA 1
ATOM 3724 C C . GLN B 1 248 ? 11.472 47.066 -1.943 1.00 33.55 245 GLN B C 1
ATOM 3725 O O . GLN B 1 248 ? 11.417 46.238 -1.024 1.00 33.45 245 GLN B O 1
ATOM 3731 N N . ASN B 1 249 ? 12.550 47.414 -2.595 1.00 33.81 246 ASN B N 1
ATOM 3732 C CA . ASN B 1 249 ? 13.878 46.841 -2.288 1.00 36.59 246 ASN B CA 1
ATOM 3733 C C . ASN B 1 249 ? 14.345 47.672 -1.092 1.00 37.54 246 ASN B C 1
ATOM 3734 O O . ASN B 1 249 ? 14.364 48.900 -1.162 1.00 37.79 246 ASN B O 1
ATOM 3739 N N . VAL B 1 250 ? 14.798 47.037 -0.049 1.00 35.08 247 VAL B N 1
ATOM 3740 C CA . VAL B 1 250 ? 15.212 47.640 1.213 1.00 36.45 247 VAL B CA 1
ATOM 3741 C C . VAL B 1 250 ? 16.499 46.997 1.689 1.00 36.75 247 VAL B C 1
ATOM 3742 O O . VAL B 1 250 ? 16.987 46.003 1.117 1.00 35.90 247 VAL B O 1
ATOM 3746 N N . THR B 1 251 ? 17.118 47.482 2.754 1.00 35.88 248 THR B N 1
ATOM 3747 C CA . THR B 1 251 ? 18.315 46.820 3.267 1.00 35.59 248 THR B CA 1
ATOM 3748 C C . THR B 1 251 ? 18.064 46.426 4.718 1.00 36.14 248 THR B C 1
ATOM 3749 O O . THR B 1 251 ? 17.798 47.284 5.547 1.00 34.66 248 THR B O 1
ATOM 3753 N N . ALA B 1 252 ? 18.183 45.141 5.045 1.00 34.92 249 ALA B N 1
ATOM 3754 C CA . ALA B 1 252 ? 18.117 44.741 6.463 1.00 34.73 249 ALA B CA 1
ATOM 3755 C C . ALA B 1 252 ? 19.550 44.838 7.005 1.00 35.05 249 ALA B C 1
ATOM 3756 O O . ALA B 1 252 ? 20.517 44.549 6.272 1.00 37.67 249 ALA B O 1
ATOM 3758 N N . TYR B 1 253 ? 19.732 45.416 8.180 1.00 35.52 250 TYR B N 1
ATOM 3759 C CA . TYR B 1 253 ? 21.032 45.669 8.773 1.00 34.93 250 TYR B CA 1
ATOM 3760 C C . TYR B 1 253 ? 21.034 45.358 10.255 1.00 36.59 250 TYR B C 1
ATOM 3761 O O . TYR B 1 253 ? 20.007 45.289 10.929 1.00 37.35 250 TYR B O 1
ATOM 3770 N N . PHE B 1 254 ? 22.202 44.889 10.734 1.00 36.37 251 PHE B N 1
ATOM 3771 C CA . PHE B 1 254 ? 22.369 44.453 12.106 1.00 35.86 251 PHE B CA 1
ATOM 3772 C C . PHE B 1 254 ? 23.846 44.362 12.483 1.00 33.59 251 PHE B C 1
ATOM 3773 O O . PHE B 1 254 ? 24.776 44.315 11.645 1.00 32.49 251 PHE B O 1
ATOM 3781 N N . ASN B 1 255 ? 24.105 44.468 13.772 1.00 32.14 252 ASN B N 1
ATOM 3782 C CA . ASN B 1 255 ? 25.451 44.457 14.301 1.00 33.07 252 ASN B CA 1
ATOM 3783 C C . ASN B 1 255 ? 25.984 43.009 14.253 1.00 34.60 252 ASN B C 1
ATOM 3784 O O . ASN B 1 255 ? 25.186 42.101 14.453 1.00 34.72 252 ASN B O 1
ATOM 3789 N N . ALA B 1 256 ? 27.284 42.914 14.100 1.00 33.74 253 ALA B N 1
ATOM 3790 C CA . ALA B 1 256 ? 27.905 41.590 14.132 1.00 34.88 253 ALA B CA 1
ATOM 3791 C C . ALA B 1 256 ? 27.731 40.953 15.503 1.00 36.29 253 ALA B C 1
ATOM 3792 O O . ALA B 1 256 ? 27.530 39.729 15.569 1.00 36.54 253 ALA B O 1
ATOM 3794 N N . ASP B 1 257 ? 27.631 41.735 16.586 1.00 32.81 254 ASP B N 1
ATOM 3795 C CA . ASP B 1 257 ? 27.465 41.188 17.924 1.00 35.26 254 ASP B CA 1
ATOM 3796 C C . ASP B 1 257 ? 26.008 40.952 18.332 1.00 35.99 254 ASP B C 1
ATOM 3797 O O . ASP B 1 257 ? 25.658 40.644 19.484 1.00 36.36 254 ASP B O 1
ATOM 3802 N N . SER B 1 258 ? 25.083 41.079 17.376 1.00 34.63 255 SER B N 1
ATOM 3803 C CA . SER B 1 258 ? 23.686 40.830 17.661 1.00 36.06 255 SER B CA 1
ATOM 3804 C C . SER B 1 258 ? 23.429 39.343 17.328 1.00 36.81 255 SER B C 1
ATOM 3805 O O . SER B 1 258 ? 22.369 38.860 17.676 1.00 38.99 255 SER B O 1
ATOM 3808 N N . VAL B 1 259 ? 24.267 38.760 16.477 1.00 33.99 256 VAL B N 1
ATOM 3809 C CA . VAL B 1 259 ? 24.027 37.379 16.069 1.00 36.11 256 VAL B CA 1
ATOM 3810 C C . VAL B 1 259 ? 24.566 36.357 17.067 1.00 36.73 256 VAL B C 1
ATOM 3811 O O . VAL B 1 259 ? 25.667 36.492 17.580 1.00 35.49 256 VAL B O 1
ATOM 3815 N N . ILE B 1 260 ? 23.826 35.268 17.264 1.00 33.70 257 ILE B N 1
ATOM 3816 C CA . ILE B 1 260 ? 24.278 34.115 18.063 1.00 34.56 257 ILE B CA 1
ATOM 3817 C C . ILE B 1 260 ? 24.622 33.030 17.044 1.00 33.14 257 ILE B C 1
ATOM 3818 O O . ILE B 1 260 ? 23.826 32.755 16.108 1.00 34.71 257 ILE B O 1
ATOM 3823 N N . ILE B 1 261 ? 25.788 32.393 17.138 1.00 31.52 258 ILE B N 1
ATOM 3824 C CA . ILE B 1 261 ? 26.136 31.310 16.217 1.00 32.89 258 ILE B CA 1
ATOM 3825 C C . ILE B 1 261 ? 26.336 30.036 17.058 1.00 33.60 258 ILE B C 1
ATOM 3826 O O . ILE B 1 261 ? 26.691 30.153 18.236 1.00 30.96 258 ILE B O 1
ATOM 3831 N N . ALA B 1 262 ? 25.980 28.874 16.517 1.00 35.10 259 ALA B N 1
ATOM 3832 C CA . ALA B 1 262 ? 26.104 27.644 17.287 1.00 36.89 259 ALA B CA 1
ATOM 3833 C C . ALA B 1 262 ? 26.618 26.501 16.403 1.00 36.35 259 ALA B C 1
ATOM 3834 O O . ALA B 1 262 ? 26.382 26.505 15.183 1.00 36.86 259 ALA B O 1
ATOM 3836 N N . THR B 1 263 ? 27.271 25.550 17.059 1.00 35.62 260 THR B N 1
ATOM 3837 C CA . THR B 1 263 ? 27.733 24.359 16.376 1.00 35.83 260 THR B CA 1
ATOM 3838 C C . THR B 1 263 ? 27.295 23.112 17.152 1.00 33.12 260 THR B C 1
ATOM 3839 O O . THR B 1 263 ? 27.096 23.179 18.372 1.00 31.26 260 THR B O 1
ATOM 3843 N N . LEU B 1 264 ? 27.190 21.974 16.483 1.00 35.37 261 LEU B N 1
ATOM 3844 C CA . LEU B 1 264 ? 26.941 20.706 17.182 1.00 34.65 261 LEU B CA 1
ATOM 3845 C C . LEU B 1 264 ? 28.162 19.789 16.945 1.00 36.55 261 LEU B C 1
ATOM 3846 O O . LEU B 1 264 ? 28.407 19.567 15.767 1.00 38.85 261 LEU B O 1
ATOM 3851 N N . CYS B 1 265 ? 28.946 19.461 17.934 1.00 33.77 262 CYS B N 1
ATOM 3852 C CA . CYS B 1 265 ? 30.097 18.587 17.743 1.00 35.36 262 CYS B CA 1
ATOM 3853 C C . CYS B 1 265 ? 29.837 17.134 18.119 1.00 35.34 262 CYS B C 1
ATOM 3854 O O . CYS B 1 265 ? 30.765 16.307 17.836 1.00 33.26 262 CYS B O 1
#

GO terms:
  GO:0005829 cytosol (C, IDA)
  GO:0000987 cis-regulatory region sequence-specific DNA binding (F, IDA)
  GO:0030151 molybdenum ion binding (F, IDA)
  GO:2000143 negative regulation of DNA-templated transcription initiation (P, IDA)
  GO:2000143 negative regulation of DNA-templated transcription initiation (P, IMP)
  GO:0045892 negative regulation of DNA-templated transcription (P, IDA)
  GO:0045893 positive regulation of DNA-templated transcription (P, IDA)

Sequence (499 aa):
HQAEILLTLKLQQKLFADPRRISLLKHIALSGSISQGAKDAGISYKSAWDAINENQLSEHILVERATGGAVLTRYGQRLIQLYDLLAQIQQKAFDVLSDDDALPLNSLLAAISRFSLQTSARNQWFGTITARDHDDVQQHVDVLLADGKTRLKVAITAQSGARLGLDEGKEVLILLKAPWVGITQDEAVAQNADNQLPGIISHIERGAEQCEVLALPDGQTLCATVPVNEATSLQQGQNVTAYFNADSVIIATLCHQAEILLTLKLQQKLFADPRRISLLKHIALSGSISQGAKDAGISYKSAWDAINENQLSEHILVERAVLTRYGQRLIQLYDLLAQIQQKAFDVLSDDDALPLNSLLAAISRFSLQTSARNQWFGTITAQHVDVLLADGKTRLKVAITAQSGARLGLDEGKEVLILLKAPWVGITQDEAVAQNADNQLPGIISHIERGAEQCEVLALPDGQTLCATVPVNEATSLQQGQNVTAYFNADSVIIATLC

Radius of gyration: 26.75 Å; Cα contacts (8 Å, |Δi|>4): 1019; chains: 2; bounding box: 49×76×60 Å

CATH classification: 1.10.10.10 (+2 more: 2.40.50.100, 2.40.50.100)

B-factor: mean 41.78, std 12.34, range [18.2, 103.06]

Foldseek 3Di:
DWDDDWDFDDFPNHTQDTPLLLQLLVLLAVPQANCRSCVVSVHHSVVNVVNQVVVVRVVHHQWDQPCPGIHGDPVVVVVSVVVVVVRVLVGVLVVCVVVDFLDDSVDPVVSCVVPPDDDPAPAKFKWAFADDPDPDDDQWTWTGGSVSPFIDTAGHHVVRCVVQVRDGGFMKIKGFHQQQKDKFPDCVVQVVFRHKFKDFWADWDDDDFWIWTWQTPRRGMDIHIHGPVVCVVPDGGDIIIMHGHNHRIDMDGDD/DDDADWDWDDFPNHGQDTVLLLQLQVLCAVVVHNCVSCVVSVHHSVVSVVNQVVVVRVVHHQADNHHGDVVVVVVNVVVVVRRVCVVVQVVVVPPPPDDDDDDSVCSSCVVPPDDPAPAKFKWAFADVWTWTATPVRPFIATARDDPVVCVVQVRDGGAMKIKGAHQAQKDKFQDVVVQVVFRGKAKDFFADWAADPFWIWTWDHDPRRIRIHIDTRVVCVPDDHGDIIIIGHHNHRMDMHHDD

Nearest PDB structures (foldseek):
  1b9m-assembly1_B  TM=1.003E+00  e=4.835E-46  Escherichia coli
  1b9n-assembly1_B  TM=9.941E-01  e=2.941E-43  Escherichia coli
  1b9m-assembly1_A  TM=6.186E-01  e=2.051E-39  Escherichia coli
  1h9s-assembly1_B  TM=9.737E-01  e=4.290E-22  Escherichia coli
  1h9r-assembly1_A  TM=9.578E-01  e=1.545E-22  Escherichia coli

Secondary structure (DSSP, 8-state):
--PEEEEEEEETTEEEE-HHHHHHHHHHHHHSSHHHHHHHHT--HHHHHHHHH--TTTTS--EEE----EEE-HHHHHHHHHHHHHHHHHHHHHHHHHH--SS-TT-HHHHHHHHTEEESSSEEEEEEE---SSSS--SEEEEEETTS--EEEEE--HHHHHHTT-STT-EEEEEE-GGG-EEES-HHHHHTSSEEEEEE---EEE-SSEEEE---TTS----EEEEHHHHTT--TT-EEEEEE-GGG-EEEEE-/--EEEEEEEEETTEEEE-HHHHHHHHHHHHHS-HHHHHHHHT--HHHHHHHHH--TTTTS--EE--EE-HHHHHHHHHHHHHHHHHHHHHHHHH-TTSPPPS-HHHHHHHTTEEES-SEEEEEEE---EEEEEETTSS-EEEEE--HHHHHHHT--TT-EEEEEE-GGG-EEES-HHHHTTSSEEEEEE---EEE-SSEEEE---TTS----EEEEGGGSTT--TT-EEEEEE-GGG-EEEEE-

InterPro domains:
  IPR003725 Molybdenum-binding protein ModE, N-terminal [TIGR00637] (16-113)
  IPR004606 Molybdenum-pterin binding domain [PS51866] (124-191)
  IPR004606 Molybdenum-pterin binding domain [PS51866] (196-260)
  IPR004606 Molybdenum-pterin binding domain [TIGR00638] (123-192)
  IPR005116 Transport-associated OB, type 1 [PF03459] (125-187)
  IPR005116 Transport-associated OB, type 1 [PF03459] (199-258)
  IPR008995 Molybdate/tungstate binding, C-terminal [SSF50331] (123-192)
  IPR008995 Molybdate/tungstate binding, C-terminal [SSF50331] (200-259)
  IPR016462 Molybdate-dependent transcriptional regulator ModE [PIRSF005763] (1-261)
  IPR036388 Winged helix-like DNA-binding domain superfamily [G3DSA:1.10.10.10] (1-107)
  IPR036390 Winged helix DNA-binding domain superfamily [SSF46785] (2-106)
  IPR051815 Molybdate-responsive transcriptional regulator [PTHR30432] (1-262)

Solvent-accessible surface area: 23930 Å² total

Organism: Escherichia coli (strain K12) (NCBI:txid83333)